Protein AF-A0A0D2LFA2-F1 (afdb_monomer_lite)

Sequence (447 aa):
MAARHLCSLDGLRGKLALLEAQAGLLSDEWEATTSDNGCSSPLIKAVHSAPPPPRPRSPSLAAAGVISDLKAHLEAVLDADRAGDDLISSITQQHCIACAVRVIQDAEDGSLEDCSAAAASALCLMAARDPVVQDSVRYLGGVDLLVELLTSPKSGVAEVARYCLASLKHNNPRNEADILQAVRMSPALSRDFGRLRDALELLQRGREPQGRGYFRAAVEAEERARLRRAAEAEEEEEASASAAAATAAAAVATAAAATAAEAACVIAAGDGGCHALGLPGRSAKSPLGKHLVQFTSDELCALLSELGWEPSDLRGLRRAGTTGGELLLRLAAAAASDPACSELAARLRVPPHKARRGLRRLRDAVALFDAAGTRAAQPRLSEIEVRLWLAGSGCSASEVERVVKLIWGLVVGNKDAAFITCWEWVVGWQWVTHALEVYGVDWRSAL

Foldseek 3Di:
DLVVLLVLLVVLLVVLVVVLVVLVVVVVVVVVVVVVVPPDPPDDDDDDDDPPDPDPDDVSVVLNVLSVLLSVLSVQLSVCSVVVPPVSNVVSLLVSLLSLLVLLVVCPVVPRLVSVLSSLLSLLSSLLPDLVSLVSCVVSVVLLSLLVQCLDPDPSSVVSSLSSLLSSVQVDVVSLVVNVVSLVPDPSVVVPVPSSVVSVVSSVVSVDPPPPPPVCVVVVVVVVVVVVVVVVVVVVVVVVVVVVVVVVVVVVVVVVVVVVVVVVVVVVPDDDDDDDDDDDDDDDDDPFDPLQQPAWLVLVLVLLVLLPDDNVLSVLSVVVRQGSVNVVVLLVVCVVDVVSLVVVCVSSVHDSVCSVVSSVLVRVLRVVVVVVLPDPDDWFDQLVNQLVVCVVVVHDPSSSVSSSVSVVSSVPPDPPDNTDTSCVVQVVDPVNVVVCVVVVNPVVVVD

Organism: NCBI:txid145388

InterPro domains:
  IPR011989 Armadillo-like helical [G3DSA:1.25.10.10] (5-187)
  IPR016024 Armadillo-type fold [SSF48371] (86-182)

Structure (mmCIF, N/CA/C/O backbone):
data_AF-A0A0D2LFA2-F1
#
_entry.id   AF-A0A0D2LFA2-F1
#
loop_
_atom_site.group_PDB
_atom_site.id
_atom_site.type_symbol
_atom_site.label_atom_id
_atom_site.label_alt_id
_atom_site.label_comp_id
_atom_site.label_asym_id
_atom_site.label_entity_id
_atom_site.label_seq_id
_atom_site.pdbx_PDB_ins_code
_atom_site.Cartn_x
_atom_site.Cartn_y
_atom_site.Cartn_z
_atom_site.occupancy
_atom_site.B_iso_or_equiv
_atom_site.auth_seq_id
_atom_site.auth_comp_id
_atom_site.auth_asym_id
_atom_site.auth_atom_id
_atom_site.pdbx_PDB_model_num
ATOM 1 N N . MET A 1 1 ? -2.281 -6.199 -10.817 1.00 63.34 1 MET A N 1
ATOM 2 C CA . MET A 1 1 ? -2.688 -6.099 -9.396 1.00 63.34 1 MET A CA 1
ATOM 3 C C . MET A 1 1 ? -1.466 -5.882 -8.504 1.00 63.34 1 MET A C 1
ATOM 5 O O . MET A 1 1 ? -1.463 -4.898 -7.782 1.00 63.34 1 MET A O 1
ATOM 9 N N . ALA A 1 2 ? -0.405 -6.689 -8.650 1.00 73.38 2 ALA A N 1
ATOM 10 C CA . ALA A 1 2 ? 0.858 -6.547 -7.910 1.00 73.38 2 ALA A CA 1
ATOM 11 C C . ALA A 1 2 ? 1.490 -5.137 -7.960 1.00 73.38 2 ALA A C 1
ATOM 13 O O . ALA A 1 2 ? 1.768 -4.570 -6.913 1.00 73.38 2 ALA A O 1
ATOM 14 N N . ALA A 1 3 ? 1.619 -4.513 -9.139 1.00 76.06 3 ALA A N 1
ATOM 15 C CA . ALA A 1 3 ? 2.215 -3.171 -9.253 1.00 76.06 3 ALA A CA 1
ATOM 16 C C . ALA A 1 3 ? 1.497 -2.098 -8.408 1.00 76.06 3 ALA A C 1
ATOM 18 O O . ALA A 1 3 ? 2.140 -1.286 -7.756 1.00 76.06 3 ALA A O 1
ATOM 19 N N . ARG A 1 4 ? 0.157 -2.132 -8.354 1.00 74.00 4 ARG A N 1
ATOM 20 C CA . ARG A 1 4 ? -0.631 -1.188 -7.540 1.00 74.00 4 ARG A CA 1
ATOM 21 C C . ARG A 1 4 ? -0.414 -1.403 -6.045 1.00 74.00 4 ARG A C 1
ATOM 23 O O . ARG A 1 4 ? -0.313 -0.435 -5.305 1.00 74.00 4 ARG A O 1
ATOM 30 N N . HIS A 1 5 ? -0.331 -2.664 -5.623 1.00 77.00 5 HIS A N 1
ATOM 31 C CA . HIS A 1 5 ? -0.041 -3.027 -4.239 1.00 77.00 5 HIS A CA 1
ATOM 32 C C . HIS A 1 5 ? 1.335 -2.508 -3.808 1.00 77.00 5 HIS A C 1
ATOM 34 O O . HIS A 1 5 ? 1.434 -1.849 -2.777 1.00 77.00 5 HIS A O 1
ATOM 40 N N . LEU A 1 6 ? 2.359 -2.708 -4.645 1.00 78.12 6 LEU A N 1
ATOM 41 C CA . LEU A 1 6 ? 3.700 -2.171 -4.406 1.00 78.12 6 LEU A CA 1
ATOM 42 C C . LEU A 1 6 ? 3.673 -0.642 -4.265 1.00 78.12 6 LEU A C 1
ATOM 44 O O . LEU A 1 6 ? 4.196 -0.118 -3.288 1.00 78.12 6 LEU A O 1
ATOM 48 N N . CYS A 1 7 ? 2.966 0.072 -5.150 1.00 79.69 7 CYS A N 1
ATOM 49 C CA . CYS A 1 7 ? 2.819 1.526 -5.032 1.00 79.69 7 CYS A CA 1
ATOM 50 C C . CYS A 1 7 ? 2.116 1.964 -3.734 1.00 79.69 7 CYS A C 1
ATOM 52 O O . CYS A 1 7 ? 2.493 2.978 -3.145 1.00 79.69 7 CYS A O 1
ATOM 54 N N . SER A 1 8 ? 1.092 1.235 -3.277 1.00 78.75 8 SER A N 1
ATOM 55 C CA . SER A 1 8 ? 0.410 1.537 -2.011 1.00 78.75 8 SER A CA 1
ATOM 56 C C . SER A 1 8 ? 1.307 1.290 -0.795 1.00 78.75 8 SER A C 1
ATOM 58 O O . SER A 1 8 ? 1.324 2.117 0.117 1.00 78.75 8 SER A O 1
ATOM 60 N N . LEU A 1 9 ? 2.079 0.200 -0.797 1.00 78.50 9 LEU A N 1
ATOM 61 C CA . LEU A 1 9 ? 3.050 -0.106 0.254 1.00 78.50 9 LEU A CA 1
ATOM 62 C C . LEU A 1 9 ? 4.192 0.922 0.296 1.00 78.50 9 LEU A C 1
ATOM 64 O O . LEU A 1 9 ? 4.518 1.417 1.374 1.00 78.50 9 LEU A O 1
ATOM 68 N N . ASP A 1 10 ? 4.724 1.333 -0.858 1.00 81.94 10 ASP A N 1
ATOM 69 C CA . ASP A 1 10 ? 5.711 2.419 -0.946 1.00 81.94 10 ASP A CA 1
ATOM 70 C C . ASP A 1 10 ? 5.128 3.750 -0.421 1.00 81.94 10 ASP A C 1
ATOM 72 O O . ASP A 1 10 ? 5.807 4.521 0.261 1.00 81.94 10 ASP A O 1
ATOM 76 N N . GLY A 1 11 ? 3.839 4.007 -0.671 1.00 81.12 11 GLY A N 1
ATOM 77 C CA . GLY A 1 11 ? 3.121 5.149 -0.104 1.00 81.12 11 GLY A CA 1
ATOM 78 C C . GLY A 1 11 ? 3.027 5.110 1.426 1.00 81.12 11 GLY A C 1
ATOM 79 O O . GLY A 1 11 ? 3.262 6.128 2.081 1.00 81.12 11 GLY A O 1
ATOM 80 N N . LEU A 1 12 ? 2.723 3.946 2.014 1.00 78.31 12 LEU A N 1
ATOM 81 C CA . LEU A 1 12 ? 2.711 3.775 3.474 1.00 78.31 12 LEU A CA 1
ATOM 82 C C . LEU A 1 12 ? 4.101 3.914 4.084 1.00 78.31 12 LEU A C 1
ATOM 84 O O . LEU A 1 12 ? 4.244 4.581 5.107 1.00 78.31 12 LEU A O 1
ATOM 88 N N . ARG A 1 13 ? 5.125 3.359 3.436 1.00 84.62 13 ARG A N 1
ATOM 89 C CA . ARG A 1 13 ? 6.523 3.540 3.835 1.00 84.62 13 ARG A CA 1
ATOM 90 C C . ARG A 1 13 ? 6.889 5.025 3.916 1.00 84.62 13 ARG A C 1
ATOM 92 O O . ARG A 1 13 ? 7.509 5.445 4.890 1.00 84.62 13 ARG A O 1
ATOM 99 N N . GLY A 1 14 ? 6.478 5.824 2.928 1.00 80.81 14 GLY A N 1
ATOM 100 C CA . GLY A 1 14 ? 6.680 7.275 2.943 1.00 80.81 14 GLY A CA 1
ATOM 101 C C . GLY A 1 14 ? 6.004 7.959 4.137 1.00 80.81 14 GLY A C 1
ATOM 102 O O . GLY A 1 14 ? 6.621 8.788 4.801 1.00 80.81 14 GLY A O 1
ATOM 103 N N . LYS A 1 15 ? 4.765 7.570 4.464 1.00 80.38 15 LYS A N 1
ATOM 104 C CA . LYS A 1 15 ? 4.044 8.095 5.638 1.00 80.38 15 LYS A CA 1
ATOM 105 C C . LYS A 1 15 ? 4.713 7.706 6.958 1.00 80.38 15 LYS A C 1
ATOM 107 O O . LYS A 1 15 ? 4.844 8.555 7.832 1.00 80.38 15 LYS A O 1
ATOM 112 N N . LEU A 1 16 ? 5.175 6.461 7.091 1.00 78.31 16 LEU A N 1
ATOM 113 C CA . LEU A 1 16 ? 5.896 6.001 8.283 1.00 78.31 16 LEU A CA 1
ATOM 114 C C . LEU A 1 16 ? 7.218 6.748 8.472 1.00 78.31 16 LEU A C 1
ATOM 116 O O . LEU A 1 16 ? 7.536 7.122 9.592 1.00 78.31 16 LEU A O 1
ATOM 120 N N . ALA A 1 17 ? 7.949 7.038 7.392 1.00 83.44 17 ALA A N 1
ATOM 121 C CA . ALA A 1 17 ? 9.165 7.847 7.469 1.00 83.44 17 ALA A CA 1
ATOM 122 C C . ALA A 1 17 ? 8.888 9.285 7.953 1.00 83.44 17 ALA A C 1
ATOM 124 O O . ALA A 1 17 ? 9.685 9.844 8.701 1.00 83.44 17 ALA A O 1
ATOM 125 N N . LEU A 1 18 ? 7.752 9.878 7.564 1.00 85.19 18 LEU A N 1
ATOM 126 C CA . LEU A 1 18 ? 7.336 11.190 8.072 1.00 85.19 18 LEU A CA 1
ATOM 127 C C . LEU A 1 18 ? 6.972 11.140 9.560 1.00 85.19 18 LEU A C 1
ATOM 129 O O . LEU A 1 18 ? 7.375 12.030 10.304 1.00 85.19 18 LEU A O 1
ATOM 133 N N . LEU A 1 19 ? 6.250 10.104 9.998 1.00 77.94 19 LEU A N 1
ATOM 134 C CA . LEU A 1 19 ? 5.911 9.912 11.413 1.00 77.94 19 LEU A CA 1
ATOM 135 C C . LEU A 1 19 ? 7.157 9.661 12.270 1.00 77.94 19 LEU A C 1
ATOM 137 O O . LEU A 1 19 ? 7.267 10.213 13.358 1.00 77.94 19 LEU A O 1
ATOM 141 N N . GLU A 1 20 ? 8.116 8.884 11.767 1.00 82.62 20 GLU A N 1
ATOM 142 C CA . GLU A 1 20 ? 9.413 8.651 12.414 1.00 82.62 20 GLU A CA 1
ATOM 143 C C . GLU A 1 20 ? 10.189 9.968 12.587 1.00 82.62 20 GLU A C 1
ATOM 145 O O . GLU A 1 20 ? 10.680 10.260 13.676 1.00 82.62 20 GLU A O 1
ATOM 150 N N . ALA A 1 21 ? 10.225 10.816 11.552 1.00 84.56 21 ALA A N 1
ATOM 151 C CA . ALA A 1 21 ? 10.850 12.136 11.634 1.00 84.56 21 ALA A CA 1
ATOM 152 C C . ALA A 1 21 ? 10.137 13.064 12.635 1.00 84.56 21 ALA A C 1
ATOM 154 O O . ALA A 1 21 ? 10.794 13.757 13.410 1.00 84.56 21 ALA A O 1
ATOM 155 N N . GLN A 1 22 ? 8.800 13.059 12.658 1.00 82.44 22 GLN A N 1
ATOM 156 C CA . GLN A 1 22 ? 8.014 13.828 13.630 1.00 82.44 22 GLN A CA 1
ATOM 157 C C . GLN A 1 22 ? 8.235 13.340 15.068 1.00 82.44 22 GLN A C 1
ATOM 159 O O . GLN A 1 22 ? 8.381 14.160 15.973 1.00 82.44 22 GLN A O 1
ATOM 164 N N . ALA A 1 23 ? 8.309 12.024 15.281 1.00 75.88 23 ALA A N 1
ATOM 165 C CA . ALA A 1 23 ? 8.602 11.438 16.585 1.00 75.88 23 ALA A CA 1
ATOM 166 C C . ALA A 1 23 ? 10.008 11.818 17.079 1.00 75.88 23 ALA A C 1
ATOM 168 O O . ALA A 1 23 ? 10.173 12.110 18.263 1.00 75.88 23 ALA A O 1
ATOM 169 N N . GLY A 1 24 ? 10.993 11.882 16.174 1.00 75.75 24 GLY A N 1
ATOM 170 C CA . GLY A 1 24 ? 12.337 12.383 16.473 1.00 75.75 24 GLY A CA 1
ATOM 171 C C . GLY A 1 24 ? 12.325 13.834 16.960 1.00 75.75 24 GLY A C 1
ATOM 172 O O . GLY A 1 24 ? 12.840 14.120 18.035 1.00 75.75 24 GLY A O 1
ATOM 173 N N . LEU A 1 25 ? 11.637 14.728 16.238 1.00 80.56 25 LEU A N 1
ATOM 174 C CA . LEU A 1 25 ? 11.526 16.145 16.618 1.00 80.56 25 LEU A CA 1
ATOM 175 C C . LEU A 1 25 ? 10.872 16.343 17.995 1.00 80.56 25 LEU A C 1
ATOM 177 O O . LEU A 1 25 ? 11.332 17.166 18.785 1.00 80.56 25 LEU A O 1
ATOM 181 N N . LEU A 1 26 ? 9.823 15.573 18.303 1.00 74.50 26 LEU A N 1
ATOM 182 C CA . LEU A 1 26 ? 9.161 15.621 19.613 1.00 74.50 26 LEU A CA 1
ATOM 183 C C . LEU A 1 26 ? 10.057 15.090 20.740 1.00 74.50 26 LEU A C 1
ATOM 185 O O . LEU A 1 26 ? 9.955 15.554 21.876 1.00 74.50 26 LEU A O 1
ATOM 189 N N . SER A 1 27 ? 10.923 14.116 20.443 1.00 76.88 27 SER A N 1
ATOM 190 C CA . SER A 1 27 ? 11.917 13.623 21.398 1.00 76.88 27 SER A CA 1
ATOM 191 C C . SER A 1 27 ? 12.946 14.704 21.728 1.00 76.88 27 SER A C 1
ATOM 193 O O . SER A 1 27 ? 13.193 14.959 22.905 1.00 76.88 27 SER A O 1
ATOM 195 N N . ASP A 1 28 ? 13.472 15.390 20.710 1.00 76.25 28 ASP A N 1
ATOM 196 C CA . ASP A 1 28 ? 14.471 16.451 20.877 1.00 76.25 28 ASP A CA 1
ATOM 197 C C . ASP A 1 28 ? 13.908 17.648 21.671 1.00 76.25 28 ASP A C 1
ATOM 199 O O . ASP A 1 28 ? 14.575 18.188 22.557 1.00 76.25 28 ASP A O 1
ATOM 203 N N . GLU A 1 29 ? 12.653 18.041 21.416 1.00 79.12 29 GLU A N 1
ATOM 204 C CA . GLU A 1 29 ? 11.974 19.116 22.158 1.00 79.12 29 GLU A CA 1
ATOM 205 C C . GLU A 1 29 ? 11.737 18.742 23.634 1.00 79.12 29 GLU A C 1
ATOM 207 O O . GLU A 1 29 ? 11.906 19.564 24.546 1.00 79.12 29 GLU A O 1
ATOM 212 N N . TRP A 1 30 ? 11.393 17.480 23.905 1.00 71.69 30 TRP A N 1
ATOM 213 C CA . TRP A 1 30 ? 11.222 16.994 25.272 1.00 71.69 30 TRP A CA 1
ATOM 214 C C . TRP A 1 30 ? 12.553 16.934 26.036 1.00 71.69 30 TRP A C 1
ATOM 216 O O . TRP A 1 30 ? 12.611 17.316 27.209 1.00 71.69 30 TRP A O 1
ATOM 226 N N . GLU A 1 31 ? 13.639 16.518 25.381 1.00 76.00 31 GLU A N 1
ATOM 227 C CA . GLU A 1 31 ? 14.987 16.536 25.964 1.00 76.00 31 GLU A CA 1
ATOM 228 C C . GLU A 1 31 ? 15.480 17.966 26.234 1.00 76.00 31 GLU A C 1
ATOM 230 O O . GLU A 1 31 ? 16.034 18.234 27.303 1.00 76.00 31 GLU A O 1
ATOM 235 N N . ALA A 1 32 ? 15.201 18.917 25.335 1.00 77.88 32 ALA A N 1
ATOM 236 C CA . ALA A 1 32 ? 15.529 20.328 25.540 1.00 77.88 32 ALA A CA 1
ATOM 237 C C . ALA A 1 32 ? 14.793 20.920 26.759 1.00 77.88 32 ALA A C 1
ATOM 239 O O . ALA A 1 32 ? 15.409 21.540 27.628 1.00 77.88 32 ALA A O 1
ATOM 240 N N . THR A 1 33 ? 13.488 20.660 26.886 1.00 71.19 33 THR A N 1
ATOM 241 C 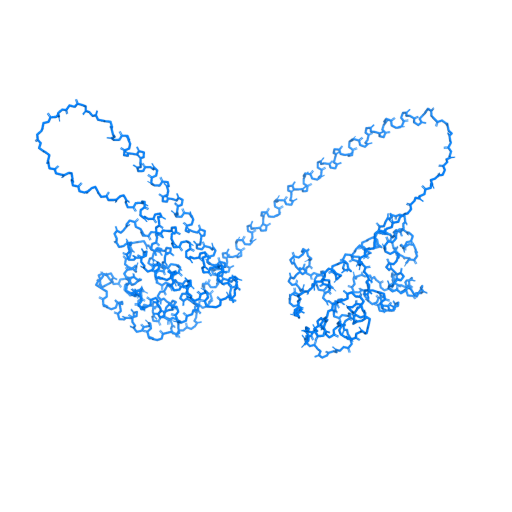CA . THR A 1 33 ? 12.681 21.159 28.017 1.00 71.19 33 THR A CA 1
ATOM 242 C C . THR A 1 33 ? 13.031 20.497 29.353 1.00 71.19 33 THR A C 1
ATOM 244 O O . THR A 1 33 ? 12.969 21.145 30.402 1.00 71.19 33 THR A O 1
ATOM 247 N N . THR A 1 34 ? 13.446 19.225 29.352 1.00 71.12 34 THR A N 1
ATOM 248 C CA . THR A 1 34 ? 13.952 18.570 30.571 1.00 71.12 34 THR A CA 1
ATOM 249 C C . THR A 1 34 ? 15.363 19.019 30.946 1.00 71.12 34 THR A C 1
ATOM 251 O O . THR A 1 34 ? 15.660 19.088 32.141 1.00 71.12 34 THR A O 1
ATOM 254 N N . SER A 1 35 ? 16.205 19.378 29.972 1.00 76.62 35 SER A N 1
ATOM 255 C CA . SER A 1 35 ? 17.528 19.961 30.218 1.00 76.62 35 SER A CA 1
ATOM 256 C C . SER A 1 35 ? 17.433 21.351 30.866 1.00 76.62 35 SER A C 1
ATOM 258 O O . SER A 1 35 ? 18.132 21.616 31.845 1.00 76.62 35 SER A O 1
ATOM 260 N N . ASP A 1 36 ? 16.516 22.210 30.408 1.00 69.31 36 ASP A N 1
ATOM 261 C CA . ASP A 1 36 ? 16.347 23.568 30.957 1.00 69.31 36 ASP A CA 1
ATOM 262 C C . ASP A 1 36 ? 15.739 23.582 32.371 1.00 69.31 36 ASP A C 1
ATOM 264 O O . ASP A 1 36 ? 16.118 24.396 33.220 1.00 69.31 36 ASP A O 1
ATOM 268 N N . ASN A 1 37 ? 14.880 22.611 32.693 1.00 63.22 37 ASN A N 1
ATOM 269 C CA . ASN A 1 37 ? 14.368 22.420 34.056 1.00 63.22 37 ASN A CA 1
ATOM 270 C C . ASN A 1 37 ? 15.404 21.824 35.032 1.00 63.22 37 ASN A C 1
ATOM 272 O O . ASN A 1 37 ? 15.131 21.700 36.228 1.00 63.22 37 ASN A O 1
ATOM 276 N N . GLY A 1 38 ? 16.610 21.497 34.554 1.00 55.41 38 GLY A N 1
ATOM 277 C CA . GLY A 1 38 ? 17.751 21.071 35.366 1.00 55.41 38 GLY A CA 1
ATOM 278 C C . GLY A 1 38 ? 18.454 22.201 36.129 1.00 55.41 38 GLY A C 1
ATOM 279 O O . GLY A 1 38 ? 19.410 21.926 36.867 1.00 55.41 38 GLY A O 1
ATOM 280 N N . CYS A 1 39 ? 17.999 23.458 36.003 1.00 51.03 39 CYS A N 1
ATOM 281 C CA . CYS A 1 39 ? 18.543 24.586 36.760 1.00 51.03 39 CYS A CA 1
ATOM 282 C C . CYS A 1 39 ? 18.137 24.497 38.240 1.00 51.03 39 CYS A C 1
ATOM 284 O O . CYS A 1 39 ? 17.160 25.056 38.738 1.00 51.03 39 CYS A O 1
ATOM 286 N N . SER A 1 40 ? 18.943 23.704 38.927 1.00 50.91 40 SER A N 1
ATOM 287 C CA . SER A 1 40 ? 18.961 23.438 40.349 1.00 50.91 40 SER A CA 1
ATOM 288 C C . SER A 1 40 ? 19.031 24.753 41.123 1.00 50.91 40 SER A C 1
ATOM 290 O O . SER A 1 40 ? 20.091 25.367 41.217 1.00 50.91 40 SER A O 1
ATOM 292 N N . SER A 1 41 ? 17.920 25.168 41.732 1.00 50.19 41 SER A N 1
ATOM 293 C CA . SER A 1 41 ? 17.982 26.096 42.863 1.00 50.19 41 SER A CA 1
ATOM 294 C C . SER A 1 41 ? 18.716 25.391 44.011 1.00 50.19 41 SER A C 1
ATOM 296 O O . SER A 1 41 ? 18.241 24.357 44.488 1.00 50.19 41 SER A O 1
ATOM 298 N N . PRO A 1 42 ? 19.879 25.885 44.467 1.00 55.59 42 PRO A N 1
ATOM 299 C CA . PRO A 1 42 ? 20.702 25.180 45.435 1.00 55.59 42 PRO A CA 1
ATOM 300 C C . PRO A 1 42 ? 20.263 25.536 46.855 1.00 55.59 42 PRO A C 1
ATOM 302 O O . PRO A 1 42 ? 21.059 26.068 47.613 1.00 55.59 42 PRO A O 1
ATOM 305 N N . LEU A 1 43 ? 19.012 25.298 47.248 1.00 53.09 43 LEU A N 1
ATOM 306 C CA . LEU A 1 43 ? 18.576 25.590 48.616 1.00 53.09 43 LEU A CA 1
ATOM 307 C C . LEU A 1 43 ? 17.550 24.559 49.090 1.00 53.09 43 LEU A C 1
ATOM 309 O O . LEU A 1 43 ? 16.508 24.376 48.478 1.00 53.09 43 LEU A O 1
ATOM 313 N N . ILE A 1 44 ? 17.862 23.959 50.244 1.00 50.09 44 ILE A N 1
ATOM 314 C CA . ILE A 1 44 ? 17.085 22.982 51.027 1.00 50.09 44 ILE A CA 1
ATOM 315 C C . ILE A 1 44 ? 17.440 21.509 50.729 1.00 50.09 44 ILE A C 1
ATOM 317 O O . ILE A 1 44 ? 16.685 20.723 50.167 1.00 50.09 44 ILE A O 1
ATOM 321 N N . LYS A 1 45 ? 18.619 21.110 51.226 1.00 57.16 45 LYS A N 1
ATOM 322 C CA . LYS A 1 45 ? 18.884 19.737 51.679 1.00 57.16 45 LYS A CA 1
ATOM 323 C C . LYS A 1 45 ? 18.240 19.556 53.052 1.00 57.16 45 LYS A C 1
ATOM 325 O O . LYS A 1 45 ? 18.765 20.110 54.012 1.00 57.16 45 LYS A O 1
ATOM 330 N N . ALA A 1 46 ? 17.190 18.745 53.164 1.00 53.97 46 ALA A N 1
ATOM 331 C CA . ALA A 1 46 ? 16.904 18.008 54.396 1.00 53.97 46 ALA A CA 1
ATOM 332 C C . ALA A 1 46 ? 15.806 16.947 54.205 1.00 53.97 46 ALA A C 1
ATOM 334 O O . ALA A 1 46 ? 14.649 17.272 53.989 1.00 53.97 46 ALA A O 1
ATOM 335 N N . VAL A 1 47 ? 16.210 15.691 54.430 1.00 58.97 47 VAL A N 1
ATOM 336 C CA . VAL A 1 47 ? 15.463 14.694 55.218 1.00 58.97 47 VAL A CA 1
ATOM 337 C C . VAL A 1 47 ? 14.187 14.115 54.579 1.00 58.97 47 VAL A C 1
ATOM 339 O O . VAL A 1 47 ? 13.075 14.494 54.909 1.00 58.97 47 VAL A O 1
ATOM 342 N N . HIS A 1 48 ? 14.380 13.123 53.700 1.00 50.25 48 HIS A N 1
ATOM 343 C CA . HIS A 1 48 ? 13.857 11.741 53.785 1.00 50.25 48 HIS A CA 1
ATOM 344 C C . HIS A 1 48 ? 13.897 11.088 52.395 1.00 50.25 48 HIS A C 1
ATOM 346 O O . HIS A 1 48 ? 13.103 11.397 51.512 1.00 50.25 48 HIS A O 1
ATOM 352 N N . SER A 1 49 ? 14.848 10.172 52.206 1.00 49.38 49 SER A N 1
ATOM 353 C CA . SER A 1 49 ? 15.028 9.409 50.970 1.00 49.38 49 SER A CA 1
ATOM 354 C C . SER A 1 49 ? 13.973 8.306 50.860 1.00 49.38 49 SER A C 1
ATOM 356 O O . SER A 1 49 ? 14.246 7.145 51.157 1.00 49.38 49 SER A O 1
ATOM 358 N N . ALA A 1 50 ? 12.762 8.663 50.436 1.00 65.56 50 ALA A N 1
ATOM 359 C CA . ALA A 1 50 ? 11.904 7.704 49.751 1.00 65.56 50 ALA A CA 1
ATOM 360 C C . ALA A 1 50 ? 12.551 7.384 48.386 1.00 65.56 50 ALA A C 1
ATOM 362 O O . ALA A 1 50 ? 13.071 8.307 47.748 1.00 65.56 50 ALA A O 1
ATOM 363 N N . PRO A 1 51 ? 12.582 6.115 47.932 1.00 71.94 51 PRO A N 1
ATOM 364 C CA . PRO A 1 51 ? 13.041 5.805 46.583 1.00 71.94 51 PRO A CA 1
ATOM 365 C C . PRO A 1 51 ? 12.224 6.650 45.595 1.00 71.94 51 PRO A C 1
ATOM 367 O O . PRO A 1 51 ? 11.002 6.736 45.754 1.00 71.94 51 PRO A O 1
ATOM 370 N N . PRO A 1 52 ? 12.871 7.327 44.628 1.00 70.94 52 PRO A N 1
ATOM 371 C CA . PRO A 1 52 ? 12.152 8.169 43.687 1.00 70.94 52 PRO A CA 1
ATOM 372 C C . PRO A 1 52 ? 11.078 7.317 42.997 1.00 70.94 52 PRO A C 1
ATOM 374 O O . PRO A 1 52 ? 11.382 6.183 42.607 1.00 70.94 52 PRO A O 1
ATOM 377 N N . PRO A 1 53 ? 9.834 7.816 42.863 1.00 75.38 53 PRO A N 1
ATOM 378 C CA . PRO A 1 53 ? 8.814 7.101 42.111 1.00 75.38 53 PRO A CA 1
ATOM 379 C C . PRO A 1 53 ? 9.376 6.776 40.719 1.00 75.38 53 PRO A C 1
ATOM 381 O O . PRO A 1 53 ? 10.113 7.603 40.163 1.00 75.38 53 PRO A O 1
ATOM 384 N N . PRO A 1 54 ? 9.101 5.576 40.172 1.00 72.19 54 PRO A N 1
ATOM 385 C CA . PRO A 1 54 ? 9.595 5.196 38.857 1.00 72.19 54 PRO A CA 1
ATOM 386 C C . PRO A 1 54 ? 9.208 6.296 37.872 1.00 72.19 54 PRO A C 1
ATOM 388 O O . PRO A 1 54 ? 8.029 6.627 37.737 1.00 72.19 54 PRO A O 1
ATOM 391 N N . ARG A 1 55 ? 10.212 6.918 37.243 1.00 66.00 55 ARG A N 1
ATOM 392 C CA . ARG A 1 55 ? 9.958 7.961 36.250 1.00 66.00 55 ARG A CA 1
ATOM 393 C C . ARG A 1 55 ? 9.097 7.340 35.147 1.00 66.00 55 ARG A C 1
ATOM 395 O O . ARG A 1 55 ? 9.458 6.255 34.680 1.00 66.00 55 ARG A O 1
ATOM 402 N N . PRO A 1 56 ? 7.988 7.978 34.737 1.00 63.09 56 PRO A N 1
ATOM 403 C CA . PRO A 1 56 ? 7.243 7.520 33.575 1.00 63.09 56 PRO A CA 1
ATOM 404 C C . PRO A 1 56 ? 8.221 7.449 32.399 1.00 63.09 56 PRO A C 1
ATOM 406 O O . PRO A 1 56 ? 8.930 8.420 32.125 1.00 63.09 56 PRO A O 1
ATOM 409 N N . ARG A 1 57 ? 8.337 6.272 31.768 1.00 58.59 57 ARG A N 1
ATOM 410 C CA . ARG A 1 57 ? 9.124 6.127 30.537 1.00 58.59 57 ARG A CA 1
ATOM 411 C C . ARG A 1 57 ? 8.561 7.124 29.530 1.00 58.59 57 ARG A C 1
ATOM 413 O O . ARG A 1 57 ? 7.344 7.198 29.384 1.00 58.59 57 ARG A O 1
ATOM 420 N N . SER A 1 58 ? 9.427 7.905 28.891 1.00 64.12 58 SER A N 1
ATOM 421 C CA . SER A 1 58 ? 9.021 8.887 27.890 1.00 64.12 58 SER A CA 1
ATOM 422 C C . SER A 1 58 ? 8.289 8.159 26.750 1.00 64.12 58 SER A C 1
ATOM 424 O O . SER A 1 58 ? 8.895 7.319 26.080 1.00 64.12 58 SER A O 1
ATOM 426 N N . PRO A 1 59 ? 6.989 8.428 26.532 1.00 67.00 59 PRO A N 1
ATOM 427 C CA . PRO A 1 59 ? 6.185 7.682 25.564 1.00 67.00 59 PRO A CA 1
ATOM 428 C C . PRO A 1 59 ? 6.662 7.869 24.111 1.00 67.00 59 PRO A C 1
ATOM 430 O O . PRO A 1 59 ? 6.443 6.987 23.284 1.00 67.00 59 PRO A O 1
ATOM 433 N N . SER A 1 60 ? 7.377 8.958 23.790 1.00 68.44 60 SER A N 1
ATOM 434 C CA . SER A 1 60 ? 7.822 9.236 22.413 1.00 68.44 60 SER A CA 1
ATOM 435 C C . SER A 1 60 ? 8.965 8.339 21.925 1.00 68.44 60 SER A C 1
ATOM 437 O O . SER A 1 60 ? 8.959 7.936 20.764 1.00 68.44 60 SER A O 1
ATOM 439 N N . LEU A 1 61 ? 9.923 7.962 22.782 1.00 72.69 61 LEU A N 1
ATOM 440 C CA . LEU A 1 61 ? 11.041 7.099 22.367 1.00 72.69 61 LEU A CA 1
ATOM 441 C C . LEU A 1 61 ? 10.569 5.672 22.054 1.00 72.69 61 LEU A C 1
ATOM 443 O O . LEU A 1 61 ? 11.078 5.032 21.135 1.00 72.69 61 LEU A O 1
ATOM 447 N N . ALA A 1 62 ? 9.559 5.190 22.784 1.00 80.38 62 ALA A N 1
ATOM 448 C CA . ALA A 1 62 ? 8.918 3.912 22.490 1.00 80.38 62 ALA A CA 1
ATOM 449 C C . ALA A 1 62 ? 8.164 3.958 21.147 1.00 80.38 62 ALA A C 1
ATOM 451 O O . ALA A 1 62 ? 8.272 3.018 20.361 1.00 80.38 62 ALA A O 1
ATOM 452 N N . ALA A 1 63 ? 7.483 5.074 20.851 1.00 82.12 63 ALA A N 1
ATOM 453 C CA . ALA A 1 63 ? 6.784 5.299 19.584 1.00 82.12 63 ALA A CA 1
ATOM 454 C C . ALA A 1 63 ? 7.702 5.136 18.368 1.00 82.12 63 ALA A C 1
ATOM 456 O O . ALA A 1 63 ? 7.388 4.399 17.433 1.00 82.12 63 ALA A O 1
ATOM 457 N N . ALA A 1 64 ? 8.851 5.817 18.402 1.00 85.75 64 ALA A N 1
ATOM 458 C CA . ALA A 1 64 ? 9.797 5.838 17.295 1.00 85.75 64 ALA A CA 1
ATOM 459 C C . ALA A 1 64 ? 10.346 4.436 16.992 1.00 85.75 64 ALA A C 1
ATOM 461 O O . ALA A 1 64 ? 10.376 4.030 15.832 1.00 85.75 64 ALA A O 1
ATOM 462 N N . GLY A 1 65 ? 10.702 3.668 18.030 1.00 89.62 65 GLY A N 1
ATOM 463 C CA . GLY A 1 65 ? 11.167 2.287 17.867 1.00 89.62 65 GLY A CA 1
ATOM 464 C C . GLY A 1 65 ? 10.108 1.386 17.230 1.00 89.62 65 GLY A C 1
ATOM 465 O O . GLY A 1 65 ? 10.390 0.683 16.265 1.00 89.62 65 GLY A O 1
ATOM 466 N N . VAL A 1 66 ? 8.862 1.474 17.704 1.00 90.19 66 VAL A N 1
ATOM 467 C CA . VAL A 1 66 ? 7.743 0.677 17.178 1.00 90.19 66 VAL A CA 1
ATOM 468 C C . VAL A 1 66 ? 7.419 1.033 15.719 1.00 90.19 66 VAL A C 1
ATOM 470 O O . VAL A 1 66 ? 7.166 0.140 14.907 1.00 90.19 66 VAL A O 1
ATOM 473 N N . ILE A 1 67 ? 7.465 2.320 15.353 1.00 89.69 67 ILE A N 1
ATOM 474 C CA . ILE A 1 67 ? 7.299 2.769 13.960 1.00 89.69 67 ILE A CA 1
ATOM 475 C C . ILE A 1 67 ? 8.431 2.233 13.075 1.00 89.69 67 ILE A C 1
ATOM 477 O O . ILE A 1 67 ? 8.162 1.750 11.971 1.00 89.69 67 ILE A O 1
ATOM 481 N N . SER A 1 68 ? 9.679 2.315 13.545 1.00 92.31 68 SER A N 1
ATOM 482 C CA . SER A 1 68 ? 10.851 1.850 12.797 1.00 92.31 68 SER A CA 1
ATOM 483 C C . SER A 1 68 ? 10.787 0.337 12.550 1.00 92.31 68 SER A C 1
ATOM 485 O O . SER A 1 68 ? 10.984 -0.112 11.420 1.00 92.31 68 SER A O 1
ATOM 487 N N . ASP A 1 69 ? 10.378 -0.440 13.558 1.00 94.06 69 ASP A N 1
ATOM 488 C CA . ASP A 1 69 ? 10.149 -1.884 13.438 1.00 94.06 69 ASP A CA 1
ATOM 489 C C . ASP A 1 69 ? 9.070 -2.204 12.390 1.00 94.06 69 ASP A C 1
ATOM 491 O O . ASP A 1 69 ? 9.271 -3.044 11.507 1.00 94.06 69 ASP A O 1
ATOM 495 N N . LEU A 1 70 ? 7.923 -1.516 12.445 1.00 93.94 70 LEU A N 1
ATOM 496 C CA . LEU A 1 70 ? 6.836 -1.714 11.482 1.00 93.94 70 LEU A CA 1
ATOM 497 C C . LEU A 1 70 ? 7.283 -1.376 10.052 1.00 93.94 70 LEU A C 1
ATOM 499 O O . LEU A 1 70 ? 6.966 -2.103 9.107 1.00 93.94 70 LEU A O 1
ATOM 503 N N . LYS A 1 71 ? 8.043 -0.290 9.890 1.00 93.19 71 LYS A N 1
ATOM 504 C CA . LYS A 1 71 ? 8.622 0.127 8.610 1.00 93.19 71 LYS A CA 1
ATOM 505 C C . LYS A 1 71 ? 9.587 -0.927 8.068 1.00 93.19 71 LYS A C 1
ATOM 507 O O . LYS A 1 71 ? 9.458 -1.288 6.901 1.00 93.19 71 LYS A O 1
ATOM 512 N N . ALA A 1 72 ? 10.483 -1.460 8.900 1.00 94.50 72 ALA A N 1
ATOM 513 C CA . ALA A 1 72 ? 11.417 -2.514 8.508 1.00 94.50 72 ALA A CA 1
ATOM 514 C C . ALA A 1 72 ? 10.684 -3.789 8.056 1.00 94.50 72 ALA A C 1
ATOM 516 O O . ALA A 1 72 ? 11.037 -4.386 7.039 1.00 94.50 72 ALA A O 1
ATOM 517 N N . HIS A 1 73 ? 9.612 -4.179 8.754 1.00 94.75 73 HIS A N 1
ATOM 518 C CA . HIS A 1 73 ? 8.789 -5.318 8.342 1.00 94.75 73 HIS A CA 1
ATOM 519 C C . HIS A 1 73 ? 8.048 -5.078 7.020 1.00 94.75 73 HIS A C 1
ATOM 521 O O . HIS A 1 73 ? 7.965 -5.993 6.203 1.00 94.75 73 HIS A O 1
ATOM 527 N N . LEU A 1 74 ? 7.540 -3.867 6.777 1.00 92.81 74 LEU A N 1
ATOM 528 C CA . LEU A 1 74 ? 6.926 -3.516 5.492 1.00 92.81 74 LEU A CA 1
ATOM 529 C C . LEU A 1 74 ? 7.941 -3.517 4.345 1.00 92.81 74 LEU A C 1
ATOM 531 O O . LEU A 1 74 ? 7.614 -3.952 3.242 1.00 92.81 74 LEU A O 1
ATOM 535 N N . GLU A 1 75 ? 9.168 -3.064 4.600 1.00 92.88 75 GLU A N 1
ATOM 536 C CA . GLU A 1 75 ? 10.264 -3.120 3.629 1.00 92.88 75 GLU A CA 1
ATOM 537 C C . GLU A 1 75 ? 10.619 -4.571 3.282 1.00 92.88 75 GLU A C 1
ATOM 539 O O . GLU A 1 75 ? 10.715 -4.914 2.107 1.00 92.88 75 GLU A O 1
ATOM 544 N N . ALA A 1 76 ? 10.675 -5.455 4.283 1.00 93.62 76 ALA A N 1
ATOM 545 C CA . ALA A 1 76 ? 10.896 -6.882 4.062 1.00 93.62 76 ALA A CA 1
ATOM 546 C C . ALA A 1 76 ? 9.784 -7.534 3.217 1.00 93.62 76 ALA A C 1
ATOM 548 O O . ALA A 1 76 ? 10.082 -8.348 2.345 1.00 93.62 76 ALA A O 1
ATOM 549 N N . VAL A 1 77 ? 8.513 -7.160 3.430 1.00 92.44 77 VAL A N 1
ATOM 550 C CA . VAL A 1 77 ? 7.386 -7.630 2.598 1.00 92.44 77 VAL A CA 1
ATOM 551 C C . VAL A 1 77 ? 7.524 -7.144 1.154 1.00 92.44 77 VAL A C 1
ATOM 553 O O . VAL A 1 77 ? 7.324 -7.917 0.218 1.00 92.44 77 VAL A O 1
ATOM 556 N N . LEU A 1 78 ? 7.891 -5.873 0.960 1.00 90.25 78 LEU A N 1
ATOM 557 C CA . LEU A 1 78 ? 8.117 -5.286 -0.363 1.00 90.25 78 LEU A CA 1
ATOM 558 C C . LEU A 1 78 ? 9.244 -5.989 -1.121 1.00 90.25 78 LEU A C 1
ATOM 560 O O . LEU A 1 78 ? 9.095 -6.289 -2.307 1.00 90.25 78 LEU A O 1
ATOM 564 N N . ASP A 1 79 ? 10.362 -6.251 -0.451 1.00 91.75 79 ASP A N 1
ATOM 565 C CA . ASP A 1 79 ? 11.515 -6.903 -1.063 1.00 91.75 79 ASP A CA 1
ATOM 566 C C . ASP A 1 79 ? 11.221 -8.370 -1.392 1.00 91.75 79 ASP A C 1
ATOM 568 O O . ASP A 1 79 ? 11.574 -8.833 -2.478 1.00 91.75 79 ASP A O 1
ATOM 572 N N . ALA A 1 80 ? 10.490 -9.076 -0.524 1.00 90.75 80 ALA A N 1
ATOM 573 C CA . ALA A 1 80 ? 10.021 -10.433 -0.791 1.00 90.75 80 ALA A CA 1
ATOM 574 C C . ALA A 1 80 ? 9.074 -10.493 -2.003 1.00 90.75 80 ALA A C 1
ATOM 576 O O . ALA A 1 80 ? 9.238 -11.339 -2.885 1.00 90.75 80 ALA A O 1
ATOM 577 N N . ASP A 1 81 ? 8.127 -9.553 -2.098 1.00 89.94 81 ASP A N 1
ATOM 578 C CA . ASP A 1 81 ? 7.226 -9.440 -3.249 1.00 89.94 81 ASP A CA 1
ATOM 579 C C . ASP A 1 81 ? 7.978 -9.116 -4.550 1.00 89.94 81 ASP A C 1
ATOM 581 O O . ASP A 1 81 ? 7.628 -9.637 -5.610 1.00 89.94 81 ASP A O 1
ATOM 585 N N . ARG A 1 82 ? 9.015 -8.268 -4.495 1.00 89.50 82 ARG A N 1
ATOM 586 C CA . ARG A 1 82 ? 9.869 -7.949 -5.655 1.00 89.50 82 ARG A CA 1
ATOM 587 C C . ARG A 1 82 ? 10.718 -9.139 -6.092 1.00 89.50 82 ARG A C 1
ATOM 589 O O . ARG A 1 82 ? 10.942 -9.303 -7.289 1.00 89.50 82 ARG A O 1
ATOM 596 N N . ALA A 1 83 ? 11.176 -9.953 -5.144 1.00 93.06 83 ALA A N 1
ATOM 597 C CA . ALA A 1 83 ? 11.921 -11.174 -5.427 1.00 93.06 83 ALA A CA 1
ATOM 598 C C . ALA A 1 83 ? 11.045 -12.269 -6.062 1.00 93.06 83 ALA A C 1
ATOM 600 O O . ALA A 1 83 ? 11.576 -13.156 -6.728 1.00 93.06 83 ALA A O 1
ATOM 601 N N . GLY A 1 84 ? 9.719 -12.199 -5.888 1.00 91.44 84 GLY A N 1
ATOM 602 C CA . GLY A 1 84 ? 8.782 -13.205 -6.392 1.00 91.44 84 GLY A CA 1
ATOM 603 C C . GLY A 1 84 ? 8.857 -14.539 -5.642 1.00 91.44 84 GLY A C 1
ATOM 604 O O . GLY A 1 84 ? 8.465 -15.563 -6.195 1.00 91.44 84 GLY A O 1
ATOM 605 N N . ASP A 1 85 ? 9.383 -14.540 -4.413 1.00 92.56 85 ASP A N 1
ATOM 606 C CA . ASP A 1 85 ? 9.435 -15.722 -3.550 1.00 92.56 85 ASP A CA 1
ATOM 607 C C . ASP A 1 85 ? 8.189 -15.764 -2.652 1.00 92.56 85 ASP A C 1
ATOM 609 O O . ASP A 1 85 ? 8.075 -15.021 -1.671 1.00 92.56 85 ASP A O 1
ATOM 613 N N . ASP A 1 86 ? 7.244 -16.640 -2.996 1.00 91.44 86 ASP A N 1
ATOM 614 C CA . ASP A 1 86 ? 5.963 -16.773 -2.294 1.00 91.44 86 ASP A CA 1
ATOM 615 C C . ASP A 1 86 ? 6.129 -17.203 -0.825 1.00 91.44 86 ASP A C 1
ATOM 617 O O . ASP A 1 86 ? 5.355 -16.775 0.037 1.00 91.44 86 ASP A O 1
ATOM 621 N N . LEU A 1 87 ? 7.145 -18.018 -0.509 1.00 91.69 87 LEU A N 1
ATOM 622 C CA . LEU A 1 87 ? 7.385 -18.491 0.857 1.00 91.69 87 LEU A CA 1
ATOM 623 C C . LEU A 1 87 ? 7.923 -17.356 1.729 1.00 91.69 87 LEU A C 1
ATOM 625 O O . LEU A 1 87 ? 7.421 -17.132 2.833 1.00 91.69 87 LEU A O 1
ATOM 629 N N . ILE A 1 88 ? 8.919 -16.619 1.230 1.00 91.06 88 ILE A N 1
ATOM 630 C CA . ILE A 1 88 ? 9.465 -15.458 1.944 1.00 91.06 88 ILE A CA 1
ATOM 631 C C . ILE A 1 88 ? 8.387 -14.373 2.076 1.00 91.06 88 ILE A C 1
ATOM 633 O O . ILE A 1 88 ? 8.252 -13.776 3.147 1.00 91.06 88 ILE A O 1
ATOM 637 N N . SER A 1 89 ? 7.570 -14.154 1.039 1.00 91.06 89 SER A N 1
ATOM 638 C CA . SER A 1 89 ? 6.453 -13.201 1.093 1.00 91.06 89 SER A CA 1
ATOM 639 C C . SER A 1 89 ? 5.438 -13.595 2.172 1.00 91.06 89 SER A C 1
ATOM 641 O O . SER A 1 89 ? 5.069 -12.766 3.000 1.00 91.06 89 SER A O 1
ATOM 643 N N . SER A 1 90 ? 5.067 -14.875 2.270 1.00 92.88 90 SER A N 1
ATOM 644 C CA . SER A 1 90 ? 4.152 -15.359 3.314 1.00 92.88 90 SER A CA 1
ATOM 645 C C . SER A 1 90 ? 4.703 -15.155 4.734 1.00 92.88 90 SER A C 1
ATOM 647 O O . SER A 1 90 ? 4.010 -14.615 5.601 1.00 92.88 90 SER A O 1
ATOM 649 N N . ILE A 1 91 ? 5.970 -15.514 4.972 1.00 92.44 91 ILE A N 1
ATOM 650 C CA . ILE A 1 91 ? 6.617 -15.371 6.288 1.00 92.44 91 ILE A CA 1
ATOM 651 C C . ILE A 1 91 ? 6.719 -13.894 6.690 1.00 92.44 91 ILE A C 1
ATOM 653 O O . ILE A 1 91 ? 6.358 -13.517 7.808 1.00 92.44 91 ILE A O 1
ATOM 657 N N . THR A 1 92 ? 7.187 -13.038 5.779 1.00 92.75 92 THR A N 1
ATOM 658 C CA . THR A 1 92 ? 7.346 -11.600 6.045 1.00 92.75 92 THR A CA 1
ATOM 659 C C . THR A 1 92 ? 6.003 -10.915 6.282 1.00 92.75 92 THR A C 1
ATOM 661 O O . THR A 1 92 ? 5.896 -10.107 7.207 1.00 92.75 92 THR A O 1
ATOM 664 N N . GLN A 1 93 ? 4.955 -11.287 5.538 1.00 93.75 93 GLN A N 1
ATOM 665 C CA . GLN A 1 93 ? 3.597 -10.791 5.771 1.00 93.75 93 GLN A CA 1
ATOM 666 C C . GLN A 1 93 ? 3.101 -11.173 7.165 1.00 93.75 93 GLN A C 1
ATOM 668 O O . GLN A 1 93 ? 2.593 -10.314 7.883 1.00 93.75 93 GLN A O 1
ATOM 673 N N . GLN A 1 94 ? 3.298 -12.420 7.599 1.00 94.56 94 GLN A N 1
ATOM 674 C CA . GLN A 1 94 ? 2.856 -12.858 8.923 1.00 94.56 94 GLN A CA 1
ATOM 675 C C . GLN A 1 94 ? 3.555 -12.095 10.059 1.00 94.56 94 GLN A C 1
ATOM 677 O O . GLN A 1 94 ? 2.900 -11.685 11.021 1.00 94.56 94 GLN A O 1
ATOM 682 N N . HIS A 1 95 ? 4.857 -11.827 9.926 1.00 95.19 95 HIS A N 1
ATOM 683 C CA . HIS A 1 95 ? 5.586 -10.981 10.874 1.00 95.19 95 HIS A CA 1
ATOM 684 C C . HIS A 1 95 ? 5.115 -9.523 10.848 1.00 95.19 95 HIS A C 1
ATOM 686 O O . HIS A 1 95 ? 4.944 -8.921 11.908 1.00 95.19 95 HIS A O 1
ATOM 692 N N . CYS A 1 96 ? 4.854 -8.967 9.663 1.00 96.06 96 CYS A N 1
ATOM 693 C CA . CYS A 1 96 ? 4.340 -7.608 9.522 1.00 96.06 96 CYS A CA 1
ATOM 694 C C . CYS A 1 96 ? 2.952 -7.457 10.165 1.00 96.06 96 CYS A C 1
ATOM 696 O O . CYS A 1 96 ? 2.718 -6.497 10.895 1.00 96.06 96 CYS A O 1
ATOM 698 N N . ILE A 1 97 ? 2.058 -8.435 9.979 1.00 96.69 97 ILE A N 1
ATOM 699 C CA . ILE A 1 97 ? 0.735 -8.459 10.617 1.00 96.69 97 ILE A CA 1
ATOM 700 C C . ILE A 1 97 ? 0.872 -8.504 12.139 1.00 96.69 97 ILE A C 1
ATOM 702 O O . ILE A 1 97 ? 0.243 -7.704 12.827 1.00 96.69 97 ILE A O 1
ATOM 706 N N . ALA A 1 98 ? 1.704 -9.406 12.669 1.00 96.75 98 ALA A N 1
ATOM 707 C CA . ALA A 1 98 ? 1.927 -9.512 14.109 1.00 96.75 98 ALA A CA 1
ATOM 708 C C . ALA A 1 98 ? 2.493 -8.210 14.698 1.00 96.75 98 ALA A C 1
ATOM 710 O O . ALA A 1 98 ? 2.037 -7.761 15.749 1.00 96.75 98 ALA A O 1
ATOM 711 N N . CYS A 1 99 ? 3.435 -7.574 13.995 1.00 96.56 99 CYS A N 1
ATOM 712 C CA . CYS A 1 99 ? 3.970 -6.274 14.380 1.00 96.56 99 CYS A CA 1
ATOM 713 C C . CYS A 1 99 ? 2.873 -5.199 14.387 1.00 96.56 99 CYS A C 1
ATOM 715 O O . CYS A 1 99 ? 2.699 -4.521 15.394 1.00 96.56 99 CYS A O 1
ATOM 717 N N . ALA A 1 100 ? 2.087 -5.083 13.312 1.00 96.38 100 ALA A N 1
ATOM 718 C CA . ALA A 1 100 ? 1.028 -4.083 13.191 1.00 96.38 100 ALA A CA 1
ATOM 719 C C . ALA A 1 100 ? -0.082 -4.254 14.243 1.00 96.38 100 ALA A C 1
ATOM 721 O O . ALA A 1 100 ? -0.532 -3.267 14.818 1.00 96.38 100 ALA A O 1
ATOM 722 N N . VAL A 1 101 ? -0.496 -5.490 14.540 1.00 96.75 101 VAL A N 1
ATOM 723 C CA . VAL A 1 101 ? -1.461 -5.781 15.616 1.00 96.75 101 VAL A CA 1
ATOM 724 C C . VAL A 1 101 ? -0.911 -5.335 16.971 1.00 96.75 101 VAL A C 1
ATOM 726 O O . VAL A 1 101 ? -1.609 -4.646 17.710 1.00 96.75 101 VAL A O 1
ATOM 729 N N . ARG A 1 102 ? 0.359 -5.646 17.261 1.00 95.44 102 ARG A N 1
ATOM 730 C CA . ARG A 1 102 ? 1.029 -5.200 18.489 1.00 95.44 102 ARG A CA 1
ATOM 731 C C . ARG A 1 102 ? 1.098 -3.673 18.581 1.00 95.44 102 ARG A C 1
ATOM 733 O O . ARG A 1 102 ? 0.788 -3.130 19.628 1.00 95.44 102 ARG A O 1
ATOM 740 N N . VAL A 1 103 ? 1.417 -2.978 17.482 1.00 94.25 103 VAL A N 1
ATOM 741 C CA . VAL A 1 103 ? 1.430 -1.501 17.439 1.00 94.25 103 VAL A CA 1
ATOM 742 C C . VAL A 1 103 ? 0.063 -0.918 17.804 1.00 94.25 103 VAL A C 1
ATOM 744 O O . VAL A 1 103 ? -0.001 0.085 18.506 1.00 94.25 103 VAL A O 1
ATOM 747 N N . ILE A 1 104 ? -1.031 -1.520 17.324 1.00 95.50 104 ILE A N 1
ATOM 748 C CA . ILE A 1 104 ? -2.386 -1.056 17.650 1.00 95.50 104 ILE A CA 1
ATOM 749 C C . ILE A 1 104 ? -2.701 -1.302 19.128 1.00 95.50 104 ILE A C 1
ATOM 751 O O . ILE A 1 104 ? -3.249 -0.416 19.774 1.00 95.50 104 ILE A O 1
ATOM 755 N N . GLN A 1 105 ? -2.331 -2.469 19.655 1.00 93.94 105 GLN A N 1
ATOM 756 C CA . GLN A 1 105 ? -2.542 -2.820 21.059 1.00 93.94 105 GLN A CA 1
ATOM 757 C C . GLN A 1 105 ? -1.768 -1.889 22.005 1.00 93.94 105 GLN A C 1
ATOM 759 O O . GLN A 1 105 ? -2.322 -1.382 22.974 1.00 93.94 105 GLN A O 1
ATOM 764 N N . ASP A 1 106 ? -0.508 -1.594 21.684 1.00 90.75 106 ASP A N 1
ATOM 765 C CA . ASP A 1 106 ? 0.330 -0.684 22.473 1.00 90.75 106 ASP A CA 1
ATOM 766 C C . ASP A 1 106 ? -0.157 0.780 22.391 1.00 90.75 106 ASP A C 1
ATOM 768 O O . ASP A 1 106 ? 0.245 1.623 23.193 1.00 90.75 106 ASP A O 1
ATOM 772 N N . ALA A 1 107 ? -1.028 1.106 21.428 1.00 89.50 107 ALA A N 1
ATOM 773 C CA . ALA A 1 107 ? -1.552 2.452 21.221 1.00 89.50 107 ALA A CA 1
ATOM 774 C C . ALA A 1 107 ? -2.800 2.801 22.050 1.00 89.50 107 ALA A C 1
ATOM 776 O O . ALA A 1 107 ? -3.255 3.948 21.974 1.00 89.50 107 ALA A O 1
ATOM 777 N N . GLU A 1 108 ? -3.331 1.874 22.857 1.00 77.25 108 GLU A N 1
ATOM 778 C CA . GLU A 1 108 ? -4.503 2.099 23.725 1.00 77.25 108 GLU A CA 1
ATOM 779 C C . GLU A 1 108 ? -4.309 3.267 24.717 1.00 77.25 108 GLU A C 1
ATOM 781 O O . GLU A 1 108 ? -5.272 3.946 25.074 1.00 77.25 108 GLU A O 1
ATOM 786 N N . ASP A 1 109 ? -3.063 3.600 25.072 1.00 74.81 109 ASP A N 1
ATOM 787 C CA . ASP A 1 109 ? -2.727 4.711 25.978 1.00 74.81 109 ASP A CA 1
ATOM 788 C C . ASP A 1 109 ? -2.855 6.114 25.336 1.00 74.81 109 ASP A C 1
ATOM 790 O O . ASP A 1 109 ? -2.496 7.127 25.943 1.00 74.81 109 ASP A O 1
ATOM 794 N N . GLY A 1 110 ? -3.322 6.209 24.085 1.00 74.00 110 GLY A N 1
ATOM 795 C CA . GLY A 1 110 ? -3.590 7.470 23.379 1.00 74.00 110 GLY A CA 1
ATOM 796 C C . GLY A 1 110 ? -2.347 8.238 22.907 1.00 74.00 110 GLY A C 1
ATOM 797 O O . GLY A 1 110 ? -2.463 9.163 22.104 1.00 74.00 110 GLY A O 1
ATOM 798 N N . SER A 1 111 ? -1.143 7.848 23.335 1.00 78.06 111 SER A N 1
ATOM 799 C CA . SER A 1 111 ? 0.114 8.490 22.916 1.00 78.06 111 SER A CA 1
ATOM 800 C C . SER A 1 111 ? 0.560 8.117 21.493 1.00 78.06 111 SER A C 1
ATOM 802 O O . SER A 1 111 ? 1.389 8.811 20.909 1.00 78.06 111 SER A O 1
ATOM 804 N N . LEU A 1 112 ? -0.020 7.059 20.910 1.00 84.44 112 LEU A N 1
ATOM 805 C CA . LEU A 1 112 ? 0.394 6.464 19.632 1.00 84.44 112 LEU A CA 1
ATOM 806 C C . LEU A 1 112 ? -0.732 6.405 18.587 1.00 84.44 112 LEU A C 1
ATOM 808 O O . LEU A 1 112 ? -0.681 5.588 17.670 1.00 84.44 112 LEU A O 1
ATOM 812 N N . GLU A 1 113 ? -1.754 7.257 18.683 1.00 86.88 113 GLU A N 1
ATOM 813 C CA . GLU A 1 113 ? -2.904 7.208 17.761 1.00 86.88 113 GLU A CA 1
ATOM 814 C C . GLU A 1 113 ? -2.516 7.321 16.272 1.00 86.88 113 GLU A C 1
ATOM 816 O O . GLU A 1 113 ? -3.146 6.714 15.407 1.00 86.88 113 GLU A O 1
ATOM 821 N N . ASP A 1 114 ? -1.464 8.072 15.941 1.00 87.19 114 ASP A N 1
ATOM 822 C CA . ASP A 1 114 ? -1.019 8.192 14.547 1.00 87.19 114 ASP A CA 1
ATOM 823 C C . ASP A 1 114 ? -0.291 6.913 14.082 1.00 87.19 114 ASP A C 1
ATOM 825 O O . ASP A 1 114 ? -0.387 6.516 12.916 1.00 87.19 114 ASP A O 1
ATOM 829 N N . CYS A 1 115 ? 0.356 6.204 15.015 1.00 91.50 115 CYS A N 1
ATOM 830 C CA . CYS A 1 115 ? 0.958 4.894 14.768 1.00 91.50 115 CYS A CA 1
ATOM 831 C C . CYS A 1 115 ? -0.121 3.835 14.535 1.00 91.50 115 CYS A C 1
ATOM 833 O O . CYS A 1 115 ? 0.017 3.015 13.626 1.00 91.50 115 CYS A O 1
ATOM 835 N N . SER A 1 116 ? -1.217 3.870 15.303 1.00 93.88 116 SER A N 1
ATOM 836 C CA . SER A 1 116 ? -2.319 2.919 15.136 1.00 93.88 116 SER A CA 1
ATOM 837 C C . SER A 1 116 ? -3.034 3.105 13.796 1.00 93.88 116 SER A C 1
ATOM 839 O O . SER A 1 116 ? -3.354 2.112 13.143 1.00 93.88 116 SER A O 1
ATOM 841 N N . ALA A 1 117 ? -3.184 4.341 13.301 1.00 92.31 117 ALA A N 1
ATOM 842 C CA . ALA A 1 117 ? -3.660 4.588 11.936 1.00 92.31 117 ALA A CA 1
ATOM 843 C C . ALA A 1 117 ? -2.726 4.002 10.864 1.00 92.31 117 ALA A C 1
ATOM 845 O O . ALA A 1 117 ? -3.198 3.402 9.891 1.00 92.31 117 ALA A O 1
ATOM 846 N N . ALA A 1 118 ? -1.410 4.162 11.014 1.00 92.50 118 ALA A N 1
ATOM 847 C CA . ALA A 1 118 ? -0.449 3.618 10.058 1.00 92.50 118 ALA A CA 1
ATOM 848 C C . ALA A 1 118 ? -0.432 2.078 10.078 1.00 92.50 118 ALA A C 1
ATOM 850 O O . ALA A 1 118 ? -0.472 1.448 9.018 1.00 92.50 118 ALA A O 1
ATOM 851 N N . ALA A 1 119 ? -0.478 1.475 11.267 1.00 95.69 119 ALA A N 1
ATOM 852 C CA . ALA A 1 119 ? -0.578 0.032 11.455 1.00 95.69 119 ALA A CA 1
ATOM 853 C C . ALA A 1 119 ? -1.891 -0.536 10.890 1.00 95.69 119 ALA A C 1
ATOM 855 O O . ALA A 1 119 ? -1.865 -1.494 10.118 1.00 95.69 119 ALA A O 1
ATOM 856 N N . ALA A 1 120 ? -3.035 0.095 11.169 1.00 96.00 120 ALA A N 1
ATOM 857 C CA . ALA A 1 120 ? -4.323 -0.304 10.603 1.00 96.00 120 ALA A CA 1
ATOM 858 C C . ALA A 1 120 ? -4.351 -0.159 9.070 1.00 96.00 120 ALA A C 1
ATOM 860 O O . ALA A 1 120 ? -4.946 -0.984 8.375 1.00 96.00 120 ALA A O 1
ATOM 861 N N . SER A 1 121 ? -3.660 0.844 8.518 1.00 93.38 121 SER A N 1
ATOM 862 C CA . SER A 1 121 ? -3.515 0.999 7.065 1.00 93.38 121 SER A CA 1
ATOM 863 C C . SER A 1 121 ? -2.683 -0.131 6.455 1.00 93.38 121 SER A C 1
ATOM 865 O O . SER A 1 121 ? -3.056 -0.667 5.411 1.00 93.38 121 SER A O 1
ATOM 867 N N . ALA A 1 122 ? -1.586 -0.522 7.111 1.00 94.44 122 ALA A N 1
ATOM 868 C CA . ALA A 1 122 ? -0.766 -1.656 6.697 1.00 94.44 122 ALA A CA 1
ATOM 869 C C . ALA A 1 122 ? -1.578 -2.961 6.708 1.00 94.44 122 ALA A C 1
ATOM 871 O O . ALA A 1 122 ? -1.596 -3.680 5.707 1.00 94.44 122 ALA A O 1
ATOM 872 N N . LEU A 1 123 ? -2.327 -3.220 7.787 1.00 96.44 123 LEU A N 1
ATOM 873 C CA . LEU A 1 123 ? -3.236 -4.366 7.879 1.00 96.44 123 LEU A CA 1
ATOM 874 C C . LEU A 1 123 ? -4.283 -4.356 6.762 1.00 96.44 123 LEU A C 1
ATOM 876 O O . LEU A 1 123 ? -4.523 -5.392 6.147 1.00 96.44 123 LEU A O 1
ATOM 880 N N . CYS A 1 124 ? -4.868 -3.195 6.455 1.00 95.06 124 CYS A N 1
ATOM 881 C CA . CYS A 1 124 ? -5.869 -3.057 5.401 1.00 95.06 124 CYS A CA 1
ATOM 882 C C . CYS A 1 124 ? -5.317 -3.448 4.022 1.00 95.06 124 CYS A C 1
ATOM 884 O O . CYS A 1 124 ? -5.972 -4.193 3.289 1.00 95.06 124 CYS A O 1
ATOM 886 N N . LEU A 1 125 ? -4.106 -2.988 3.679 1.00 93.06 125 LEU A N 1
ATOM 887 C CA . LEU A 1 125 ? -3.468 -3.325 2.403 1.00 93.06 125 LEU A CA 1
ATOM 888 C C . LEU A 1 125 ? -3.154 -4.818 2.292 1.00 93.06 125 LEU A C 1
ATOM 890 O O . LEU A 1 125 ? -3.431 -5.417 1.253 1.00 93.06 125 LEU A O 1
ATOM 894 N N . MET A 1 126 ? -2.627 -5.422 3.360 1.00 93.62 126 MET A N 1
ATOM 895 C CA . MET A 1 126 ? -2.302 -6.849 3.370 1.00 93.62 126 MET A CA 1
ATOM 896 C C . MET A 1 126 ? -3.580 -7.711 3.317 1.00 93.62 126 MET A C 1
ATOM 898 O O . MET A 1 126 ? -3.679 -8.632 2.506 1.00 93.62 126 MET A O 1
ATOM 902 N N . ALA A 1 127 ? -4.604 -7.370 4.108 1.00 94.44 127 ALA A N 1
ATOM 903 C CA . ALA A 1 127 ? -5.888 -8.079 4.155 1.00 94.44 127 ALA A CA 1
ATOM 904 C C . ALA A 1 127 ? -6.672 -8.030 2.835 1.00 94.44 127 ALA A C 1
ATOM 906 O O . ALA A 1 127 ? -7.473 -8.923 2.553 1.00 94.44 127 ALA A O 1
ATOM 907 N N . ALA A 1 128 ? -6.455 -7.008 2.007 1.00 91.81 128 ALA A N 1
ATOM 908 C CA . ALA A 1 128 ? -7.110 -6.897 0.708 1.00 91.81 128 ALA A CA 1
ATOM 909 C C . ALA A 1 128 ? -6.597 -7.917 -0.329 1.00 91.81 128 ALA A C 1
ATOM 911 O O . ALA A 1 128 ? -7.249 -8.104 -1.360 1.00 91.81 128 ALA A O 1
ATOM 912 N N . ARG A 1 129 ? -5.439 -8.551 -0.096 1.00 86.25 129 ARG A N 1
ATOM 913 C CA . ARG A 1 129 ? -4.766 -9.405 -1.086 1.00 86.25 129 ARG A CA 1
ATOM 914 C C . ARG A 1 129 ? -5.100 -10.885 -0.941 1.00 86.25 129 ARG A C 1
ATOM 916 O O . ARG A 1 129 ? -5.346 -11.534 -1.955 1.00 86.25 129 ARG A O 1
ATOM 923 N N . ASP A 1 130 ? -5.079 -11.405 0.284 1.00 88.88 130 ASP A N 1
ATOM 924 C CA . ASP A 1 130 ? -5.104 -12.847 0.538 1.00 88.88 130 ASP A CA 1
ATOM 925 C C . ASP A 1 130 ? -6.050 -13.206 1.703 1.00 88.88 130 ASP A C 1
ATOM 927 O O . ASP A 1 130 ? -5.898 -12.658 2.799 1.00 88.88 130 ASP A O 1
ATOM 931 N N . PRO A 1 131 ? -7.013 -14.133 1.523 1.00 92.69 131 PRO A N 1
ATOM 932 C CA . PRO A 1 131 ? -7.834 -14.638 2.624 1.00 92.69 131 PRO A CA 1
ATOM 933 C C . PRO A 1 131 ? -7.025 -15.253 3.783 1.00 92.69 131 PRO A C 1
ATOM 935 O O . PRO A 1 131 ? -7.464 -15.166 4.928 1.00 92.69 131 PRO A O 1
ATOM 938 N N . VAL A 1 132 ? -5.839 -15.822 3.538 1.00 93.06 132 VAL A N 1
ATOM 939 C CA . VAL A 1 132 ? -4.956 -16.359 4.594 1.00 93.06 132 VAL A CA 1
ATOM 940 C C . VAL A 1 132 ? -4.443 -15.240 5.500 1.00 93.06 132 VAL A C 1
ATOM 942 O O . VAL A 1 132 ? -4.398 -15.380 6.726 1.00 93.06 132 VAL A O 1
ATOM 945 N N . VAL A 1 133 ? -4.111 -14.093 4.909 1.00 94.12 133 VAL A N 1
ATOM 946 C CA . VAL A 1 133 ? -3.745 -12.889 5.657 1.00 94.12 133 VAL A CA 1
ATOM 947 C C . VAL A 1 133 ? -4.931 -12.403 6.484 1.00 94.12 133 VAL A C 1
ATOM 949 O O . VAL A 1 133 ? -4.766 -12.096 7.663 1.00 94.12 133 VAL A O 1
ATOM 952 N N . GLN A 1 134 ? -6.136 -12.386 5.912 1.00 96.25 134 GLN A N 1
ATOM 953 C CA . GLN A 1 134 ? -7.339 -11.992 6.648 1.00 96.25 134 GLN A CA 1
ATOM 954 C C . GLN A 1 134 ? -7.589 -12.885 7.873 1.00 96.25 134 GLN A C 1
ATOM 956 O O . GLN A 1 134 ? -7.918 -12.382 8.949 1.00 96.25 134 GLN A O 1
ATOM 961 N N . ASP A 1 135 ? -7.412 -14.199 7.727 1.00 95.94 135 ASP A N 1
ATOM 962 C CA . ASP A 1 135 ? -7.541 -15.157 8.828 1.00 95.94 135 ASP A CA 1
ATOM 963 C C . ASP A 1 135 ? -6.434 -14.971 9.877 1.00 95.94 135 ASP A C 1
ATOM 965 O O . ASP A 1 135 ? -6.691 -15.135 11.070 1.00 95.94 135 ASP A O 1
ATOM 969 N N . SER A 1 136 ? -5.230 -14.571 9.459 1.00 96.56 136 SER A N 1
ATOM 970 C CA . SER A 1 136 ? -4.110 -14.269 10.361 1.00 96.56 136 SER A CA 1
ATOM 971 C C . SER A 1 136 ? -4.381 -13.028 11.213 1.00 96.56 136 SER A C 1
ATOM 973 O O . SER A 1 136 ? -4.173 -13.064 12.425 1.00 96.56 136 SER A O 1
ATOM 975 N N . VAL A 1 137 ? -4.910 -11.953 10.612 1.00 97.19 137 VAL A N 1
ATOM 976 C CA . VAL A 1 137 ? -5.332 -10.748 11.352 1.00 97.19 137 VAL A CA 1
ATOM 977 C C . VAL A 1 137 ? -6.401 -11.102 12.381 1.00 97.19 137 VAL A C 1
ATOM 979 O O . VAL A 1 137 ? -6.321 -10.666 13.528 1.00 97.19 137 VAL A O 1
ATOM 982 N N . ARG A 1 138 ? -7.378 -11.932 11.994 1.00 96.81 138 ARG A N 1
ATOM 983 C CA . ARG A 1 138 ? -8.400 -12.429 12.915 1.00 96.81 138 ARG A CA 1
ATOM 984 C C . ARG A 1 138 ? -7.788 -13.238 14.062 1.00 96.81 138 ARG A C 1
ATOM 986 O O . ARG A 1 138 ? -8.106 -12.973 15.215 1.00 96.81 138 ARG A O 1
ATOM 993 N N . TYR A 1 139 ? -6.932 -14.214 13.757 1.00 97.12 139 TYR A N 1
ATOM 994 C CA . TYR A 1 139 ? -6.343 -15.113 14.755 1.00 97.12 139 TYR A CA 1
ATOM 995 C C . TYR A 1 139 ? -5.505 -14.366 15.799 1.00 97.12 139 TYR A C 1
ATOM 997 O O . TYR A 1 139 ? -5.506 -14.728 16.971 1.00 97.12 139 TYR A O 1
ATOM 1005 N N . LEU A 1 140 ? -4.829 -13.296 15.382 1.00 96.88 140 LEU A N 1
ATOM 1006 C CA . LEU A 1 140 ? -4.030 -12.447 16.262 1.00 96.88 140 LEU A CA 1
ATOM 1007 C C . LEU A 1 140 ? -4.870 -11.455 17.089 1.00 96.88 140 LEU A C 1
ATOM 1009 O O . LEU A 1 140 ? -4.297 -10.635 17.795 1.00 96.88 140 LEU A O 1
ATOM 1013 N N . GLY A 1 141 ? -6.205 -11.503 17.012 1.00 96.56 141 GLY A N 1
ATOM 1014 C CA . GLY A 1 141 ? -7.088 -10.587 17.744 1.00 96.56 141 GLY A CA 1
ATOM 1015 C C . GLY A 1 141 ? -7.195 -9.192 17.122 1.00 96.56 141 GLY A C 1
ATOM 1016 O O . GLY A 1 141 ? -7.739 -8.277 17.732 1.00 96.56 141 GLY A O 1
ATOM 1017 N N . GLY A 1 142 ? -6.724 -9.007 15.884 1.00 96.94 142 GLY A N 1
ATOM 1018 C CA . GLY A 1 142 ? -6.757 -7.710 15.209 1.00 96.94 142 GLY A CA 1
ATOM 1019 C C . GLY A 1 142 ? -8.173 -7.186 14.950 1.00 96.94 142 GLY A C 1
ATOM 1020 O O . GLY A 1 142 ? -8.359 -5.981 14.826 1.00 96.94 142 GLY A O 1
ATOM 1021 N N . VAL A 1 143 ? -9.185 -8.060 14.891 1.00 97.69 143 VAL A N 1
ATOM 1022 C CA . VAL A 1 143 ? -10.587 -7.654 14.682 1.00 97.69 143 VAL A CA 1
ATOM 1023 C C . VAL A 1 143 ? -11.111 -6.824 15.853 1.00 97.69 143 VAL A C 1
ATOM 1025 O O . VAL A 1 143 ? -11.679 -5.761 15.614 1.00 97.69 143 VAL A O 1
ATOM 1028 N N . ASP A 1 144 ? -10.899 -7.267 17.093 1.00 97.12 144 ASP A N 1
ATOM 1029 C CA . ASP A 1 144 ? -11.396 -6.563 18.281 1.00 97.12 144 ASP A CA 1
ATOM 1030 C C . ASP A 1 144 ? -10.727 -5.190 18.424 1.00 97.12 144 ASP A C 1
ATOM 1032 O O . ASP A 1 144 ? -11.412 -4.183 18.601 1.00 97.12 144 ASP A O 1
ATOM 1036 N N . LEU A 1 145 ? -9.410 -5.134 18.200 1.00 96.94 145 LEU A N 1
ATOM 1037 C CA . LEU A 1 145 ? -8.635 -3.892 18.195 1.00 96.94 145 LEU A CA 1
ATOM 1038 C C . LEU A 1 145 ? -9.111 -2.912 17.112 1.00 96.94 145 LEU A C 1
ATOM 1040 O O . LEU A 1 145 ? -9.291 -1.723 17.364 1.00 96.94 145 LEU A O 1
ATOM 1044 N N . LEU A 1 146 ? -9.369 -3.393 15.892 1.00 96.94 146 LEU A N 1
ATOM 1045 C CA . LEU A 1 146 ? -9.905 -2.551 14.818 1.00 96.94 146 LEU A CA 1
ATOM 1046 C C . LEU A 1 146 ? -11.315 -2.039 15.144 1.00 96.94 146 LEU A C 1
ATOM 1048 O O . LEU A 1 146 ? -11.647 -0.910 14.785 1.00 96.94 146 LEU A O 1
ATOM 1052 N N . VAL A 1 147 ? -12.144 -2.840 15.819 1.00 96.81 147 VAL A N 1
ATOM 1053 C CA . VAL A 1 147 ? -13.474 -2.421 16.290 1.00 96.81 147 VAL A CA 1
ATOM 1054 C C . VAL A 1 147 ? -13.361 -1.363 17.387 1.00 96.81 147 VAL A C 1
ATOM 1056 O O . VAL A 1 147 ? -14.150 -0.419 17.400 1.00 96.81 147 VAL A O 1
ATOM 1059 N N . GLU A 1 148 ? -12.371 -1.462 18.267 1.00 95.94 148 GLU A N 1
ATOM 1060 C CA . GLU A 1 148 ? -12.082 -0.434 19.265 1.00 95.94 148 GLU A CA 1
ATOM 1061 C C . GLU A 1 148 ? -11.611 0.877 18.623 1.00 95.94 148 GLU A C 1
ATOM 1063 O O . GLU A 1 148 ? -12.132 1.946 18.958 1.00 95.94 148 GLU A O 1
ATOM 1068 N N . LEU A 1 149 ? -10.749 0.808 17.601 1.00 95.75 149 LEU A N 1
ATOM 1069 C CA . LEU A 1 149 ? -10.302 1.982 16.840 1.00 95.75 149 LEU A CA 1
ATOM 1070 C C . LEU A 1 149 ? -11.451 2.752 16.163 1.00 95.75 149 LEU A C 1
ATOM 1072 O O . LEU A 1 149 ? -11.320 3.954 15.921 1.00 95.75 149 LEU A O 1
ATOM 1076 N N . LEU A 1 150 ? -12.609 2.125 15.911 1.00 95.81 150 LEU A N 1
ATOM 1077 C CA . LEU A 1 150 ? -13.810 2.829 15.431 1.00 95.81 150 LEU A CA 1
ATOM 1078 C C . LEU A 1 150 ? -14.312 3.893 16.418 1.00 95.81 150 LEU A C 1
ATOM 1080 O O . LEU A 1 150 ? -15.012 4.831 16.024 1.00 95.81 150 LEU A O 1
ATOM 1084 N N . THR A 1 151 ? -13.968 3.760 17.698 1.00 95.12 151 THR A N 1
ATOM 1085 C CA . THR A 1 151 ? -14.348 4.696 18.763 1.00 95.12 151 THR A CA 1
ATOM 1086 C C . THR A 1 151 ? -13.341 5.826 18.963 1.00 95.12 151 THR A C 1
ATOM 1088 O O . THR A 1 151 ? -13.643 6.779 19.680 1.00 95.12 151 THR A O 1
ATOM 1091 N N . SER A 1 152 ? -12.201 5.799 18.258 1.00 94.06 152 SER A N 1
ATOM 1092 C CA . SER A 1 152 ? -11.178 6.847 18.349 1.00 94.06 152 SER A CA 1
ATOM 1093 C C . SER A 1 152 ? -11.752 8.232 18.006 1.00 94.06 152 SER A C 1
ATOM 1095 O O . SER A 1 152 ? -12.469 8.379 17.010 1.00 94.06 152 SER A O 1
ATOM 1097 N N . PRO A 1 153 ? -11.456 9.289 18.783 1.00 92.31 153 PRO A N 1
ATOM 1098 C CA . PRO A 1 153 ? -11.939 10.640 18.495 1.00 92.31 153 PRO A CA 1
ATOM 1099 C C . PRO A 1 153 ? -11.431 11.174 17.146 1.00 92.31 153 PRO A C 1
ATOM 1101 O O . PRO A 1 153 ? -12.099 12.007 16.530 1.00 92.31 153 PRO A O 1
ATOM 1104 N N . LYS A 1 154 ? -10.293 10.671 16.651 1.00 92.12 154 LYS A N 1
ATOM 1105 C CA . LYS A 1 154 ? -9.733 11.041 15.351 1.00 92.12 154 LYS A CA 1
ATOM 1106 C C . LYS A 1 154 ? -10.491 10.350 14.218 1.00 92.12 154 LYS A C 1
ATOM 1108 O O . LYS A 1 154 ? -10.409 9.136 14.029 1.00 92.12 154 LYS A O 1
ATOM 1113 N N . SER A 1 155 ? -11.173 11.152 13.400 1.00 89.88 155 SER A N 1
ATOM 1114 C CA . SER A 1 155 ? -11.946 10.670 12.247 1.00 89.88 155 SER A CA 1
ATOM 1115 C C . SER A 1 155 ? -11.116 9.821 11.278 1.00 89.88 155 SER A C 1
ATOM 1117 O O . SER A 1 155 ? -11.622 8.816 10.784 1.00 89.88 155 SER A O 1
ATOM 1119 N N . GLY A 1 156 ? -9.846 10.180 11.056 1.00 89.25 156 GLY A N 1
ATOM 1120 C CA . GLY A 1 156 ? -8.938 9.446 10.171 1.00 89.25 156 GLY A CA 1
ATOM 1121 C C . GLY A 1 156 ? -8.629 8.025 10.653 1.00 89.25 156 GLY A C 1
ATOM 1122 O O . GLY A 1 156 ? -8.695 7.090 9.860 1.00 89.25 156 GLY A O 1
ATOM 1123 N N . VAL A 1 157 ? -8.366 7.835 11.951 1.00 93.62 157 VAL A N 1
ATOM 1124 C CA . VAL A 1 157 ? -8.095 6.508 12.541 1.00 93.62 157 VAL A CA 1
ATOM 1125 C C . VAL A 1 157 ? -9.332 5.617 12.409 1.00 93.62 157 VAL A C 1
ATOM 1127 O O . VAL A 1 157 ? -9.254 4.500 11.894 1.00 93.62 157 VAL A O 1
ATOM 1130 N N . ALA A 1 158 ? -10.499 6.148 12.787 1.00 93.56 158 ALA A N 1
ATOM 1131 C CA . ALA A 1 158 ? -11.769 5.437 12.681 1.00 93.56 158 ALA A CA 1
ATOM 1132 C C . ALA A 1 158 ? -12.143 5.121 11.220 1.00 93.56 158 ALA A C 1
ATOM 1134 O O . ALA A 1 158 ? -12.749 4.093 10.932 1.00 93.56 158 ALA A O 1
ATOM 1135 N N . GLU A 1 159 ? -11.811 5.992 10.266 1.00 91.06 159 GLU A N 1
ATOM 1136 C CA . GLU A 1 159 ? -11.999 5.733 8.836 1.00 91.06 159 GLU A CA 1
ATOM 1137 C C . GLU A 1 159 ? -11.094 4.607 8.318 1.00 91.06 159 GLU A C 1
ATOM 1139 O O . GLU A 1 159 ? -11.583 3.687 7.661 1.00 91.06 159 GLU A O 1
ATOM 1144 N N . VAL A 1 160 ? -9.805 4.613 8.660 1.00 93.25 160 VAL A N 1
ATOM 1145 C CA . VAL A 1 160 ? -8.881 3.535 8.277 1.00 93.25 160 VAL A CA 1
ATOM 1146 C C . VAL A 1 160 ? -9.326 2.194 8.864 1.00 93.25 160 VAL A C 1
ATOM 1148 O O . VAL A 1 160 ? -9.366 1.194 8.145 1.00 93.25 160 VAL A O 1
ATOM 1151 N N . ALA A 1 161 ? -9.725 2.172 10.138 1.00 95.56 161 ALA A N 1
ATOM 1152 C CA . ALA A 1 161 ? -10.244 0.972 10.788 1.00 95.56 161 ALA A CA 1
ATOM 1153 C C . ALA A 1 161 ? -11.492 0.427 10.071 1.00 95.56 161 ALA A C 1
ATOM 1155 O O . ALA A 1 161 ? -11.587 -0.775 9.813 1.00 95.56 161 ALA A O 1
ATOM 1156 N N . ARG A 1 162 ? -12.407 1.313 9.646 1.00 93.81 162 ARG A N 1
ATOM 1157 C CA . ARG A 1 162 ? -13.578 0.947 8.831 1.00 93.81 162 ARG A CA 1
ATOM 1158 C C . ARG A 1 162 ? -13.184 0.270 7.522 1.00 93.81 162 ARG A C 1
ATOM 1160 O O . ARG A 1 162 ? -13.737 -0.782 7.198 1.00 93.81 162 ARG A O 1
ATOM 1167 N N . TYR A 1 163 ? -12.230 0.835 6.784 1.00 92.00 163 TYR A N 1
ATOM 1168 C CA . TYR A 1 163 ? -11.754 0.218 5.544 1.00 92.00 163 TYR A CA 1
ATOM 1169 C C . TYR A 1 163 ? -11.074 -1.127 5.794 1.00 92.00 163 TYR A C 1
ATOM 1171 O O . TYR A 1 163 ? -11.324 -2.074 5.054 1.00 92.00 163 TYR A O 1
ATOM 1179 N N . CYS A 1 164 ? -10.277 -1.242 6.857 1.00 95.31 164 CYS A N 1
ATOM 1180 C CA . CYS A 1 164 ? -9.621 -2.496 7.210 1.00 95.31 164 CYS A CA 1
ATOM 1181 C C . CYS A 1 164 ? -10.643 -3.602 7.514 1.00 95.31 164 CYS A C 1
ATOM 1183 O O . CYS A 1 164 ? -10.537 -4.703 6.976 1.00 95.31 164 CYS A O 1
ATOM 1185 N N . LEU A 1 165 ? -11.681 -3.304 8.303 1.00 96.31 165 LEU A N 1
ATOM 1186 C CA . LEU A 1 165 ? -12.769 -4.247 8.592 1.00 96.31 165 LEU A CA 1
ATOM 1187 C C . LEU A 1 165 ? -13.553 -4.629 7.328 1.00 96.31 165 LEU A C 1
ATOM 1189 O O . LEU A 1 165 ? -13.913 -5.793 7.150 1.00 96.31 165 LEU A O 1
ATOM 1193 N N . ALA A 1 166 ? -13.780 -3.681 6.414 1.00 93.69 166 ALA A N 1
ATOM 1194 C CA . ALA A 1 166 ? -14.407 -3.971 5.127 1.00 93.69 166 ALA A CA 1
ATOM 1195 C C . ALA A 1 166 ? -13.543 -4.909 4.260 1.00 93.69 166 ALA A C 1
ATOM 1197 O O . ALA A 1 166 ? -14.079 -5.837 3.651 1.00 93.69 166 ALA A O 1
ATOM 1198 N N . SER A 1 167 ? -12.220 -4.713 4.247 1.00 94.25 167 SER A N 1
ATOM 1199 C CA . SER A 1 167 ? -11.269 -5.598 3.562 1.00 94.25 167 SER A CA 1
ATOM 1200 C C . SER A 1 167 ? -11.242 -6.997 4.180 1.00 94.25 167 SER A C 1
ATOM 1202 O O . SER A 1 167 ? -11.317 -7.976 3.446 1.00 94.25 167 SER A O 1
ATOM 1204 N N . LEU A 1 168 ? -11.225 -7.107 5.514 1.00 95.69 168 LEU A N 1
ATOM 1205 C CA . LEU A 1 168 ? -11.260 -8.392 6.232 1.00 95.69 168 LEU A CA 1
ATOM 1206 C C . LEU A 1 168 ? -12.554 -9.173 6.005 1.00 95.69 168 LEU A C 1
ATOM 1208 O O . LEU A 1 168 ? -12.543 -10.401 6.024 1.00 95.69 168 LEU A O 1
ATOM 1212 N N . LYS A 1 169 ? -13.666 -8.464 5.800 1.00 94.81 169 LYS A N 1
ATOM 1213 C CA . LYS A 1 169 ? -14.962 -9.047 5.455 1.00 94.81 169 LYS A CA 1
ATOM 1214 C C . LYS A 1 169 ? -15.013 -9.545 4.003 1.00 94.81 169 LYS A C 1
ATOM 1216 O O . LYS A 1 169 ? -15.796 -10.443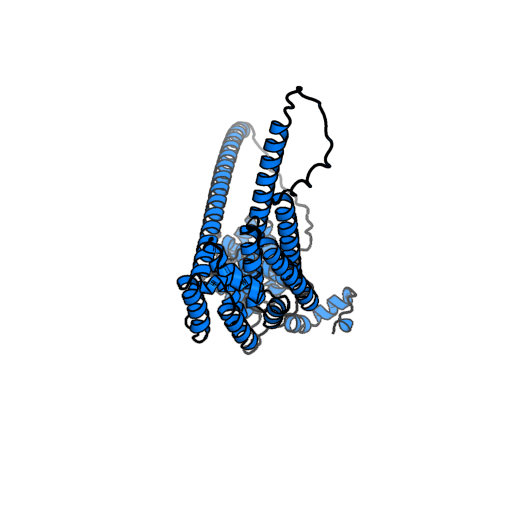 3.685 1.00 94.81 169 LYS A O 1
ATOM 1221 N N . HIS A 1 170 ? -14.248 -8.941 3.095 1.00 91.44 170 HIS A N 1
ATOM 1222 C CA . HIS A 1 170 ? -14.398 -9.172 1.661 1.00 91.44 170 HIS A CA 1
ATOM 1223 C C . HIS A 1 170 ? -14.126 -10.638 1.285 1.00 91.44 170 HIS A C 1
ATOM 1225 O O . HIS A 1 170 ? -13.003 -11.118 1.391 1.00 91.44 170 HIS A O 1
ATOM 1231 N N . ASN A 1 171 ? -15.168 -11.329 0.804 1.00 91.06 171 ASN A N 1
ATOM 1232 C CA . ASN A 1 171 ? -15.168 -12.755 0.444 1.00 91.06 171 ASN A CA 1
ATOM 1233 C C . ASN A 1 171 ? -14.791 -13.723 1.586 1.00 91.06 171 ASN A C 1
ATOM 1235 O O . ASN A 1 171 ? -14.442 -14.869 1.307 1.00 91.06 171 ASN A O 1
ATOM 1239 N N . ASN A 1 172 ? -14.910 -13.309 2.854 1.00 94.62 172 ASN A N 1
ATOM 1240 C CA . ASN A 1 172 ? -14.624 -14.164 4.008 1.00 94.62 172 ASN A CA 1
ATOM 1241 C C . ASN A 1 172 ? -15.798 -14.161 5.010 1.00 94.62 172 ASN A C 1
ATOM 1243 O O . ASN A 1 172 ? -15.883 -13.291 5.882 1.00 94.62 172 ASN A O 1
ATOM 1247 N N . PRO A 1 173 ? -16.725 -15.139 4.914 1.00 94.31 173 PRO A N 1
ATOM 1248 C CA . PRO A 1 173 ? -17.918 -15.177 5.761 1.00 94.31 173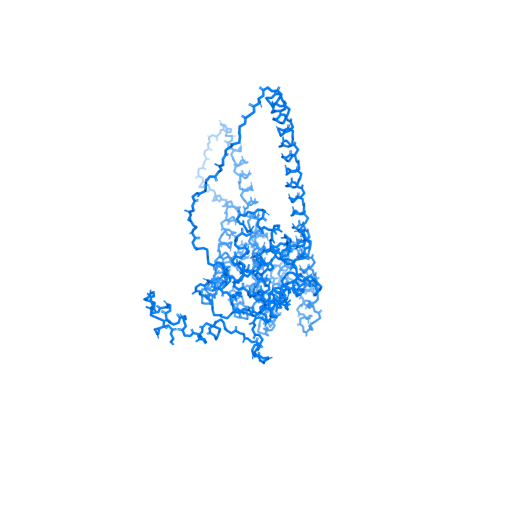 PRO A CA 1
ATOM 1249 C C . PRO A 1 173 ? -17.607 -15.475 7.235 1.00 94.31 173 PRO A C 1
ATOM 1251 O O . PRO A 1 173 ? -18.418 -15.150 8.100 1.00 94.31 173 PRO A O 1
ATOM 1254 N N . ARG A 1 174 ? -16.450 -16.085 7.540 1.00 95.62 174 ARG A N 1
ATOM 1255 C CA . ARG A 1 174 ? -16.018 -16.324 8.927 1.00 95.62 174 ARG A CA 1
ATOM 1256 C C . ARG A 1 174 ? -15.648 -15.003 9.587 1.00 95.62 174 ARG A C 1
ATOM 1258 O O . ARG A 1 174 ? -16.213 -14.663 10.620 1.00 95.62 174 ARG A O 1
ATOM 1265 N N . ASN A 1 175 ? -14.803 -14.222 8.919 1.00 95.69 175 ASN A N 1
ATOM 1266 C CA . ASN A 1 175 ? -14.456 -12.884 9.379 1.00 95.69 175 ASN A CA 1
ATOM 1267 C C . ASN A 1 175 ? -15.680 -11.972 9.459 1.00 95.69 175 ASN A C 1
ATOM 1269 O O . ASN A 1 175 ? -15.797 -11.205 10.404 1.00 95.69 175 ASN A O 1
ATOM 1273 N N . GLU A 1 176 ? -16.625 -12.067 8.519 1.00 95.19 176 GLU A N 1
ATOM 1274 C CA . GLU A 1 176 ? -17.877 -11.309 8.604 1.00 95.19 176 GLU A CA 1
ATOM 1275 C C . GLU A 1 176 ? -18.639 -11.586 9.909 1.00 95.19 176 GLU A C 1
ATOM 1277 O O . GLU A 1 176 ? -19.094 -10.644 10.563 1.00 95.19 176 GLU A O 1
ATOM 1282 N N . ALA A 1 177 ? -18.782 -12.859 10.287 1.00 95.12 177 ALA A N 1
ATOM 1283 C CA . ALA A 1 177 ? -19.473 -13.245 11.512 1.00 95.12 177 ALA A CA 1
ATOM 1284 C C . ALA A 1 177 ? -18.743 -12.723 12.758 1.00 95.12 177 ALA A C 1
ATOM 1286 O O . ALA A 1 177 ? -19.382 -12.119 13.622 1.00 95.12 177 ALA A O 1
ATOM 1287 N N . ASP A 1 178 ? -17.420 -12.886 12.804 1.00 96.81 178 ASP A N 1
ATOM 1288 C CA . ASP A 1 178 ? -16.597 -12.470 13.942 1.00 96.81 178 ASP A CA 1
ATOM 1289 C C . ASP A 1 178 ? -16.563 -10.941 14.085 1.00 96.81 178 ASP A C 1
ATOM 1291 O O . ASP A 1 178 ? -16.734 -10.422 15.185 1.00 96.81 178 ASP A O 1
ATOM 1295 N N . ILE A 1 179 ? -16.476 -10.195 12.977 1.00 96.62 179 ILE A N 1
ATOM 1296 C CA . ILE A 1 179 ? -16.561 -8.726 12.984 1.00 96.62 179 ILE A CA 1
ATOM 1297 C C . ILE A 1 179 ? -17.937 -8.265 13.484 1.00 96.62 179 ILE A C 1
ATOM 1299 O O . ILE A 1 179 ? -18.026 -7.365 14.318 1.00 96.62 179 ILE A O 1
ATOM 1303 N N . LEU A 1 180 ? -19.030 -8.870 13.004 1.00 95.75 180 LEU A N 1
ATOM 1304 C CA . LEU A 1 180 ? -20.378 -8.528 13.474 1.00 95.75 180 LEU A CA 1
ATOM 1305 C C . LEU A 1 180 ? -20.562 -8.846 14.961 1.00 95.75 180 LEU A C 1
ATOM 1307 O O . LEU A 1 180 ? -21.258 -8.107 15.660 1.00 95.75 180 LEU A O 1
ATOM 1311 N N . GLN A 1 181 ? -19.962 -9.932 15.443 1.00 96.44 181 GLN A N 1
ATOM 1312 C CA . GLN A 1 181 ? -19.963 -10.282 16.855 1.00 96.44 181 GLN A CA 1
ATOM 1313 C C . GLN A 1 181 ? -19.161 -9.264 17.673 1.00 96.44 181 GLN A C 1
ATOM 1315 O O . GLN A 1 181 ? -19.709 -8.719 18.628 1.00 96.44 181 GLN A O 1
ATOM 1320 N N . ALA A 1 182 ? -17.936 -8.932 17.267 1.00 97.25 182 ALA A N 1
ATOM 1321 C CA . ALA A 1 182 ? -17.090 -7.945 17.939 1.00 97.25 182 ALA A CA 1
ATOM 1322 C C . ALA A 1 182 ? -17.771 -6.567 18.031 1.00 97.25 182 ALA A C 1
ATOM 1324 O O . ALA A 1 182 ? -17.853 -5.977 19.108 1.00 97.25 182 ALA A O 1
ATOM 1325 N N . VAL A 1 183 ? -18.382 -6.090 16.937 1.00 96.50 183 VAL A N 1
ATOM 1326 C CA . VAL A 1 183 ? -19.135 -4.821 16.921 1.00 96.50 183 VAL A CA 1
ATOM 1327 C C . VAL A 1 183 ? -20.310 -4.837 17.902 1.00 96.50 183 VAL A C 1
ATOM 1329 O O . VAL A 1 183 ? -20.557 -3.841 18.578 1.00 96.50 183 VAL A O 1
ATOM 1332 N N . ARG A 1 184 ? -21.035 -5.958 18.012 1.00 94.69 184 ARG A N 1
ATOM 1333 C CA . ARG A 1 184 ? -22.159 -6.100 18.957 1.00 94.69 184 ARG A CA 1
ATOM 1334 C C . ARG A 1 184 ? -21.703 -6.177 20.411 1.00 94.69 184 ARG A C 1
ATOM 1336 O O . ARG A 1 184 ? -22.432 -5.725 21.288 1.00 94.69 184 ARG A O 1
ATOM 1343 N N . MET A 1 185 ? -20.539 -6.773 20.654 1.00 96.62 185 MET A N 1
ATOM 1344 C CA . MET A 1 185 ? -19.986 -6.957 21.994 1.00 96.62 185 MET A CA 1
ATOM 1345 C C . MET A 1 185 ? -19.221 -5.728 22.496 1.00 96.62 185 MET A C 1
ATOM 1347 O O . MET A 1 185 ? -18.980 -5.632 23.695 1.00 96.62 185 MET A O 1
ATOM 1351 N N . SER A 1 186 ? -18.869 -4.781 21.618 1.00 96.94 186 SER A N 1
ATOM 1352 C CA . SER A 1 186 ? -18.108 -3.585 21.986 1.00 96.94 186 SER A CA 1
ATOM 1353 C C . SER A 1 186 ? -18.927 -2.622 22.863 1.00 96.94 186 SER A C 1
ATOM 1355 O O . SER A 1 186 ? -19.864 -1.970 22.378 1.00 96.94 186 SER A O 1
ATOM 1357 N N . PRO A 1 187 ? -18.565 -2.446 24.151 1.00 96.00 187 PRO A N 1
ATOM 1358 C CA . PRO A 1 187 ? -19.256 -1.503 25.021 1.00 96.00 187 PRO A CA 1
ATOM 1359 C C . PRO A 1 187 ? -18.984 -0.055 24.603 1.00 96.00 187 PRO A C 1
ATOM 1361 O O . PRO A 1 187 ? -19.853 0.802 24.765 1.00 96.00 187 PRO A O 1
ATOM 1364 N N . ALA A 1 188 ? -17.810 0.228 24.034 1.00 94.12 188 ALA A N 1
ATOM 1365 C CA . ALA A 1 188 ? -17.430 1.565 23.603 1.00 94.12 188 ALA A CA 1
ATOM 1366 C C . ALA A 1 188 ? -18.306 2.047 22.431 1.00 94.12 188 ALA A C 1
ATOM 1368 O O . ALA A 1 188 ? -18.837 3.155 22.483 1.00 94.12 188 ALA A O 1
ATOM 1369 N N . LEU A 1 189 ? -18.572 1.185 21.440 1.00 95.19 189 LEU A N 1
ATOM 1370 C CA . LEU A 1 189 ? -19.492 1.505 20.341 1.00 95.19 189 LEU A CA 1
ATOM 1371 C C . LEU A 1 189 ? -20.946 1.620 20.800 1.00 95.19 189 LEU A C 1
ATOM 1373 O O . LEU A 1 189 ? -21.677 2.463 20.290 1.00 95.19 189 LEU A O 1
ATOM 1377 N N . SER A 1 190 ? -21.371 0.827 21.788 1.00 94.50 190 SER A N 1
ATOM 1378 C CA . SER A 1 190 ? -22.745 0.899 22.309 1.00 94.50 190 SER A CA 1
ATOM 1379 C C . SER A 1 190 ? -23.099 2.262 22.923 1.00 94.50 190 SER A C 1
ATOM 1381 O O . SER A 1 190 ? -24.269 2.638 22.955 1.00 94.50 190 SER A O 1
ATOM 1383 N N . ARG A 1 191 ? -22.092 3.021 23.382 1.00 95.94 191 ARG A N 1
ATOM 1384 C CA . ARG A 1 191 ? -22.268 4.374 23.931 1.00 95.94 191 ARG A CA 1
ATOM 1385 C C . ARG A 1 191 ? -22.416 5.439 22.842 1.00 95.94 191 ARG A C 1
ATOM 1387 O O . ARG A 1 191 ? -23.028 6.471 23.102 1.00 95.94 191 ARG A O 1
ATOM 1394 N N . ASP A 1 192 ? -21.898 5.188 21.641 1.00 94.62 192 ASP A N 1
ATOM 1395 C CA . ASP A 1 192 ? -21.985 6.086 20.486 1.00 94.62 192 ASP A CA 1
ATOM 1396 C C . ASP A 1 192 ? -22.810 5.434 19.365 1.00 94.62 192 ASP A C 1
ATOM 1398 O O . ASP A 1 192 ? -22.294 4.835 18.417 1.00 94.62 192 ASP A O 1
ATOM 1402 N N . PHE A 1 193 ? -24.136 5.569 19.476 1.00 91.06 193 PHE A N 1
ATOM 1403 C CA . PHE A 1 193 ? -25.090 5.019 18.508 1.00 91.06 193 PHE A CA 1
ATOM 1404 C C . PHE A 1 193 ? -24.837 5.484 17.067 1.00 91.06 193 PHE A C 1
ATOM 1406 O O . PHE A 1 193 ? -25.161 4.746 16.134 1.00 91.06 193 PHE A O 1
ATOM 1413 N N . GLY A 1 194 ? -24.271 6.681 16.870 1.00 92.19 194 GLY A N 1
ATOM 1414 C CA . GLY A 1 194 ? -23.933 7.192 15.544 1.00 92.19 194 GLY A CA 1
ATOM 1415 C C . GLY A 1 194 ? -22.838 6.349 14.901 1.00 92.19 194 GLY A C 1
ATOM 1416 O O . GLY A 1 194 ? -23.040 5.788 13.825 1.00 92.19 194 GLY A O 1
ATOM 1417 N N . ARG A 1 195 ? -21.721 6.164 15.612 1.00 90.56 195 ARG A N 1
ATOM 1418 C CA . ARG A 1 195 ? -20.603 5.332 15.142 1.00 90.56 195 ARG A CA 1
ATOM 1419 C C . ARG A 1 195 ? -20.980 3.867 14.988 1.00 90.56 195 ARG A C 1
ATOM 1421 O O . ARG A 1 195 ? -20.569 3.239 14.016 1.00 90.56 195 ARG A O 1
ATOM 1428 N N . LEU A 1 196 ? -21.781 3.327 15.909 1.00 91.88 196 LEU A N 1
ATOM 1429 C CA . LEU A 1 196 ? -22.282 1.957 15.808 1.00 91.88 196 LEU A CA 1
ATOM 1430 C C . LEU A 1 196 ? -23.122 1.770 14.541 1.00 91.88 196 LEU A C 1
ATOM 1432 O O . LEU A 1 196 ? -22.932 0.797 13.811 1.00 91.88 196 LEU A O 1
ATOM 1436 N N . ARG A 1 197 ? -24.035 2.706 14.257 1.00 92.69 197 ARG A N 1
ATOM 1437 C CA . ARG A 1 197 ? -24.849 2.671 13.039 1.00 92.69 197 ARG A CA 1
ATOM 1438 C C . ARG A 1 197 ? -23.972 2.751 11.794 1.00 92.69 197 ARG A C 1
ATOM 1440 O O . ARG A 1 197 ? -24.161 1.945 10.891 1.00 92.69 197 ARG A O 1
ATOM 1447 N N . ASP A 1 198 ? -23.013 3.669 11.761 1.00 88.88 198 ASP A N 1
ATOM 1448 C CA . ASP A 1 198 ? -22.130 3.856 10.608 1.00 88.88 198 ASP A CA 1
ATOM 1449 C C . ASP A 1 198 ? -21.246 2.616 10.366 1.00 88.88 198 ASP A C 1
ATOM 1451 O O . ASP A 1 198 ? -21.055 2.195 9.222 1.00 88.88 198 ASP A O 1
ATOM 1455 N N . ALA A 1 199 ? -20.760 1.975 11.435 1.00 88.62 199 ALA A N 1
ATOM 1456 C CA . ALA A 1 199 ? -20.023 0.715 11.363 1.00 88.62 199 ALA A CA 1
ATOM 1457 C C . ALA A 1 199 ? -20.899 -0.434 10.835 1.00 88.62 199 ALA A C 1
ATOM 1459 O O . ALA A 1 199 ? -20.495 -1.162 9.926 1.00 88.62 199 ALA A O 1
ATOM 1460 N N . LEU A 1 200 ? -22.123 -0.582 11.356 1.00 89.62 200 LEU A N 1
ATOM 1461 C CA . LEU A 1 200 ? -23.068 -1.605 10.901 1.00 89.62 200 LEU A CA 1
ATOM 1462 C C . LEU A 1 200 ? -23.506 -1.385 9.452 1.00 89.62 200 LEU A C 1
ATOM 1464 O O . LEU A 1 200 ? -23.629 -2.353 8.704 1.00 89.62 200 LEU A O 1
ATOM 1468 N N . GLU A 1 201 ? -23.722 -0.139 9.038 1.00 89.44 201 GLU A N 1
ATOM 1469 C CA . GLU A 1 201 ? -24.134 0.190 7.676 1.00 89.44 201 GLU A CA 1
ATOM 1470 C C . GLU A 1 201 ? -23.038 -0.163 6.661 1.00 89.44 201 GLU A C 1
ATOM 1472 O O . GLU A 1 201 ? -23.321 -0.753 5.615 1.00 89.44 201 GLU A O 1
ATOM 1477 N N . LEU A 1 202 ? -21.776 0.119 6.991 1.00 79.00 202 LEU A N 1
ATOM 1478 C CA . LEU A 1 202 ? -20.629 -0.293 6.181 1.00 79.00 202 LEU A CA 1
ATOM 1479 C C . LEU A 1 202 ? -20.523 -1.808 6.053 1.00 79.00 202 LEU A C 1
ATOM 1481 O O . LEU A 1 202 ? -20.316 -2.321 4.951 1.00 79.00 202 LEU A O 1
ATOM 1485 N N . LEU A 1 203 ? -20.722 -2.530 7.156 1.00 80.12 203 LEU A N 1
ATOM 1486 C CA . LEU A 1 203 ? -20.730 -3.984 7.121 1.00 80.12 203 LEU A CA 1
ATOM 1487 C C . LEU A 1 203 ? -21.896 -4.488 6.265 1.00 80.12 203 LEU A C 1
ATOM 1489 O O . LEU A 1 203 ? -21.699 -5.360 5.428 1.00 80.12 203 LEU A O 1
ATOM 1493 N N . GLN A 1 204 ? -23.097 -3.929 6.376 1.00 83.69 204 GLN A N 1
ATOM 1494 C CA . GLN A 1 204 ? -24.260 -4.398 5.614 1.00 83.69 204 GLN A CA 1
ATOM 1495 C C . GLN A 1 204 ? -24.173 -4.096 4.109 1.00 83.69 204 GLN A C 1
ATOM 1497 O O . GLN A 1 204 ? -24.594 -4.924 3.299 1.00 83.69 204 GLN A O 1
ATOM 1502 N N . ARG A 1 205 ? -23.567 -2.969 3.713 1.00 73.19 205 ARG A N 1
ATOM 1503 C CA . ARG A 1 205 ? -23.401 -2.592 2.295 1.00 73.19 205 ARG A CA 1
ATOM 1504 C C . ARG A 1 205 ? -22.456 -3.513 1.510 1.00 73.19 205 ARG A C 1
ATOM 1506 O O . ARG A 1 205 ? -22.524 -3.539 0.285 1.00 73.19 205 ARG A O 1
ATOM 1513 N N . GLY A 1 206 ? -21.642 -4.330 2.182 1.00 58.47 206 GLY A N 1
ATOM 1514 C CA . GLY A 1 206 ? -20.681 -5.246 1.552 1.00 58.47 206 GLY A CA 1
ATOM 1515 C C . GLY A 1 206 ? -21.265 -6.391 0.704 1.00 58.47 206 GLY A C 1
ATOM 1516 O O . GLY A 1 206 ? -20.488 -7.157 0.141 1.00 58.47 206 GLY A O 1
ATOM 1517 N N . ARG A 1 207 ? -22.595 -6.538 0.596 1.00 53.81 207 ARG A N 1
ATOM 1518 C CA . ARG A 1 207 ? -23.233 -7.557 -0.266 1.00 53.81 207 ARG A CA 1
ATOM 1519 C C . ARG A 1 207 ? -23.446 -7.123 -1.719 1.00 53.81 207 ARG A C 1
ATOM 1521 O O . ARG A 1 207 ? -23.682 -7.985 -2.559 1.00 53.81 207 ARG A O 1
ATOM 1528 N N . GLU A 1 208 ? -23.335 -5.833 -2.032 1.00 48.78 208 GLU A N 1
ATOM 1529 C CA . GLU A 1 208 ? -23.552 -5.317 -3.388 1.00 48.78 208 GLU A CA 1
ATOM 1530 C C . GLU A 1 208 ? -22.238 -4.809 -4.013 1.00 48.78 208 GLU A C 1
ATOM 1532 O O . GLU A 1 208 ? -21.565 -3.955 -3.430 1.00 48.78 208 GLU A O 1
ATOM 1537 N N . PRO A 1 209 ? -21.855 -5.258 -5.226 1.00 45.62 209 PRO A N 1
ATOM 1538 C CA . PRO A 1 209 ? -20.635 -4.822 -5.908 1.00 45.62 209 PRO A CA 1
ATOM 1539 C C . PRO A 1 209 ? -20.732 -3.394 -6.492 1.00 45.62 209 PRO A C 1
ATOM 1541 O O . PRO A 1 209 ? -20.149 -3.113 -7.537 1.00 45.62 209 PRO A O 1
ATOM 1544 N N . GLN A 1 210 ? -21.430 -2.461 -5.837 1.00 46.28 210 GLN A N 1
ATOM 1545 C CA . GLN A 1 210 ? -21.609 -1.086 -6.330 1.00 46.28 210 GLN A CA 1
ATOM 1546 C C . GLN A 1 210 ? -20.427 -0.146 -6.000 1.00 46.28 210 GLN A C 1
ATOM 1548 O O . GLN A 1 210 ? -20.310 0.937 -6.567 1.00 46.28 210 GLN A O 1
ATOM 1553 N N . GLY A 1 211 ? -19.488 -0.561 -5.142 1.00 47.28 211 GLY A N 1
ATOM 1554 C CA . GLY A 1 211 ? -18.406 0.301 -4.640 1.00 47.28 211 GLY A CA 1
ATOM 1555 C C . GLY A 1 211 ? -17.084 0.303 -5.419 1.00 47.28 211 GLY A C 1
ATOM 1556 O O . GLY A 1 211 ? -16.204 1.102 -5.101 1.00 47.28 211 GLY A O 1
ATOM 1557 N N . ARG A 1 212 ? -16.901 -0.536 -6.453 1.00 49.69 212 ARG A N 1
ATOM 1558 C CA . ARG A 1 212 ? -15.630 -0.573 -7.220 1.00 49.69 212 ARG A CA 1
ATOM 1559 C C . ARG A 1 212 ? -15.307 0.740 -7.946 1.00 49.69 212 ARG A C 1
ATOM 1561 O O . ARG A 1 212 ? -14.178 0.896 -8.397 1.00 49.69 212 ARG A O 1
ATOM 1568 N N . GLY A 1 213 ? -16.266 1.659 -8.072 1.00 49.91 213 GLY A N 1
ATOM 1569 C CA . GLY A 1 213 ? -16.084 2.942 -8.747 1.00 49.91 213 GLY A CA 1
ATOM 1570 C C . GLY A 1 213 ? -15.414 4.013 -7.889 1.00 49.91 213 GLY A C 1
ATOM 1571 O O . GLY A 1 213 ? -14.501 4.663 -8.371 1.00 49.91 213 GLY A O 1
ATOM 1572 N N . TYR A 1 214 ? -15.816 4.191 -6.627 1.00 50.12 214 TYR A N 1
ATOM 1573 C CA . TYR A 1 214 ? -15.437 5.391 -5.864 1.00 50.12 214 TYR A CA 1
ATOM 1574 C C . TYR A 1 214 ? -13.994 5.374 -5.363 1.00 50.12 214 TYR A C 1
ATOM 1576 O O . TYR A 1 214 ? -13.263 6.331 -5.595 1.00 50.12 214 TYR A O 1
ATOM 1584 N N . PHE A 1 215 ? -13.547 4.277 -4.749 1.00 53.38 215 PHE A N 1
ATOM 1585 C CA . PHE A 1 215 ? -12.155 4.172 -4.302 1.00 53.38 215 PHE A CA 1
ATOM 1586 C C . PHE A 1 215 ? -11.199 4.090 -5.494 1.00 53.38 215 PHE A C 1
ATOM 1588 O O . PHE A 1 215 ? -10.161 4.741 -5.516 1.00 53.38 215 PHE A O 1
ATOM 1595 N N . ARG A 1 216 ? -11.595 3.363 -6.547 1.00 58.19 216 ARG A N 1
ATOM 1596 C CA . ARG A 1 216 ? -10.848 3.326 -7.804 1.00 58.19 216 ARG A CA 1
ATOM 1597 C C . ARG A 1 216 ? -10.761 4.711 -8.438 1.00 58.19 216 ARG A C 1
ATOM 1599 O O . ARG A 1 216 ? -9.683 5.080 -8.862 1.00 58.19 216 ARG A O 1
ATOM 1606 N N . ALA A 1 217 ? -11.844 5.482 -8.470 1.00 59.72 217 ALA A N 1
ATOM 1607 C CA . ALA A 1 217 ? -11.841 6.827 -9.033 1.00 59.72 217 ALA A CA 1
ATOM 1608 C C . ALA A 1 217 ? -11.038 7.814 -8.180 1.00 59.72 217 ALA A C 1
ATOM 1610 O O . ALA A 1 217 ? -10.335 8.634 -8.755 1.00 59.72 217 ALA A O 1
ATOM 1611 N N . ALA A 1 218 ? -11.103 7.730 -6.848 1.00 64.31 218 ALA A N 1
ATOM 1612 C CA . ALA A 1 218 ? -10.329 8.587 -5.951 1.00 64.31 218 ALA A CA 1
ATOM 1613 C C . ALA A 1 218 ? -8.826 8.283 -6.038 1.00 64.31 218 ALA A C 1
ATOM 1615 O O . ALA A 1 218 ? -8.033 9.194 -6.259 1.00 64.31 218 ALA A O 1
ATOM 1616 N N . VAL A 1 219 ? -8.443 7.004 -5.977 1.00 65.50 219 VAL A N 1
ATOM 1617 C CA . VAL A 1 219 ? -7.045 6.574 -6.131 1.00 65.50 219 VAL A CA 1
ATOM 1618 C C . VAL A 1 219 ? -6.538 6.856 -7.545 1.00 65.50 219 VAL A C 1
ATOM 1620 O O . VAL A 1 219 ? -5.451 7.397 -7.694 1.00 65.50 219 VAL A O 1
ATOM 1623 N N . GLU A 1 220 ? -7.324 6.587 -8.594 1.00 71.06 220 GLU A N 1
ATOM 1624 C CA . GLU A 1 220 ? -6.941 6.937 -9.969 1.00 71.06 220 GLU A CA 1
ATOM 1625 C C . GLU A 1 220 ? -6.890 8.457 -10.189 1.00 71.06 220 GLU A C 1
ATOM 1627 O O . GLU A 1 220 ? -6.122 8.915 -11.031 1.00 71.06 220 GLU A O 1
ATOM 1632 N N . ALA A 1 221 ? -7.685 9.258 -9.473 1.00 71.69 221 ALA A N 1
ATOM 1633 C CA . ALA A 1 221 ? -7.621 10.717 -9.540 1.00 71.69 221 ALA A CA 1
ATOM 1634 C C . ALA A 1 221 ? -6.371 11.259 -8.838 1.00 71.69 221 ALA A C 1
ATOM 1636 O O . ALA A 1 221 ? -5.715 12.146 -9.381 1.00 71.69 221 ALA A O 1
ATOM 1637 N N . GLU A 1 222 ? -6.012 10.710 -7.678 1.00 75.00 222 GLU A N 1
ATOM 1638 C CA . GLU A 1 222 ? -4.790 11.073 -6.959 1.00 75.00 222 GLU A CA 1
ATOM 1639 C C . GLU A 1 222 ? -3.533 10.616 -7.714 1.00 75.00 222 GLU A C 1
ATOM 1641 O O . GLU A 1 222 ? -2.588 11.387 -7.867 1.00 75.00 222 GLU A O 1
ATOM 1646 N N . GLU A 1 223 ? -3.553 9.412 -8.292 1.00 77.94 223 GLU A N 1
ATOM 1647 C CA . GLU A 1 223 ? -2.494 8.896 -9.163 1.00 77.94 223 GLU A CA 1
ATOM 1648 C C . GLU A 1 223 ? -2.354 9.756 -10.430 1.00 77.94 223 GLU A C 1
ATOM 1650 O O . GLU A 1 223 ? -1.247 10.157 -10.784 1.00 77.94 223 GLU A O 1
ATOM 1655 N N . ARG A 1 224 ? -3.467 10.163 -11.062 1.00 83.94 224 ARG A N 1
ATOM 1656 C CA . ARG A 1 224 ? -3.445 11.130 -12.177 1.00 83.94 224 ARG A CA 1
ATOM 1657 C C . ARG A 1 224 ? -2.908 12.496 -11.759 1.00 83.94 224 ARG A C 1
ATOM 1659 O O . ARG A 1 224 ? -2.182 13.108 -12.535 1.00 83.94 224 ARG A O 1
ATOM 1666 N N . ALA A 1 225 ? -3.252 12.991 -10.572 1.00 83.31 225 ALA A N 1
ATOM 1667 C CA . ALA A 1 225 ? -2.729 14.259 -10.068 1.00 83.31 225 ALA A CA 1
ATOM 1668 C C . ALA A 1 225 ? -1.219 14.174 -9.809 1.00 83.31 225 ALA A C 1
ATOM 1670 O O . ALA A 1 225 ? -0.486 15.100 -10.144 1.00 83.31 225 ALA A O 1
ATOM 1671 N N . ARG A 1 226 ? -0.738 13.047 -9.275 1.00 85.00 226 ARG A N 1
ATOM 1672 C CA . ARG A 1 226 ? 0.690 12.796 -9.068 1.00 85.00 226 ARG A CA 1
ATOM 1673 C C . ARG A 1 226 ? 1.449 12.703 -10.391 1.00 85.00 226 ARG A C 1
ATOM 1675 O O . ARG A 1 226 ? 2.499 13.320 -10.511 1.00 85.00 226 ARG A O 1
ATOM 1682 N N . LEU A 1 227 ? 0.902 11.994 -11.379 1.00 86.69 227 LEU A N 1
ATOM 1683 C CA . LEU A 1 227 ? 1.485 11.912 -12.722 1.00 86.69 227 LEU A CA 1
ATOM 1684 C C . LEU A 1 227 ? 1.525 13.280 -13.414 1.00 86.69 227 LEU A C 1
ATOM 1686 O O . LEU A 1 227 ? 2.509 13.584 -14.073 1.00 86.69 227 LEU A O 1
ATOM 1690 N N . ARG A 1 228 ? 0.504 14.129 -13.225 1.00 89.31 228 ARG A N 1
ATOM 1691 C CA . ARG A 1 228 ? 0.520 15.512 -13.733 1.00 89.31 228 ARG A CA 1
ATOM 1692 C C . ARG A 1 228 ? 1.627 16.348 -13.101 1.00 89.31 228 ARG A C 1
ATOM 1694 O O . ARG A 1 228 ? 2.376 16.966 -13.836 1.00 89.31 228 ARG A O 1
ATOM 1701 N N . ARG A 1 229 ? 1.785 16.299 -11.774 1.00 88.81 229 ARG A N 1
ATOM 1702 C CA . ARG A 1 229 ? 2.875 17.019 -11.090 1.00 88.81 229 ARG A CA 1
ATOM 1703 C C . ARG A 1 229 ? 4.260 16.526 -11.512 1.00 88.81 229 ARG A C 1
ATOM 1705 O O . ARG A 1 229 ? 5.181 17.323 -11.596 1.00 88.81 229 ARG A O 1
ATOM 1712 N N . ALA A 1 230 ? 4.412 15.223 -11.755 1.00 84.25 230 ALA A N 1
ATOM 1713 C CA . ALA A 1 230 ? 5.667 14.661 -12.252 1.00 84.25 230 ALA A CA 1
ATOM 1714 C C . ALA A 1 230 ? 5.969 15.134 -13.683 1.00 84.25 230 ALA A C 1
ATOM 1716 O O . ALA A 1 230 ? 7.087 15.549 -13.952 1.00 84.25 230 ALA A O 1
ATOM 1717 N N . ALA A 1 231 ? 4.963 15.143 -14.563 1.00 88.06 231 ALA A N 1
ATOM 1718 C CA . ALA A 1 231 ? 5.108 15.658 -15.922 1.00 88.06 231 ALA A CA 1
ATOM 1719 C C . ALA A 1 231 ? 5.405 17.169 -15.949 1.00 88.06 231 ALA A C 1
ATOM 1721 O O . ALA A 1 231 ? 6.252 17.604 -16.717 1.00 88.06 231 ALA A O 1
ATOM 1722 N N . GLU A 1 232 ? 4.755 17.960 -15.087 1.00 92.88 232 GLU A N 1
ATOM 1723 C CA . GLU A 1 232 ? 5.036 19.396 -14.933 1.00 92.88 232 GLU A CA 1
ATOM 1724 C C . GLU A 1 232 ? 6.481 19.638 -14.458 1.00 92.88 232 GLU A C 1
ATOM 1726 O O . GLU A 1 232 ? 7.151 20.530 -14.969 1.00 92.88 232 GLU A O 1
ATOM 1731 N N . ALA A 1 233 ? 6.994 18.811 -13.539 1.00 90.31 233 ALA A N 1
ATOM 1732 C CA . ALA A 1 233 ? 8.381 18.901 -13.082 1.00 90.31 233 ALA A CA 1
ATOM 1733 C C . ALA A 1 233 ? 9.399 18.519 -14.175 1.00 90.31 233 ALA A C 1
ATOM 1735 O O . ALA A 1 233 ? 10.424 19.184 -14.304 1.00 90.31 233 ALA A O 1
ATOM 1736 N N . GLU A 1 234 ? 9.116 17.487 -14.980 1.00 89.94 234 GLU A N 1
ATOM 1737 C CA . GLU A 1 234 ? 9.955 17.127 -16.134 1.00 89.94 234 GLU A CA 1
ATOM 1738 C C . GLU A 1 234 ? 9.952 18.235 -17.201 1.00 89.94 234 GLU A C 1
ATOM 1740 O O . GLU A 1 234 ? 11.005 18.563 -17.747 1.00 89.94 234 GLU A O 1
ATOM 1745 N N . GLU A 1 235 ? 8.803 18.869 -17.463 1.00 91.50 235 GLU A N 1
ATOM 1746 C CA . GLU A 1 235 ? 8.697 19.986 -18.412 1.00 91.50 235 GLU A CA 1
ATOM 1747 C C . GLU A 1 235 ? 9.469 21.228 -17.922 1.00 91.50 235 GLU A C 1
ATOM 1749 O O . GLU A 1 235 ? 10.144 21.893 -18.714 1.00 91.50 235 GLU A O 1
ATOM 1754 N N . GLU A 1 236 ? 9.450 21.515 -16.614 1.00 92.50 236 GLU A N 1
ATOM 1755 C CA . GLU A 1 236 ? 10.282 22.565 -16.008 1.00 92.50 236 GLU A CA 1
ATOM 1756 C C . GLU A 1 236 ? 11.787 22.247 -16.102 1.00 92.50 236 GLU A C 1
ATOM 1758 O O . GLU A 1 236 ? 12.591 23.137 -16.410 1.00 92.50 236 GLU A O 1
ATOM 1763 N N . GLU A 1 237 ? 12.185 20.989 -15.894 1.00 90.88 237 GLU A N 1
ATOM 1764 C CA . GLU A 1 237 ? 13.582 20.561 -16.008 1.00 90.88 237 GLU A CA 1
ATOM 1765 C C . GLU A 1 237 ? 14.078 20.646 -17.462 1.00 90.88 237 GLU A C 1
ATOM 1767 O O . GLU A 1 237 ? 15.135 21.237 -17.715 1.00 90.88 237 GLU A O 1
ATOM 1772 N N . GLU A 1 238 ? 13.295 20.174 -18.438 1.00 88.44 238 GLU A N 1
ATOM 1773 C CA . GLU A 1 238 ? 13.607 20.305 -19.867 1.00 88.44 238 GLU A CA 1
ATOM 1774 C C . GLU A 1 238 ? 13.675 21.772 -20.315 1.00 88.44 238 GLU A C 1
ATOM 1776 O O . GLU A 1 238 ? 14.584 22.154 -21.065 1.00 88.44 238 GLU A O 1
ATOM 1781 N N . ALA A 1 239 ? 12.767 22.626 -19.829 1.00 90.19 239 ALA A N 1
ATOM 1782 C CA . ALA A 1 239 ? 12.803 24.060 -20.100 1.00 90.19 239 ALA A CA 1
ATOM 1783 C C . ALA A 1 239 ? 14.088 24.704 -19.550 1.00 90.19 239 ALA A C 1
ATOM 1785 O O . ALA A 1 239 ? 14.721 25.515 -20.238 1.00 90.19 239 ALA A O 1
ATOM 1786 N N . SER A 1 240 ? 14.523 24.302 -18.351 1.00 90.12 240 SER A N 1
ATOM 1787 C CA . SER A 1 240 ? 15.771 24.779 -17.747 1.00 90.12 240 SER A CA 1
ATOM 1788 C C . SER A 1 240 ? 17.014 24.312 -18.523 1.00 90.12 240 SER A C 1
ATOM 1790 O O . SER A 1 240 ? 17.913 25.113 -18.802 1.00 90.12 240 SER A O 1
ATOM 1792 N N . ALA A 1 241 ? 17.036 23.052 -18.971 1.00 87.62 241 ALA A N 1
ATOM 1793 C CA . ALA A 1 241 ? 18.125 22.480 -19.757 1.00 87.62 241 ALA A CA 1
ATOM 1794 C C . ALA A 1 241 ? 18.219 23.115 -21.155 1.00 87.62 241 ALA A C 1
ATOM 1796 O O . ALA A 1 241 ? 19.315 23.415 -21.636 1.00 87.62 241 ALA A O 1
ATOM 1797 N N . SER A 1 242 ? 17.077 23.388 -21.791 1.00 87.81 242 SER A N 1
ATOM 1798 C CA . SER A 1 242 ? 16.996 24.089 -23.077 1.00 87.81 242 SER A CA 1
ATOM 1799 C C . SER A 1 242 ? 17.516 25.528 -22.975 1.00 87.81 242 SER A C 1
ATOM 1801 O O . SER A 1 242 ? 18.305 25.969 -23.816 1.00 87.81 242 SER A O 1
ATOM 1803 N N . ALA A 1 243 ? 17.166 26.246 -21.901 1.00 89.12 243 ALA A N 1
ATOM 1804 C CA . ALA A 1 243 ? 17.688 27.588 -21.637 1.00 89.12 243 ALA A CA 1
ATOM 1805 C C . ALA A 1 243 ? 19.213 27.590 -21.406 1.00 89.12 243 ALA A C 1
ATOM 1807 O O . ALA A 1 243 ? 19.923 28.458 -21.930 1.00 89.12 243 ALA A O 1
ATOM 1808 N N . ALA A 1 244 ? 19.737 26.595 -20.680 1.00 89.94 244 ALA A N 1
ATOM 1809 C CA . ALA A 1 244 ? 21.175 26.400 -20.485 1.00 89.94 244 ALA A CA 1
ATOM 1810 C C . ALA A 1 244 ? 21.908 26.060 -21.801 1.00 89.94 244 ALA A C 1
ATOM 1812 O O . ALA A 1 244 ? 22.990 26.581 -22.082 1.00 89.94 244 ALA A O 1
ATOM 1813 N N . ALA A 1 245 ? 21.306 25.236 -22.663 1.00 85.69 245 ALA A N 1
ATOM 1814 C CA . ALA A 1 245 ? 21.866 24.906 -23.972 1.00 85.69 245 ALA A CA 1
ATOM 1815 C C . ALA A 1 245 ? 21.875 26.117 -24.923 1.00 85.69 245 ALA A C 1
ATOM 1817 O O . ALA A 1 245 ? 22.859 26.340 -25.631 1.00 85.69 245 ALA A O 1
ATOM 1818 N N . ALA A 1 246 ? 20.817 26.935 -24.914 1.00 88.00 246 ALA A N 1
ATOM 1819 C CA . ALA A 1 246 ? 20.737 28.157 -25.713 1.00 88.00 246 ALA A CA 1
ATOM 1820 C C . ALA A 1 246 ? 21.796 29.191 -25.296 1.00 88.00 246 ALA A C 1
ATOM 1822 O O . ALA A 1 246 ? 22.439 29.804 -26.152 1.00 88.00 246 ALA A O 1
ATOM 1823 N N . THR A 1 247 ? 22.031 29.350 -23.991 1.00 90.50 247 THR A N 1
ATOM 1824 C CA . THR A 1 247 ? 23.085 30.236 -23.472 1.00 90.50 247 THR A CA 1
ATOM 1825 C C . THR A 1 247 ? 24.487 29.722 -23.807 1.00 90.50 247 THR A C 1
ATOM 1827 O O . THR A 1 247 ? 25.330 30.507 -24.246 1.00 90.50 247 THR A O 1
ATOM 1830 N N . ALA A 1 248 ? 24.731 28.411 -23.712 1.00 87.81 248 ALA A N 1
ATOM 1831 C CA . ALA A 1 248 ? 25.997 27.811 -24.136 1.00 87.81 248 ALA A CA 1
ATOM 1832 C C . ALA A 1 248 ? 26.248 27.978 -25.648 1.00 87.81 248 ALA A C 1
ATOM 1834 O O . ALA A 1 248 ? 27.349 28.346 -26.062 1.00 87.81 248 ALA A O 1
ATOM 1835 N N . ALA A 1 249 ? 25.224 27.776 -26.484 1.00 84.06 249 ALA A N 1
ATOM 1836 C CA . ALA A 1 249 ? 25.323 27.965 -27.931 1.00 84.06 249 ALA A CA 1
ATOM 1837 C C . ALA A 1 249 ? 25.613 29.428 -28.308 1.00 84.06 249 ALA A C 1
ATOM 1839 O O . ALA A 1 249 ? 26.439 29.684 -29.188 1.00 84.06 249 ALA A O 1
ATOM 1840 N N . ALA A 1 250 ? 24.992 30.389 -27.613 1.00 86.81 250 ALA A N 1
ATOM 1841 C CA . ALA A 1 250 ? 25.273 31.809 -27.799 1.00 86.81 250 ALA A CA 1
ATOM 1842 C C . ALA A 1 250 ? 26.739 32.146 -27.478 1.00 86.81 250 ALA A C 1
ATOM 1844 O O . ALA A 1 250 ? 27.380 32.846 -28.265 1.00 86.81 250 ALA A O 1
ATOM 1845 N N . ALA A 1 251 ? 27.292 31.591 -26.392 1.00 88.00 251 ALA A N 1
ATOM 1846 C CA . ALA A 1 251 ? 28.693 31.777 -26.005 1.00 88.00 251 ALA A CA 1
ATOM 1847 C C . ALA A 1 251 ? 29.676 31.188 -27.036 1.00 88.00 251 ALA A C 1
ATOM 1849 O O . ALA A 1 251 ? 30.654 31.838 -27.413 1.00 88.00 251 ALA A O 1
ATOM 1850 N N . VAL A 1 252 ? 29.393 29.989 -27.560 1.00 88.62 252 VAL A N 1
ATOM 1851 C CA . VAL A 1 252 ? 30.205 29.368 -28.624 1.00 88.62 252 VAL A CA 1
ATOM 1852 C C . VAL A 1 252 ? 30.154 30.196 -29.910 1.00 88.62 252 VAL A C 1
ATOM 1854 O O . VAL A 1 252 ? 31.188 30.407 -30.540 1.00 88.62 252 VAL A O 1
ATOM 1857 N N . ALA A 1 253 ? 28.983 30.722 -30.283 1.00 84.06 253 ALA A N 1
ATOM 1858 C CA . ALA A 1 253 ? 28.849 31.594 -31.449 1.00 84.06 253 ALA A CA 1
ATOM 1859 C C . ALA A 1 253 ? 29.639 32.905 -31.288 1.00 84.06 253 ALA A C 1
ATOM 1861 O O . ALA A 1 253 ? 30.244 33.376 -32.252 1.00 84.06 253 ALA A O 1
ATOM 1862 N N . THR A 1 254 ? 29.700 33.466 -30.073 1.00 86.12 254 THR A N 1
ATOM 1863 C CA . THR A 1 254 ? 30.512 34.667 -29.805 1.00 86.12 254 THR A CA 1
ATOM 1864 C C . THR A 1 254 ? 32.010 34.368 -29.904 1.00 86.12 254 THR A C 1
ATOM 1866 O O . THR A 1 254 ? 32.749 35.139 -30.514 1.00 86.12 254 THR A O 1
ATOM 1869 N N . ALA A 1 255 ? 32.462 33.223 -29.381 1.00 83.00 255 ALA A N 1
ATOM 1870 C CA . ALA A 1 255 ? 33.856 32.786 -29.489 1.00 83.00 255 ALA A CA 1
ATOM 1871 C C . ALA A 1 255 ? 34.265 32.457 -30.942 1.00 83.00 255 ALA A C 1
ATOM 1873 O O . ALA A 1 255 ? 35.367 32.795 -31.382 1.00 83.00 255 ALA A O 1
ATOM 1874 N N . ALA A 1 256 ? 33.365 31.850 -31.719 1.00 77.38 256 ALA A N 1
ATOM 1875 C CA . ALA A 1 256 ? 33.572 31.584 -33.142 1.00 77.38 256 ALA A CA 1
ATOM 1876 C C . ALA A 1 256 ? 33.656 32.883 -33.965 1.00 77.38 256 ALA A C 1
ATOM 1878 O O . ALA A 1 256 ? 34.487 32.992 -34.863 1.00 77.38 256 ALA A O 1
ATOM 1879 N N . ALA A 1 257 ? 32.847 33.897 -33.641 1.00 79.81 257 ALA A N 1
ATOM 1880 C CA . ALA A 1 257 ? 32.928 35.205 -34.291 1.00 79.81 257 ALA A CA 1
ATOM 1881 C C . ALA A 1 257 ? 34.252 35.929 -33.979 1.00 79.81 257 ALA A C 1
ATOM 1883 O O . ALA A 1 257 ? 34.844 36.531 -34.874 1.00 79.81 257 ALA A O 1
ATOM 1884 N N . ALA A 1 258 ? 34.750 35.825 -32.741 1.00 78.38 258 ALA A N 1
ATOM 1885 C CA . ALA A 1 258 ? 36.041 36.392 -32.349 1.00 78.38 258 ALA A CA 1
ATOM 1886 C C . ALA A 1 258 ? 37.218 35.721 -33.084 1.00 78.38 258 ALA A C 1
ATOM 1888 O O . ALA A 1 258 ? 38.072 36.405 -33.643 1.00 78.38 258 ALA A O 1
ATOM 1889 N N . THR A 1 259 ? 37.220 34.388 -33.166 1.00 76.56 259 THR A N 1
ATOM 1890 C CA . THR A 1 259 ? 38.261 33.626 -33.884 1.00 76.56 259 THR A CA 1
ATOM 1891 C C . THR A 1 259 ? 38.186 33.804 -35.401 1.00 76.56 259 THR A C 1
ATOM 1893 O O . THR A 1 259 ? 39.221 33.855 -36.061 1.00 76.56 259 THR A O 1
ATOM 1896 N N . ALA A 1 260 ? 36.991 33.971 -35.976 1.00 70.62 260 ALA A N 1
ATOM 1897 C CA . ALA A 1 260 ? 36.828 34.304 -37.391 1.00 70.62 260 ALA A CA 1
ATOM 1898 C C . ALA A 1 260 ? 37.341 35.716 -37.722 1.00 70.62 260 ALA A C 1
ATOM 1900 O O . ALA A 1 260 ? 37.945 35.909 -38.777 1.00 70.62 260 ALA A O 1
ATOM 1901 N N . ALA A 1 261 ? 37.151 36.689 -36.823 1.00 71.75 261 ALA A N 1
ATOM 1902 C CA . ALA A 1 261 ? 37.724 38.027 -36.970 1.00 71.75 261 ALA A CA 1
ATOM 1903 C C . ALA A 1 261 ? 39.263 37.995 -36.914 1.00 71.75 261 ALA A C 1
ATOM 1905 O O . ALA A 1 261 ? 39.925 38.655 -37.712 1.00 71.75 261 ALA A O 1
ATOM 1906 N N . GLU A 1 262 ? 39.834 37.169 -36.036 1.00 71.31 262 GLU A N 1
ATOM 1907 C CA . GLU A 1 262 ? 41.283 36.979 -35.921 1.00 71.31 262 GLU A CA 1
ATOM 1908 C C . GLU A 1 262 ? 41.871 36.241 -37.141 1.00 71.31 262 GLU A C 1
ATOM 1910 O O . GLU A 1 262 ? 42.876 36.668 -37.710 1.00 71.31 262 GLU A O 1
ATOM 1915 N N . ALA A 1 263 ? 41.197 35.198 -37.637 1.00 64.38 263 ALA A N 1
ATOM 1916 C CA . ALA A 1 263 ? 41.601 34.468 -38.841 1.00 64.38 263 ALA A CA 1
ATOM 1917 C C . ALA A 1 263 ? 41.490 35.316 -40.123 1.00 64.38 263 ALA A C 1
ATOM 1919 O O . ALA A 1 263 ? 42.339 35.205 -41.011 1.00 64.38 263 ALA A O 1
ATOM 1920 N N . ALA A 1 264 ? 40.495 36.206 -40.219 1.00 62.81 264 ALA A N 1
ATOM 1921 C CA . ALA A 1 264 ? 40.374 37.151 -41.329 1.00 62.81 264 ALA A CA 1
ATOM 1922 C C . ALA A 1 264 ? 41.540 38.159 -41.370 1.00 62.81 264 ALA A C 1
ATOM 1924 O O . ALA A 1 264 ? 41.973 38.545 -42.457 1.00 62.81 264 ALA A O 1
ATOM 1925 N N . CYS A 1 265 ? 42.110 38.522 -40.214 1.00 59.28 265 CYS A N 1
ATOM 1926 C CA . CYS A 1 265 ? 43.337 39.321 -40.150 1.00 59.28 265 CYS A CA 1
ATOM 1927 C C . CYS A 1 265 ? 44.585 38.553 -40.621 1.00 59.28 265 CYS A C 1
ATOM 1929 O O . CYS A 1 265 ? 45.494 39.169 -41.173 1.00 59.28 265 CYS A O 1
ATOM 1931 N N . VAL A 1 266 ? 44.633 37.227 -40.455 1.00 53.53 266 VAL A N 1
ATOM 1932 C CA . VAL A 1 266 ? 45.790 36.400 -40.852 1.00 53.53 266 VAL A CA 1
ATOM 1933 C C . VAL A 1 266 ? 45.754 36.027 -42.341 1.00 53.53 266 VAL A C 1
ATOM 1935 O O . VAL A 1 266 ? 46.793 36.012 -42.999 1.00 53.53 266 VAL A O 1
ATOM 1938 N N . ILE A 1 267 ? 44.570 35.798 -42.918 1.00 53.53 267 ILE A N 1
ATOM 1939 C CA . ILE A 1 267 ? 44.422 35.456 -44.347 1.00 53.53 267 ILE A CA 1
ATOM 1940 C C . ILE A 1 267 ? 44.700 36.665 -45.261 1.00 53.53 267 ILE A C 1
ATOM 1942 O O . ILE A 1 267 ? 45.127 36.487 -46.398 1.00 53.53 267 ILE A O 1
ATOM 1946 N N . ALA A 1 268 ? 44.586 37.898 -44.756 1.00 53.72 268 ALA A N 1
ATOM 1947 C CA . ALA A 1 268 ? 45.030 39.093 -45.478 1.00 53.72 268 ALA A CA 1
ATOM 1948 C C . ALA A 1 268 ? 46.565 39.178 -45.673 1.00 53.72 268 ALA A C 1
ATOM 1950 O O . ALA A 1 268 ? 47.030 40.077 -46.372 1.00 53.72 268 ALA A O 1
ATOM 1951 N N . ALA A 1 269 ? 47.351 38.263 -45.087 1.00 47.81 269 ALA A N 1
ATOM 1952 C CA . ALA A 1 269 ? 48.815 38.302 -45.105 1.00 47.81 269 ALA A CA 1
ATOM 1953 C C . ALA A 1 269 ? 49.509 37.053 -45.695 1.00 47.81 269 ALA A C 1
ATOM 1955 O O . ALA A 1 269 ? 50.736 37.037 -45.765 1.00 47.81 269 ALA A O 1
ATOM 1956 N N . GLY A 1 270 ? 48.782 36.012 -46.115 1.00 40.81 270 GLY A N 1
ATOM 1957 C CA . GLY A 1 270 ? 49.386 34.710 -46.434 1.00 40.81 270 GLY A CA 1
ATOM 1958 C C . GLY A 1 270 ? 49.021 34.167 -47.810 1.00 40.81 270 GLY A C 1
ATOM 1959 O O . GLY A 1 270 ? 47.974 33.548 -47.972 1.00 40.81 270 GLY A O 1
ATOM 1960 N N . ASP A 1 271 ? 49.915 34.367 -48.775 1.00 42.66 271 ASP A N 1
ATOM 1961 C CA . ASP A 1 271 ? 49.868 33.798 -50.123 1.00 42.66 271 ASP A CA 1
ATOM 1962 C C . ASP A 1 271 ? 50.460 32.369 -50.150 1.00 42.66 271 ASP A C 1
ATOM 1964 O O . ASP A 1 271 ? 51.539 32.128 -49.608 1.00 42.66 271 ASP A O 1
ATOM 1968 N N . GLY A 1 272 ? 49.763 31.447 -50.826 1.00 41.94 272 GLY A N 1
ATOM 1969 C CA . GLY A 1 272 ? 50.329 30.231 -51.427 1.00 41.94 272 GLY A CA 1
ATOM 1970 C C . GLY A 1 272 ? 50.443 28.938 -50.594 1.00 41.94 272 GLY A C 1
ATOM 1971 O O . GLY A 1 272 ? 51.195 28.855 -49.629 1.00 41.94 272 GLY A O 1
ATOM 1972 N N . GLY A 1 273 ? 49.836 27.850 -51.102 1.00 35.62 273 GLY A N 1
ATOM 1973 C CA . GLY A 1 273 ? 50.403 26.497 -50.952 1.00 35.62 273 GLY A CA 1
ATOM 1974 C C . GLY A 1 273 ? 49.425 25.354 -50.659 1.00 35.62 273 GLY A C 1
ATOM 1975 O O . GLY A 1 273 ? 49.106 25.072 -49.510 1.00 35.62 273 GLY A O 1
ATOM 1976 N N . CYS A 1 274 ? 49.018 24.627 -51.701 1.00 39.69 274 CYS A N 1
ATOM 1977 C CA . CYS A 1 274 ? 48.204 23.412 -51.632 1.00 39.69 274 CYS A CA 1
ATOM 1978 C C . CYS A 1 274 ? 49.067 22.173 -51.328 1.00 39.69 274 CYS A C 1
ATOM 1980 O O . CYS A 1 274 ? 49.952 21.882 -52.124 1.00 39.69 274 CYS A O 1
ATOM 1982 N N . HIS A 1 275 ? 48.757 21.374 -50.296 1.00 32.47 275 HIS A N 1
ATOM 1983 C CA . HIS A 1 275 ? 49.192 19.968 -50.229 1.00 32.47 275 HIS A CA 1
ATOM 1984 C C . HIS A 1 275 ? 48.208 19.050 -49.485 1.00 32.47 275 HIS A C 1
ATOM 1986 O O . HIS A 1 275 ? 47.450 19.461 -48.612 1.00 32.47 275 HIS A O 1
ATOM 1992 N N . ALA A 1 276 ? 48.210 17.795 -49.937 1.00 32.06 276 ALA A N 1
ATOM 1993 C CA . ALA A 1 276 ? 47.188 16.769 -49.794 1.00 32.06 276 ALA A CA 1
ATOM 1994 C C . ALA A 1 276 ? 47.256 15.972 -48.477 1.00 32.06 276 ALA A C 1
ATOM 1996 O O . ALA A 1 276 ? 48.332 15.696 -47.951 1.00 32.06 276 ALA A O 1
ATOM 1997 N N . LEU A 1 277 ? 46.084 15.547 -47.995 1.00 32.34 277 LEU A N 1
ATOM 1998 C CA . LEU A 1 277 ? 45.889 14.731 -46.793 1.00 32.34 277 LEU A CA 1
ATOM 1999 C C . LEU A 1 277 ? 45.969 13.227 -47.104 1.00 32.34 277 LEU A C 1
ATOM 2001 O O . LEU A 1 277 ? 45.277 12.733 -47.994 1.00 32.34 277 LEU A O 1
ATOM 2005 N N . GLY A 1 278 ? 46.762 12.498 -46.314 1.00 30.83 278 GLY A N 1
ATOM 2006 C CA . GLY A 1 278 ? 46.736 11.037 -46.203 1.00 30.83 278 GLY A CA 1
ATOM 2007 C C . GLY A 1 278 ? 46.003 10.591 -44.932 1.00 30.83 278 GLY A C 1
ATOM 2008 O O . GLY A 1 278 ? 46.171 11.194 -43.875 1.00 30.83 278 GLY A O 1
ATOM 2009 N N . LEU A 1 279 ? 45.197 9.531 -45.031 1.00 33.97 279 LEU A N 1
ATOM 2010 C CA . LEU A 1 279 ? 44.448 8.919 -43.923 1.00 33.97 279 LEU A CA 1
ATOM 2011 C C . LEU A 1 279 ? 45.035 7.541 -43.562 1.00 33.97 279 LEU A C 1
ATOM 2013 O O . LEU A 1 279 ? 45.259 6.744 -44.476 1.00 33.97 279 LEU A O 1
ATOM 2017 N N . PRO A 1 280 ? 45.191 7.190 -42.268 1.00 36.69 280 PRO A N 1
ATOM 2018 C CA . PRO A 1 280 ? 45.359 5.809 -41.834 1.00 36.69 280 PRO A CA 1
ATOM 2019 C C . PRO A 1 280 ? 44.040 5.224 -41.299 1.00 36.69 280 PRO A C 1
ATOM 2021 O O . PRO A 1 280 ? 43.245 5.900 -40.647 1.00 36.69 280 PRO A O 1
ATOM 2024 N N . GLY A 1 281 ? 43.812 3.939 -41.580 1.00 35.72 281 GLY A N 1
ATOM 2025 C CA . GLY A 1 281 ? 42.640 3.185 -41.138 1.00 35.72 281 GLY A CA 1
ATOM 2026 C C . GLY A 1 281 ? 42.904 2.231 -39.972 1.00 35.72 281 GLY A C 1
ATOM 2027 O O . GLY A 1 281 ? 44.036 1.816 -39.745 1.00 35.72 281 GLY A O 1
ATOM 2028 N N . ARG A 1 282 ? 41.818 1.838 -39.290 1.00 32.09 282 ARG A N 1
ATOM 2029 C CA . ARG A 1 282 ? 41.373 0.455 -38.981 1.00 32.09 282 ARG A CA 1
ATOM 2030 C C . ARG A 1 282 ? 40.280 0.516 -37.905 1.00 32.09 282 ARG A C 1
ATOM 2032 O O . ARG A 1 282 ? 40.509 1.015 -36.812 1.00 32.09 282 ARG A O 1
ATOM 2039 N N . SER A 1 283 ? 39.084 0.028 -38.246 1.00 34.44 283 SER A N 1
ATOM 2040 C CA . SER A 1 283 ? 37.878 0.094 -37.412 1.00 34.44 283 SER A CA 1
ATOM 2041 C C . SER A 1 283 ? 37.737 -1.138 -36.513 1.00 34.44 283 SER A C 1
ATOM 2043 O O . SER A 1 283 ? 37.996 -2.271 -36.927 1.00 34.44 283 SER A O 1
ATOM 2045 N N . ALA A 1 284 ? 37.266 -0.907 -35.288 1.00 35.03 284 ALA A N 1
ATOM 2046 C CA . ALA A 1 284 ? 36.671 -1.931 -34.442 1.00 35.03 284 ALA A CA 1
ATOM 2047 C C . ALA A 1 284 ? 35.379 -2.455 -35.102 1.00 35.03 284 ALA A C 1
ATOM 2049 O O . ALA A 1 284 ? 34.617 -1.688 -35.699 1.00 35.03 284 ALA A O 1
ATOM 2050 N N . LYS A 1 285 ? 35.157 -3.773 -35.039 1.00 42.72 285 LYS A N 1
ATOM 2051 C CA . LYS A 1 285 ? 34.001 -4.460 -35.633 1.00 42.72 285 LYS A CA 1
ATOM 2052 C C . LYS A 1 285 ? 32.758 -4.199 -34.778 1.00 42.72 285 LYS A C 1
ATOM 2054 O O . LYS A 1 285 ? 32.565 -4.848 -33.757 1.00 42.72 285 LYS A O 1
ATOM 2059 N N . SER A 1 286 ? 31.939 -3.235 -35.189 1.00 41.62 286 SER A N 1
ATOM 2060 C CA . SER A 1 286 ? 30.622 -2.999 -34.595 1.00 41.62 286 SER A CA 1
ATOM 2061 C C . SER A 1 286 ? 29.652 -4.135 -34.977 1.00 41.62 286 SER A C 1
ATOM 2063 O O . SER A 1 286 ? 29.653 -4.541 -36.140 1.00 41.62 286 SER A O 1
ATOM 2065 N N . PRO A 1 287 ? 28.831 -4.656 -34.045 1.00 49.69 287 PRO A N 1
ATOM 2066 C CA . PRO A 1 287 ? 27.843 -5.708 -34.313 1.00 49.69 287 PRO A CA 1
ATOM 2067 C C . PRO A 1 287 ? 26.609 -5.243 -35.114 1.00 49.69 287 PRO A C 1
ATOM 2069 O O . PRO A 1 287 ? 25.722 -6.057 -35.351 1.00 49.69 287 PRO A O 1
ATOM 2072 N N . LEU A 1 288 ? 26.563 -3.980 -35.550 1.00 52.88 288 LEU A N 1
ATOM 2073 C CA . LEU A 1 288 ? 25.423 -3.378 -36.241 1.00 52.88 288 LEU A CA 1
ATOM 2074 C C . LEU A 1 288 ? 25.080 -4.075 -37.573 1.00 52.88 288 LEU A C 1
ATOM 2076 O O . LEU A 1 288 ? 25.882 -4.066 -38.510 1.00 52.88 288 LEU A O 1
ATOM 2080 N N . GLY A 1 289 ? 23.853 -4.592 -37.692 1.00 56.44 289 GLY A N 1
ATOM 2081 C CA . GLY A 1 289 ? 23.191 -4.799 -38.982 1.00 56.44 289 GLY A CA 1
ATOM 2082 C C . GLY A 1 289 ? 23.163 -6.217 -39.562 1.00 56.44 289 GLY A C 1
ATOM 2083 O O . GLY A 1 289 ? 22.826 -6.389 -40.730 1.00 56.44 289 GLY A O 1
ATOM 2084 N N . LYS A 1 290 ? 23.442 -7.283 -38.811 1.00 64.62 290 LYS A N 1
ATOM 2085 C CA . LYS A 1 290 ? 23.394 -8.642 -39.405 1.00 64.62 290 LYS A CA 1
ATOM 2086 C C . LYS A 1 290 ? 22.022 -9.010 -40.000 1.00 64.62 290 LYS A C 1
ATOM 2088 O O . LYS A 1 290 ? 21.959 -9.792 -40.944 1.00 64.62 290 LYS A O 1
ATOM 2093 N N . HIS A 1 291 ? 20.944 -8.399 -39.510 1.00 63.00 291 HIS A N 1
ATOM 2094 C CA . HIS A 1 291 ? 19.567 -8.709 -39.904 1.00 63.00 291 HIS A CA 1
ATOM 2095 C C . HIS A 1 291 ? 19.103 -8.024 -41.192 1.00 63.00 291 HIS A C 1
ATOM 2097 O O . HIS A 1 291 ? 18.332 -8.612 -41.944 1.00 63.00 291 HIS A O 1
ATOM 2103 N N . LEU A 1 292 ? 19.611 -6.829 -41.518 1.00 68.06 292 LEU A N 1
ATOM 2104 C CA . LEU A 1 292 ? 19.260 -6.188 -42.793 1.00 68.06 292 LEU A CA 1
ATOM 2105 C C . LEU A 1 292 ? 19.949 -6.857 -43.989 1.00 68.06 292 LEU A C 1
ATOM 2107 O O . LEU A 1 292 ? 19.490 -6.697 -45.113 1.00 68.06 292 LEU A O 1
ATOM 2111 N N . VAL A 1 293 ? 21.017 -7.636 -43.781 1.00 78.06 293 VAL A N 1
ATOM 2112 C CA . VAL A 1 293 ? 21.739 -8.325 -44.869 1.00 78.06 293 VAL A CA 1
ATOM 2113 C C . VAL A 1 293 ? 20.827 -9.267 -45.665 1.00 78.06 293 VAL A C 1
ATOM 2115 O O . VAL A 1 293 ? 21.057 -9.469 -46.854 1.00 78.06 293 VAL A O 1
ATOM 2118 N N . GLN A 1 294 ? 19.779 -9.799 -45.034 1.00 77.12 294 GLN A N 1
ATOM 2119 C CA . GLN A 1 294 ? 18.861 -10.765 -45.640 1.00 77.12 294 GLN A CA 1
ATOM 2120 C C . GLN A 1 294 ? 17.789 -10.124 -46.532 1.00 77.12 294 GLN A C 1
ATOM 2122 O O . GLN A 1 294 ? 17.144 -10.831 -47.298 1.00 77.12 294 GLN A O 1
ATOM 2127 N N . PHE A 1 295 ? 17.615 -8.801 -46.471 1.00 74.50 295 PHE A N 1
ATOM 2128 C CA . PHE A 1 295 ? 16.560 -8.119 -47.211 1.00 74.50 295 PHE A CA 1
ATOM 2129 C C . PHE A 1 295 ? 16.908 -7.964 -48.686 1.00 74.50 295 PHE A C 1
ATOM 2131 O O . PHE A 1 295 ? 17.914 -7.338 -49.059 1.00 74.50 295 PHE A O 1
ATOM 2138 N N . THR A 1 296 ? 16.000 -8.450 -49.526 1.00 85.88 296 THR A N 1
ATOM 2139 C CA . THR A 1 296 ? 15.948 -8.094 -50.940 1.00 85.88 296 THR A CA 1
ATOM 2140 C C . THR A 1 296 ? 15.637 -6.603 -51.108 1.00 85.88 296 THR A C 1
ATOM 2142 O O . THR A 1 296 ? 15.154 -5.925 -50.197 1.00 85.88 296 THR A O 1
ATOM 2145 N N . SER A 1 297 ? 15.912 -6.062 -52.297 1.00 87.38 297 SER A N 1
ATOM 2146 C CA . SER A 1 297 ? 15.656 -4.644 -52.584 1.00 87.38 297 SER A CA 1
ATOM 2147 C C . SER A 1 297 ? 14.176 -4.265 -52.411 1.00 87.38 297 SER A C 1
ATOM 2149 O O . SER A 1 297 ? 13.871 -3.161 -51.956 1.00 87.38 297 SER A O 1
ATOM 2151 N N . ASP A 1 298 ? 13.254 -5.183 -52.714 1.00 85.31 298 ASP A N 1
ATOM 2152 C CA . ASP A 1 298 ? 11.815 -4.944 -52.591 1.00 85.31 298 ASP A CA 1
ATOM 2153 C C . ASP A 1 298 ? 11.331 -4.972 -51.138 1.00 85.31 298 ASP A C 1
ATOM 2155 O O . ASP A 1 298 ? 10.581 -4.077 -50.740 1.00 85.31 298 ASP A O 1
ATOM 2159 N N . GLU A 1 299 ? 11.813 -5.916 -50.326 1.00 82.19 299 GLU A N 1
ATOM 2160 C CA . GLU A 1 299 ? 11.511 -5.972 -48.887 1.00 82.19 299 GLU A CA 1
ATOM 2161 C C . GLU A 1 299 ? 12.082 -4.750 -48.159 1.00 82.19 299 GLU A C 1
ATOM 2163 O O . GLU A 1 299 ? 11.418 -4.147 -47.318 1.00 82.19 299 GLU A O 1
ATOM 2168 N N . LEU A 1 300 ? 13.287 -4.317 -48.540 1.00 81.69 300 LEU A N 1
ATOM 2169 C CA . LEU A 1 300 ? 13.903 -3.105 -48.009 1.00 81.69 300 LEU A CA 1
ATOM 2170 C C . LEU A 1 300 ? 13.100 -1.845 -48.370 1.00 81.69 300 LEU A C 1
ATOM 2172 O O . LEU A 1 300 ? 12.959 -0.938 -47.550 1.00 81.69 300 LEU A O 1
ATOM 2176 N N . CYS A 1 301 ? 12.549 -1.775 -49.584 1.00 83.88 301 CYS A N 1
ATOM 2177 C CA . CYS A 1 301 ? 11.665 -0.678 -49.974 1.00 83.88 301 CYS A CA 1
ATOM 2178 C C . CYS A 1 301 ? 10.349 -0.699 -49.182 1.00 83.88 301 CYS A C 1
ATOM 2180 O O . CYS A 1 301 ? 9.893 0.358 -48.755 1.00 83.88 301 CYS A O 1
ATOM 2182 N N . ALA A 1 302 ? 9.749 -1.872 -48.959 1.00 80.38 302 ALA A N 1
ATOM 2183 C CA . ALA A 1 302 ? 8.545 -1.992 -48.135 1.00 80.38 302 ALA A CA 1
ATOM 2184 C C . ALA A 1 302 ? 8.801 -1.490 -46.702 1.00 80.38 302 ALA A C 1
ATOM 2186 O O . ALA A 1 302 ? 8.068 -0.641 -46.196 1.00 80.38 302 ALA A O 1
ATOM 2187 N N . LEU A 1 303 ? 9.923 -1.912 -46.117 1.00 75.19 303 LEU A N 1
ATOM 2188 C CA . LEU A 1 303 ? 10.389 -1.502 -44.796 1.00 75.19 303 LEU A CA 1
ATOM 2189 C C . LEU A 1 303 ? 10.595 0.016 -44.680 1.00 75.19 303 LEU A C 1
ATOM 2191 O O . LEU A 1 303 ? 10.139 0.658 -43.734 1.00 75.19 303 LEU A O 1
ATOM 2195 N N . LEU A 1 304 ? 11.257 0.626 -45.664 1.00 79.75 304 LEU A N 1
ATOM 2196 C CA . LEU A 1 304 ? 11.467 2.074 -45.682 1.00 79.75 304 LEU A CA 1
ATOM 2197 C C . LEU A 1 304 ? 10.154 2.849 -45.862 1.00 79.75 304 LEU A C 1
ATOM 2199 O O . LEU A 1 304 ? 9.992 3.915 -45.263 1.00 79.75 304 LEU A O 1
ATOM 2203 N N . SER A 1 305 ? 9.202 2.319 -46.636 1.00 83.44 305 SER A N 1
ATOM 2204 C CA . SER A 1 305 ? 7.866 2.910 -46.756 1.00 83.44 305 SER A CA 1
ATOM 2205 C C . SER A 1 305 ? 7.124 2.943 -45.420 1.00 83.44 305 SER A C 1
ATOM 2207 O O . SER A 1 305 ? 6.544 3.975 -45.084 1.00 83.44 305 SER A O 1
ATOM 2209 N N . GLU A 1 306 ? 7.211 1.887 -44.609 1.00 77.50 306 GLU A N 1
ATOM 2210 C CA . GLU A 1 306 ? 6.626 1.863 -43.258 1.00 77.50 306 GLU A CA 1
ATOM 2211 C C . GLU A 1 306 ? 7.287 2.866 -42.298 1.00 77.50 306 GLU A C 1
ATOM 2213 O O . GLU A 1 306 ? 6.635 3.434 -41.418 1.00 77.50 306 GLU A O 1
ATOM 2218 N N . LEU A 1 307 ? 8.571 3.173 -42.510 1.00 67.88 307 LEU A N 1
ATOM 2219 C CA . LEU A 1 307 ? 9.291 4.219 -41.776 1.00 67.88 307 LEU A CA 1
ATOM 2220 C C . LEU A 1 307 ? 8.935 5.648 -42.231 1.00 67.88 307 LEU A C 1
ATOM 2222 O O . LEU A 1 307 ? 9.449 6.621 -41.662 1.00 67.88 307 LEU A O 1
ATOM 2226 N N . GLY A 1 308 ? 8.030 5.783 -43.205 1.00 77.38 308 GLY A N 1
ATOM 2227 C CA . GLY A 1 308 ? 7.496 7.050 -43.701 1.00 77.38 308 GLY A CA 1
ATOM 2228 C C . GLY A 1 308 ? 8.213 7.599 -44.934 1.00 77.38 308 GLY A C 1
ATOM 2229 O O . GLY A 1 308 ? 8.106 8.795 -45.205 1.00 77.38 308 GLY A O 1
ATOM 2230 N N . TRP A 1 309 ? 8.967 6.770 -45.663 1.00 80.19 309 TRP A N 1
ATOM 2231 C CA . TRP A 1 309 ? 9.533 7.168 -46.952 1.00 80.19 309 TRP A CA 1
ATOM 2232 C C . TRP A 1 309 ? 8.476 7.066 -48.049 1.00 80.19 309 TRP A C 1
ATOM 2234 O O . TRP A 1 309 ? 7.782 6.055 -48.178 1.00 80.19 309 TRP A O 1
ATOM 2244 N N . GLU A 1 310 ? 8.367 8.101 -48.879 1.00 86.56 310 GLU A N 1
ATOM 2245 C CA . GLU A 1 310 ? 7.425 8.074 -49.992 1.00 86.56 310 GLU A CA 1
ATOM 2246 C C . GLU A 1 310 ? 7.865 7.040 -51.048 1.00 86.56 310 GLU A C 1
ATOM 2248 O O . GLU A 1 310 ? 9.054 6.934 -51.359 1.00 86.56 310 GLU A O 1
ATOM 2253 N N . PRO A 1 311 ? 6.935 6.304 -51.684 1.00 86.62 311 PRO A N 1
ATOM 2254 C CA . PRO A 1 311 ? 7.280 5.344 -52.737 1.00 86.62 311 PRO A CA 1
ATOM 2255 C C . PRO A 1 311 ? 8.040 5.960 -53.925 1.00 86.62 311 PRO A C 1
ATOM 2257 O O . PRO A 1 311 ? 8.754 5.262 -54.644 1.00 86.62 311 PRO A O 1
ATOM 2260 N N . SER A 1 312 ? 7.879 7.267 -54.158 1.00 85.12 312 SER A N 1
ATOM 2261 C CA . SER A 1 312 ? 8.638 8.074 -55.124 1.00 85.12 312 SER A CA 1
ATOM 2262 C C . SER A 1 312 ? 10.125 8.158 -54.766 1.00 85.12 312 SER A C 1
ATOM 2264 O O . SER A 1 312 ? 10.965 7.936 -55.642 1.00 85.12 312 SER A O 1
ATOM 2266 N N . ASP A 1 313 ? 10.430 8.399 -53.490 1.00 82.00 313 ASP A N 1
ATOM 2267 C CA . ASP A 1 313 ? 11.780 8.520 -52.929 1.00 82.00 313 ASP A CA 1
ATOM 2268 C C . ASP A 1 313 ? 12.536 7.173 -52.982 1.00 82.00 313 ASP A C 1
ATOM 2270 O O . ASP A 1 313 ? 13.758 7.131 -53.107 1.00 82.00 313 ASP A O 1
ATOM 2274 N N . LEU A 1 314 ? 11.813 6.047 -52.976 1.00 85.06 314 LEU A N 1
ATOM 2275 C CA . LEU A 1 314 ? 12.389 4.695 -53.007 1.00 85.06 314 LEU A CA 1
ATOM 2276 C C . LEU A 1 314 ? 12.655 4.148 -54.416 1.00 85.06 314 LEU A C 1
ATOM 2278 O O . LEU A 1 314 ? 13.317 3.119 -54.569 1.00 85.06 314 LEU A O 1
ATOM 2282 N N . ARG A 1 315 ? 12.204 4.834 -55.476 1.00 86.44 315 ARG A N 1
ATOM 2283 C CA . ARG A 1 315 ? 12.428 4.383 -56.866 1.00 86.44 315 ARG A CA 1
ATOM 2284 C C . ARG A 1 315 ? 13.910 4.293 -57.214 1.00 86.44 315 ARG A C 1
ATOM 2286 O O . ARG A 1 315 ? 14.285 3.440 -58.014 1.00 86.44 315 ARG A O 1
ATOM 2293 N N . GLY A 1 316 ? 14.738 5.175 -56.649 1.00 82.44 316 GLY A N 1
ATOM 2294 C CA . GLY A 1 316 ? 16.190 5.140 -56.833 1.00 82.44 316 GLY A CA 1
ATOM 2295 C C . GLY A 1 316 ? 16.799 3.864 -56.259 1.00 82.44 316 GLY A C 1
ATOM 2296 O O . GLY A 1 316 ? 17.566 3.192 -56.942 1.00 82.44 316 GLY A O 1
ATOM 2297 N N . LEU A 1 317 ? 16.373 3.494 -55.050 1.00 81.19 317 LEU A N 1
ATOM 2298 C CA . LEU A 1 317 ? 16.832 2.306 -54.334 1.00 81.19 317 LEU A CA 1
ATOM 2299 C C . LEU A 1 317 ? 16.400 1.017 -55.051 1.00 81.19 317 LEU A C 1
ATOM 2301 O O . LEU A 1 317 ? 17.239 0.154 -55.306 1.00 81.19 317 LEU A O 1
ATOM 2305 N N . ARG A 1 318 ? 15.132 0.953 -55.488 1.00 89.31 318 ARG A N 1
ATOM 2306 C CA . ARG A 1 318 ? 14.588 -0.175 -56.261 1.00 89.31 318 ARG A CA 1
ATOM 2307 C C . ARG A 1 318 ? 15.272 -0.344 -57.620 1.00 89.31 318 ARG A C 1
ATOM 2309 O O . ARG A 1 318 ? 15.622 -1.452 -58.000 1.00 89.31 318 ARG A O 1
ATOM 2316 N N . ARG A 1 319 ? 15.509 0.750 -58.358 1.00 88.38 319 ARG A N 1
ATOM 2317 C CA . ARG A 1 319 ? 16.230 0.701 -59.650 1.00 88.38 319 ARG A CA 1
ATOM 2318 C C . ARG A 1 319 ? 17.689 0.295 -59.492 1.00 88.38 319 ARG A C 1
ATOM 2320 O O . ARG A 1 319 ? 18.233 -0.341 -60.384 1.00 88.38 319 ARG A O 1
ATOM 2327 N N . ALA A 1 320 ? 18.316 0.698 -58.389 1.00 84.31 320 ALA A N 1
ATOM 2328 C CA . ALA A 1 320 ? 19.693 0.346 -58.084 1.00 84.31 320 ALA A CA 1
ATOM 2329 C C . ALA A 1 320 ? 19.844 -1.096 -57.576 1.00 84.31 320 ALA A C 1
ATOM 2331 O O . ALA A 1 320 ? 20.976 -1.523 -57.373 1.00 84.31 320 ALA A O 1
ATOM 2332 N N . GLY A 1 321 ? 18.744 -1.821 -57.325 1.00 89.44 321 GLY A N 1
ATOM 2333 C CA . GLY A 1 321 ? 18.779 -3.178 -56.778 1.00 89.44 321 GLY A CA 1
ATOM 2334 C C . GLY A 1 321 ? 19.520 -3.266 -55.442 1.00 89.44 321 GLY A C 1
ATOM 2335 O O . GLY A 1 321 ? 20.090 -4.305 -55.130 1.00 89.44 321 GLY A O 1
ATOM 2336 N N . THR A 1 322 ? 19.568 -2.168 -54.674 1.00 87.12 322 THR A N 1
ATOM 2337 C CA . THR A 1 322 ? 20.380 -2.103 -53.453 1.00 87.12 322 THR A CA 1
ATOM 2338 C C . THR A 1 322 ? 19.802 -3.066 -52.421 1.00 87.12 322 THR A C 1
ATOM 2340 O O . THR A 1 322 ? 18.650 -2.915 -52.010 1.00 87.12 322 THR A O 1
ATOM 2343 N N . THR A 1 323 ? 20.599 -4.058 -52.031 1.00 88.38 323 THR A N 1
ATOM 2344 C CA . THR A 1 323 ? 20.265 -5.019 -50.972 1.00 88.38 323 THR A CA 1
ATOM 2345 C C . THR A 1 323 ? 20.460 -4.382 -49.597 1.00 88.38 323 THR A C 1
ATOM 2347 O O . THR A 1 323 ? 21.170 -3.378 -49.456 1.00 88.38 323 THR A O 1
ATOM 2350 N N . GLY A 1 324 ? 19.863 -4.956 -48.551 1.00 79.75 324 GLY A N 1
ATOM 2351 C CA . GLY A 1 324 ? 20.044 -4.414 -47.201 1.00 79.75 324 GLY A CA 1
ATOM 2352 C C . GLY A 1 324 ? 21.493 -4.491 -46.697 1.00 79.75 324 GLY A C 1
ATOM 2353 O O . GLY A 1 324 ? 21.935 -3.591 -45.981 1.00 79.75 324 GLY A O 1
ATOM 2354 N N . GLY A 1 325 ? 22.285 -5.465 -47.164 1.00 80.38 325 GLY A N 1
ATOM 2355 C CA . GLY A 1 325 ? 23.727 -5.531 -46.892 1.00 80.38 325 GLY A CA 1
ATOM 2356 C C . GLY A 1 325 ? 24.515 -4.372 -47.516 1.00 80.38 325 GLY A C 1
ATOM 2357 O O . GLY A 1 325 ? 25.347 -3.751 -46.850 1.00 80.38 325 GLY A O 1
ATOM 2358 N N . GLU A 1 326 ? 24.218 -4.011 -48.768 1.00 85.50 326 GLU A N 1
ATOM 2359 C CA . GLU A 1 326 ? 24.825 -2.839 -49.410 1.00 85.50 326 GLU A CA 1
ATOM 2360 C C . GLU A 1 326 ? 24.407 -1.529 -48.739 1.00 85.50 326 GLU A C 1
ATOM 2362 O O . GLU A 1 326 ? 25.230 -0.620 -48.585 1.00 85.50 326 GLU A O 1
ATOM 2367 N N . LEU A 1 327 ? 23.138 -1.422 -48.329 1.00 83.69 327 LEU A N 1
ATOM 2368 C CA . LEU A 1 327 ? 22.648 -0.250 -47.614 1.00 83.69 327 LEU A CA 1
ATOM 2369 C C . LEU A 1 327 ? 23.380 -0.079 -46.278 1.00 83.69 327 LEU A C 1
ATOM 2371 O O . LEU A 1 327 ? 23.769 1.037 -45.949 1.00 83.69 327 LEU A O 1
ATOM 2375 N N . LEU A 1 328 ? 23.627 -1.162 -45.541 1.00 78.56 328 LEU A N 1
ATOM 2376 C CA . LEU A 1 328 ? 24.356 -1.124 -44.275 1.00 78.56 328 LEU A CA 1
ATOM 2377 C C . LEU A 1 328 ? 25.810 -0.697 -44.410 1.00 78.56 328 LEU A C 1
ATOM 2379 O O . LEU A 1 328 ? 26.270 0.138 -43.634 1.00 78.56 328 LEU A O 1
ATOM 2383 N N . LEU A 1 329 ? 26.525 -1.220 -45.407 1.00 81.81 329 LEU A N 1
ATOM 2384 C CA . LEU A 1 329 ? 27.898 -0.792 -45.684 1.00 81.81 329 LEU A CA 1
ATOM 2385 C C . LEU A 1 329 ? 27.953 0.711 -45.976 1.00 81.81 329 LEU A C 1
ATOM 2387 O O . LEU A 1 329 ? 28.838 1.420 -45.495 1.00 81.81 329 LEU A O 1
ATOM 2391 N N . ARG A 1 330 ? 26.962 1.219 -46.717 1.00 82.31 330 ARG A N 1
ATOM 2392 C CA . ARG A 1 330 ? 26.846 2.646 -47.030 1.00 82.31 330 ARG A CA 1
ATOM 2393 C C . ARG A 1 330 ? 26.404 3.479 -45.830 1.00 82.31 330 ARG A C 1
ATOM 2395 O O . ARG A 1 330 ? 26.894 4.588 -45.674 1.00 82.31 330 ARG A O 1
ATOM 2402 N N . LEU A 1 331 ? 25.530 2.959 -44.972 1.00 78.50 331 LEU A N 1
ATOM 2403 C CA . LEU A 1 331 ? 25.127 3.596 -43.716 1.00 78.50 331 LEU A CA 1
ATOM 2404 C C . LEU A 1 331 ? 26.295 3.701 -42.736 1.00 78.50 331 LEU A C 1
ATOM 2406 O O . LEU A 1 331 ? 26.468 4.744 -42.112 1.00 78.50 331 LEU A O 1
ATOM 2410 N N . ALA A 1 332 ? 27.119 2.659 -42.632 1.00 78.19 332 ALA A N 1
ATOM 2411 C CA . ALA A 1 332 ? 28.328 2.673 -41.819 1.00 78.19 332 ALA A CA 1
ATOM 2412 C C . ALA A 1 332 ? 29.335 3.713 -42.339 1.00 78.19 332 ALA A C 1
ATOM 2414 O O . ALA A 1 332 ? 29.870 4.498 -41.557 1.00 78.19 332 ALA A O 1
ATOM 2415 N N . ALA A 1 333 ? 29.527 3.792 -43.662 1.00 79.88 333 ALA A N 1
ATOM 2416 C CA . ALA A 1 333 ? 30.357 4.825 -44.286 1.00 79.88 333 ALA A CA 1
ATOM 2417 C C . ALA A 1 333 ? 29.784 6.245 -44.085 1.00 79.88 333 ALA A C 1
ATOM 2419 O O . ALA A 1 333 ? 30.523 7.183 -43.787 1.00 79.88 333 ALA A O 1
ATOM 2420 N N . ALA A 1 334 ? 28.460 6.394 -44.188 1.00 77.44 334 ALA A N 1
ATOM 2421 C CA . ALA A 1 334 ? 27.736 7.646 -43.975 1.00 77.44 334 ALA A CA 1
ATOM 2422 C C . ALA A 1 334 ? 27.746 8.108 -42.509 1.00 77.44 334 ALA A C 1
ATOM 2424 O O . ALA A 1 334 ? 27.735 9.308 -42.250 1.00 77.44 334 ALA A O 1
ATOM 2425 N N . ALA A 1 335 ? 27.802 7.180 -41.551 1.00 74.44 335 ALA A N 1
ATOM 2426 C CA . ALA A 1 335 ? 27.926 7.493 -40.130 1.00 74.44 335 ALA A CA 1
ATOM 2427 C C . ALA A 1 335 ? 29.326 8.009 -39.759 1.00 74.44 335 ALA A C 1
ATOM 2429 O O . ALA A 1 335 ? 29.458 8.744 -38.785 1.00 74.44 335 ALA A O 1
ATOM 2430 N N . ALA A 1 336 ? 30.352 7.647 -40.534 1.00 78.75 336 ALA A N 1
ATOM 2431 C CA . ALA A 1 336 ? 31.724 8.090 -40.312 1.00 78.75 336 ALA A CA 1
ATOM 2432 C C . ALA A 1 336 ? 32.013 9.494 -40.877 1.00 78.75 336 ALA A C 1
ATOM 2434 O O . ALA A 1 336 ? 32.981 10.122 -40.456 1.00 78.75 336 ALA A O 1
ATOM 2435 N N . SER A 1 337 ? 31.214 9.993 -41.835 1.00 81.75 337 SER A N 1
ATOM 2436 C CA . SER A 1 337 ? 31.439 11.312 -42.444 1.00 81.75 337 SER A CA 1
ATOM 2437 C C . SER A 1 337 ? 30.178 11.926 -43.085 1.00 81.75 337 SER A C 1
ATOM 2439 O O . SER A 1 337 ? 29.453 11.277 -43.842 1.00 81.75 337 SER A O 1
ATOM 2441 N N . ASP A 1 338 ? 29.952 13.224 -42.856 1.00 76.81 338 ASP A N 1
ATOM 2442 C CA . ASP A 1 338 ? 28.909 14.023 -43.523 1.00 76.81 338 ASP A CA 1
ATOM 2443 C C . ASP A 1 338 ? 28.930 14.003 -45.072 1.00 76.81 338 ASP A C 1
ATOM 2445 O O . ASP A 1 338 ? 27.845 13.978 -45.678 1.00 76.81 338 ASP A O 1
ATOM 2449 N N . PRO A 1 339 ? 30.092 13.991 -45.764 1.00 80.06 339 PRO A N 1
ATOM 2450 C CA . PRO A 1 339 ? 30.117 13.842 -47.221 1.00 80.06 339 PRO A CA 1
ATOM 2451 C C . PRO A 1 339 ? 29.504 12.517 -47.693 1.00 80.06 339 PRO A C 1
ATOM 2453 O O . PRO A 1 339 ? 28.757 12.514 -48.672 1.00 80.06 339 PRO A O 1
ATOM 2456 N N . ALA A 1 340 ? 29.708 11.415 -46.965 1.00 80.00 340 ALA A N 1
ATOM 2457 C CA . ALA A 1 340 ? 29.140 10.117 -47.325 1.00 80.00 340 ALA A CA 1
ATOM 2458 C C . ALA A 1 340 ? 27.607 10.067 -47.151 1.00 80.00 340 ALA A C 1
ATOM 2460 O O . ALA A 1 340 ? 26.918 9.418 -47.939 1.00 80.00 340 ALA A O 1
ATOM 2461 N N . CYS A 1 341 ? 27.037 10.823 -46.201 1.00 77.31 341 CYS A N 1
ATOM 2462 C CA . CYS A 1 341 ? 25.582 11.028 -46.126 1.00 77.31 341 CYS A CA 1
ATOM 2463 C C . CYS A 1 341 ? 25.029 11.731 -47.378 1.00 77.31 341 CYS A C 1
ATOM 2465 O O . CYS A 1 341 ? 23.946 11.391 -47.858 1.00 77.31 341 CYS A O 1
ATOM 2467 N N . SER A 1 342 ? 25.759 12.716 -47.902 1.00 80.75 342 SER A N 1
ATOM 2468 C CA . SER A 1 342 ? 25.342 13.497 -49.074 1.00 80.75 342 SER A CA 1
ATOM 2469 C C . SER A 1 342 ? 25.471 12.685 -50.366 1.00 80.75 342 SER A C 1
ATOM 2471 O O . SER A 1 342 ? 24.585 12.736 -51.218 1.00 80.75 342 SER A O 1
ATOM 2473 N N . GLU A 1 343 ? 26.517 11.863 -50.479 1.00 84.00 343 GLU A N 1
ATOM 2474 C CA . GLU A 1 343 ? 26.684 10.908 -51.578 1.00 84.00 343 GLU A CA 1
ATOM 2475 C C . GLU A 1 343 ? 25.584 9.836 -51.567 1.00 84.00 343 GLU A C 1
ATOM 2477 O O . GLU A 1 343 ? 24.992 9.530 -52.606 1.00 84.00 343 GLU A O 1
ATOM 2482 N N . LEU A 1 344 ? 25.255 9.302 -50.388 1.00 80.62 344 LEU A N 1
ATOM 2483 C CA . LEU A 1 344 ? 24.166 8.344 -50.231 1.00 80.62 344 LEU A CA 1
ATOM 2484 C C . LEU A 1 344 ? 22.817 8.972 -50.605 1.00 80.62 344 LEU A C 1
ATOM 2486 O O . LEU A 1 344 ? 22.052 8.365 -51.351 1.00 80.62 344 LEU A O 1
ATOM 2490 N N . ALA A 1 345 ? 22.551 10.209 -50.179 1.00 83.25 345 ALA A N 1
ATOM 2491 C CA . ALA A 1 345 ? 21.352 10.949 -50.571 1.00 83.25 345 ALA A CA 1
ATOM 2492 C C . ALA A 1 345 ? 21.260 11.145 -52.097 1.00 83.25 345 ALA A C 1
ATOM 2494 O O . ALA A 1 345 ? 20.210 10.889 -52.690 1.00 83.25 345 ALA A O 1
ATOM 2495 N N . ALA A 1 346 ? 22.369 11.522 -52.744 1.00 84.50 346 ALA A N 1
ATOM 2496 C CA . ALA A 1 346 ? 22.438 11.711 -54.192 1.00 84.50 346 ALA A CA 1
ATOM 2497 C C . ALA A 1 346 ? 22.180 10.405 -54.963 1.00 84.50 346 ALA A C 1
ATOM 2499 O O . ALA A 1 346 ? 21.410 10.393 -55.926 1.00 84.50 346 ALA A O 1
ATOM 2500 N N . ARG A 1 347 ? 22.759 9.286 -54.508 1.00 78.88 347 ARG A N 1
ATOM 2501 C CA . ARG A 1 347 ? 22.539 7.957 -55.106 1.00 78.88 347 ARG A CA 1
ATOM 2502 C C . ARG A 1 347 ? 21.104 7.471 -54.930 1.00 78.88 347 ARG A C 1
ATOM 2504 O O . ARG A 1 347 ? 20.527 6.923 -55.866 1.00 78.88 347 ARG A O 1
ATOM 2511 N N . LEU A 1 348 ? 20.520 7.705 -53.757 1.00 76.12 348 LEU A N 1
ATOM 2512 C CA . LEU A 1 348 ? 19.123 7.369 -53.483 1.00 76.12 348 LEU A CA 1
ATOM 2513 C C . LEU A 1 348 ? 18.140 8.335 -54.161 1.00 76.12 348 LEU A C 1
ATOM 2515 O O . LEU A 1 348 ? 16.949 8.045 -54.210 1.00 76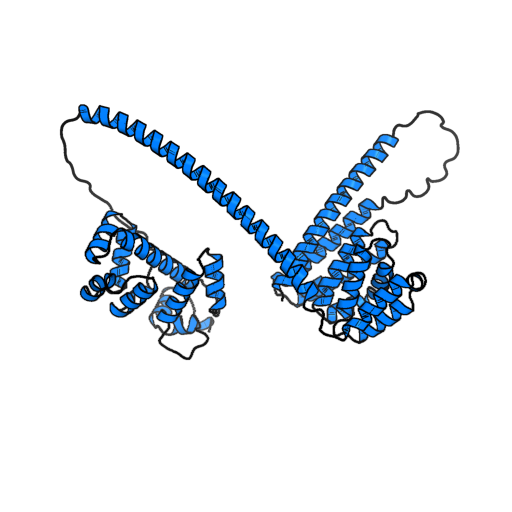.12 348 LEU A O 1
ATOM 2519 N N . ARG A 1 349 ? 18.635 9.444 -54.734 1.00 82.81 349 ARG A N 1
ATOM 2520 C CA . ARG A 1 349 ? 17.842 10.546 -55.301 1.00 82.81 349 ARG A CA 1
ATOM 2521 C C . ARG A 1 349 ? 16.847 11.130 -54.298 1.00 82.81 349 ARG A C 1
ATOM 2523 O O . ARG A 1 349 ? 15.756 11.547 -54.673 1.00 82.81 349 ARG A O 1
ATOM 2530 N N . VAL A 1 350 ? 17.238 11.163 -53.029 1.00 77.81 350 VAL A N 1
ATOM 2531 C CA . VAL A 1 350 ? 16.409 11.657 -51.928 1.00 77.81 350 VAL A CA 1
ATOM 2532 C C . VAL A 1 350 ? 16.961 13.002 -51.468 1.00 77.81 350 VAL A C 1
ATOM 2534 O O . VAL A 1 350 ? 18.183 13.152 -51.375 1.00 77.81 350 VAL A O 1
ATOM 2537 N N . PRO A 1 351 ? 16.105 13.991 -51.146 1.00 82.19 351 PRO A N 1
ATOM 2538 C CA . PRO A 1 351 ? 16.564 15.249 -50.580 1.00 82.19 351 PRO A CA 1
ATOM 2539 C C . PRO A 1 351 ? 17.481 15.016 -49.365 1.00 82.19 351 PRO A C 1
ATOM 2541 O O . PRO A 1 351 ? 17.147 14.210 -48.491 1.00 82.19 351 PRO A O 1
ATOM 2544 N N . PRO A 1 352 ? 18.617 15.726 -49.252 1.00 78.25 352 PRO A N 1
ATOM 2545 C CA . PRO A 1 352 ? 19.640 15.437 -48.243 1.00 78.25 352 PRO A CA 1
ATOM 2546 C C . PRO A 1 352 ? 19.115 15.514 -46.801 1.00 78.25 352 PRO A C 1
ATOM 2548 O O . PRO A 1 352 ? 19.556 14.755 -45.941 1.00 78.25 352 PRO A O 1
ATOM 2551 N N . HIS A 1 353 ? 18.120 16.364 -46.529 1.00 79.19 353 HIS A N 1
ATOM 2552 C CA . HIS A 1 353 ? 17.472 16.449 -45.217 1.00 79.19 353 HIS A CA 1
ATOM 2553 C C . HIS A 1 353 ? 16.595 15.220 -44.898 1.00 79.19 353 HIS A C 1
ATOM 2555 O O . HIS A 1 353 ? 16.620 14.732 -43.766 1.00 79.19 353 HIS A O 1
ATOM 2561 N N . LYS A 1 354 ? 15.867 14.676 -45.888 1.00 75.75 354 LYS A N 1
ATOM 2562 C CA . LYS A 1 354 ? 15.082 13.436 -45.753 1.00 75.75 354 LYS A CA 1
ATOM 2563 C C . LYS A 1 354 ? 16.007 12.233 -45.566 1.00 75.75 354 LYS A C 1
ATOM 2565 O O . LYS A 1 354 ? 15.777 11.435 -44.662 1.00 75.75 354 LYS A O 1
ATOM 2570 N N . ALA A 1 355 ? 17.093 12.162 -46.339 1.00 76.50 355 ALA A N 1
ATOM 2571 C CA . ALA A 1 355 ? 18.109 11.124 -46.196 1.00 76.50 355 ALA A CA 1
ATOM 2572 C C . ALA A 1 355 ? 18.735 11.153 -44.794 1.00 76.50 355 ALA A C 1
ATOM 2574 O O . ALA A 1 355 ? 18.725 10.141 -44.106 1.00 76.50 355 ALA A O 1
ATOM 2575 N N . ARG A 1 356 ? 19.178 12.317 -44.295 1.00 79.50 356 ARG A N 1
ATOM 2576 C CA . ARG A 1 356 ? 19.738 12.430 -42.935 1.00 79.50 356 ARG A CA 1
ATOM 2577 C C . ARG A 1 356 ? 18.760 11.970 -41.853 1.00 79.50 356 ARG A C 1
ATOM 2579 O O . ARG A 1 356 ? 19.150 11.207 -40.975 1.00 79.50 356 ARG A O 1
ATOM 2586 N N . ARG A 1 357 ? 17.494 12.402 -41.905 1.00 79.44 357 ARG A N 1
ATOM 2587 C CA . ARG A 1 357 ? 16.491 12.043 -40.886 1.00 79.44 357 ARG A CA 1
ATOM 2588 C C . ARG A 1 357 ? 16.082 10.572 -40.971 1.00 79.44 357 ARG A C 1
ATOM 2590 O O . ARG A 1 357 ? 16.001 9.903 -39.947 1.00 79.44 357 ARG A O 1
ATOM 2597 N N . GLY A 1 358 ? 15.826 10.071 -42.176 1.00 72.62 358 GLY A N 1
ATOM 2598 C CA . GLY A 1 358 ? 15.386 8.698 -42.402 1.00 72.62 358 GLY A CA 1
ATOM 2599 C C . GLY A 1 358 ? 16.490 7.667 -42.163 1.00 72.62 358 GLY A C 1
ATOM 2600 O O . GLY A 1 358 ? 16.223 6.634 -41.561 1.00 72.62 358 GLY A O 1
ATOM 2601 N N . LEU A 1 359 ? 17.732 7.962 -42.562 1.00 74.81 359 LEU A N 1
ATOM 2602 C CA . LEU A 1 359 ? 18.881 7.078 -42.339 1.00 74.81 359 LEU A CA 1
ATOM 2603 C C . LEU A 1 359 ? 19.296 7.042 -40.865 1.00 74.81 359 LEU A C 1
ATOM 2605 O O . LEU A 1 359 ? 19.662 5.975 -40.384 1.00 74.81 359 LEU A O 1
ATOM 2609 N N . ARG A 1 360 ? 19.182 8.164 -40.131 1.00 78.06 360 ARG A N 1
ATOM 2610 C CA . ARG A 1 360 ? 19.330 8.160 -38.664 1.00 78.06 360 ARG A CA 1
ATOM 2611 C C . ARG A 1 360 ? 18.278 7.263 -38.021 1.00 78.06 360 ARG A C 1
ATOM 2613 O O . ARG A 1 360 ? 18.649 6.321 -37.346 1.00 78.06 360 ARG A O 1
ATOM 2620 N N . ARG A 1 361 ? 16.995 7.455 -38.347 1.00 73.38 361 ARG A N 1
ATOM 2621 C CA . ARG A 1 361 ? 15.902 6.610 -37.832 1.00 73.38 361 ARG A CA 1
ATOM 2622 C C . ARG A 1 361 ? 16.094 5.125 -38.126 1.00 73.38 361 ARG A C 1
ATOM 2624 O O . ARG A 1 361 ? 15.877 4.308 -37.244 1.00 73.38 361 ARG A O 1
ATOM 2631 N N . LEU A 1 362 ? 16.503 4.776 -39.345 1.00 71.75 362 LEU A N 1
ATOM 2632 C CA . LEU A 1 362 ? 16.779 3.388 -39.707 1.00 71.75 362 LEU A CA 1
ATOM 2633 C C . LEU A 1 362 ? 17.966 2.836 -38.911 1.00 71.75 362 LEU A C 1
ATOM 2635 O O . LEU A 1 362 ? 17.884 1.736 -38.383 1.00 71.75 362 LEU A O 1
ATOM 2639 N N . ARG A 1 363 ? 19.056 3.599 -38.798 1.00 75.62 363 ARG A N 1
ATOM 2640 C CA . ARG A 1 363 ? 20.228 3.205 -38.012 1.00 75.62 363 ARG A CA 1
ATOM 2641 C C . ARG A 1 363 ? 19.874 3.004 -36.541 1.00 75.62 363 ARG A C 1
ATOM 2643 O O . ARG A 1 363 ? 20.296 2.014 -35.959 1.00 75.62 363 ARG A O 1
ATOM 2650 N N . ASP A 1 364 ? 19.107 3.920 -35.966 1.00 71.50 364 ASP A N 1
ATOM 2651 C CA . ASP A 1 364 ? 18.714 3.877 -34.561 1.00 71.50 364 ASP A CA 1
ATOM 2652 C C . ASP A 1 364 ? 17.758 2.692 -34.315 1.00 71.50 364 ASP A C 1
ATOM 2654 O O . ASP A 1 364 ? 17.939 1.952 -33.354 1.00 71.50 364 ASP A O 1
ATOM 2658 N N . ALA A 1 365 ? 16.830 2.415 -35.243 1.00 64.94 365 ALA A N 1
ATOM 2659 C CA . ALA A 1 365 ? 15.970 1.230 -35.197 1.00 64.94 365 ALA A CA 1
ATOM 2660 C C . ALA A 1 365 ? 16.760 -0.088 -35.304 1.00 64.94 365 ALA A C 1
ATOM 2662 O O . ALA A 1 365 ? 16.469 -1.038 -34.583 1.00 64.94 365 ALA A O 1
ATOM 2663 N N . VAL A 1 366 ? 17.777 -0.148 -36.170 1.00 66.19 366 VAL A N 1
ATOM 2664 C CA . VAL A 1 366 ? 18.654 -1.323 -36.321 1.00 66.19 366 VAL A CA 1
ATOM 2665 C C . VAL A 1 366 ? 19.514 -1.530 -35.078 1.00 66.19 366 VAL A C 1
ATOM 2667 O O . VAL A 1 366 ? 19.598 -2.645 -34.582 1.00 66.19 366 VAL A O 1
ATOM 2670 N N . ALA A 1 367 ? 20.101 -0.461 -34.534 1.00 67.81 367 ALA A N 1
ATOM 2671 C CA . ALA A 1 367 ? 20.886 -0.517 -33.302 1.00 67.81 367 ALA A CA 1
ATOM 2672 C C . ALA A 1 367 ? 20.055 -1.031 -32.123 1.00 67.81 367 ALA A C 1
ATOM 2674 O O . ALA A 1 367 ? 20.519 -1.843 -31.325 1.00 67.81 367 ALA A O 1
ATOM 2675 N N . LEU A 1 368 ? 18.813 -0.564 -32.039 1.00 60.81 368 LEU A N 1
ATOM 2676 C CA . LEU A 1 368 ? 17.861 -0.945 -31.013 1.00 60.81 368 LEU A CA 1
ATOM 2677 C C . LEU A 1 368 ? 17.412 -2.407 -31.180 1.00 60.81 368 LEU A C 1
ATOM 2679 O O . LEU A 1 368 ? 17.343 -3.144 -30.197 1.00 60.81 368 LEU A O 1
ATOM 2683 N N . PHE A 1 369 ? 17.196 -2.859 -32.417 1.00 60.91 369 PHE A N 1
ATOM 2684 C CA . PHE A 1 369 ? 16.925 -4.264 -32.726 1.00 60.91 369 PHE A CA 1
ATOM 2685 C C . PHE A 1 369 ? 18.110 -5.173 -32.356 1.00 60.91 369 PHE A C 1
ATOM 2687 O O . PHE A 1 369 ? 17.921 -6.190 -31.692 1.00 60.91 369 PHE A O 1
ATOM 2694 N N . ASP A 1 370 ? 19.338 -4.786 -32.709 1.00 63.12 370 ASP A N 1
ATOM 2695 C CA . ASP A 1 370 ? 20.553 -5.538 -32.375 1.00 63.12 370 ASP A CA 1
ATOM 2696 C C . ASP A 1 370 ? 20.789 -5.595 -30.852 1.00 63.12 370 ASP A C 1
ATOM 2698 O O . ASP A 1 370 ? 21.205 -6.626 -30.320 1.00 63.12 370 ASP A O 1
ATOM 2702 N N . ALA A 1 371 ? 20.482 -4.517 -30.121 1.00 61.53 371 ALA A N 1
ATOM 2703 C CA . ALA A 1 371 ? 20.549 -4.481 -28.658 1.00 61.53 371 ALA A CA 1
ATOM 2704 C C . ALA A 1 371 ? 19.509 -5.403 -27.997 1.00 61.53 371 ALA A C 1
ATOM 2706 O O . ALA A 1 371 ? 19.800 -6.041 -26.984 1.00 61.53 371 ALA A O 1
ATOM 2707 N N . ALA A 1 372 ? 18.311 -5.512 -28.581 1.00 58.09 372 ALA A N 1
ATOM 2708 C CA . ALA A 1 372 ? 17.287 -6.447 -28.123 1.00 58.09 372 ALA A CA 1
ATOM 2709 C C . ALA A 1 372 ? 17.672 -7.907 -28.432 1.00 58.09 372 ALA A C 1
ATOM 2711 O O . ALA A 1 372 ? 17.508 -8.780 -27.581 1.00 58.09 372 ALA A O 1
ATOM 2712 N N . GLY A 1 373 ? 18.241 -8.164 -29.615 1.00 57.53 373 GLY A N 1
ATOM 2713 C CA . GLY A 1 373 ? 18.631 -9.502 -30.070 1.00 57.53 373 GLY A CA 1
ATOM 2714 C C . GLY A 1 373 ? 19.884 -10.085 -29.402 1.00 57.53 373 GLY A C 1
ATOM 2715 O O . GLY A 1 373 ? 20.089 -11.294 -29.448 1.00 57.53 373 GLY A O 1
ATOM 2716 N N . THR A 1 374 ? 20.724 -9.262 -28.765 1.00 56.44 374 THR A N 1
ATOM 2717 C CA . THR A 1 374 ? 21.999 -9.693 -28.149 1.00 56.44 374 THR A CA 1
ATOM 2718 C C . THR A 1 374 ? 21.908 -10.012 -26.648 1.00 56.44 374 THR A C 1
ATOM 2720 O O . THR A 1 374 ? 22.919 -10.354 -26.031 1.00 56.44 374 THR A O 1
ATOM 2723 N N . ARG A 1 375 ? 20.719 -9.952 -26.029 1.00 55.62 375 ARG A N 1
ATOM 2724 C CA . ARG A 1 375 ? 20.536 -10.299 -24.607 1.00 55.62 375 ARG A CA 1
ATOM 2725 C C . ARG A 1 375 ? 20.595 -11.813 -24.371 1.00 55.62 375 ARG A C 1
ATOM 2727 O O . ARG A 1 375 ? 19.785 -12.570 -24.889 1.00 55.62 375 ARG A O 1
ATOM 2734 N N . ALA A 1 376 ? 21.517 -12.232 -23.506 1.00 44.41 376 ALA A N 1
ATOM 2735 C CA . ALA A 1 376 ? 21.892 -13.630 -23.279 1.00 44.41 376 ALA A CA 1
ATOM 2736 C C . ALA A 1 376 ? 20.856 -14.514 -22.543 1.00 44.41 376 ALA A C 1
ATOM 2738 O O . ALA A 1 376 ? 21.114 -15.701 -22.369 1.00 44.41 376 ALA A O 1
ATOM 2739 N N . ALA A 1 377 ? 19.717 -13.984 -22.078 1.00 45.94 377 ALA A N 1
ATOM 2740 C CA . ALA A 1 377 ? 18.845 -14.730 -21.161 1.00 45.94 377 ALA A CA 1
ATOM 2741 C C . ALA A 1 377 ? 17.375 -14.270 -21.148 1.00 45.94 377 ALA A C 1
ATOM 2743 O O . ALA A 1 377 ? 16.885 -13.832 -20.110 1.00 45.94 377 ALA A O 1
ATOM 2744 N N . GLN A 1 378 ? 16.637 -14.363 -22.262 1.00 49.62 378 GLN A N 1
ATOM 2745 C CA . GLN A 1 378 ? 15.178 -14.176 -22.200 1.00 49.62 378 GLN A CA 1
ATOM 2746 C C . GLN A 1 378 ? 14.381 -15.300 -22.875 1.00 49.62 378 GLN A C 1
ATOM 2748 O O . GLN A 1 378 ? 14.518 -15.519 -24.083 1.00 49.62 378 GLN A O 1
ATOM 2753 N N . PRO A 1 379 ? 13.497 -15.990 -22.127 1.00 52.44 379 PRO A N 1
ATOM 2754 C CA . PRO A 1 379 ? 12.479 -16.837 -22.709 1.00 52.44 379 PRO A CA 1
ATOM 2755 C C . PRO A 1 379 ? 11.289 -15.951 -23.103 1.00 52.44 379 PRO A C 1
ATOM 2757 O O . PRO A 1 379 ? 10.566 -15.472 -22.246 1.00 52.44 379 PRO A O 1
ATOM 2760 N N . ARG A 1 380 ? 11.077 -15.776 -24.414 1.00 54.94 380 ARG A N 1
ATOM 2761 C CA . ARG A 1 380 ? 9.861 -15.208 -25.041 1.00 54.94 380 ARG A CA 1
ATOM 2762 C C . ARG A 1 380 ? 9.556 -13.742 -24.676 1.00 54.94 380 ARG A C 1
ATOM 2764 O O . ARG A 1 380 ? 8.961 -13.462 -23.651 1.00 54.94 380 ARG A O 1
ATOM 2771 N N . LEU A 1 381 ? 9.872 -12.823 -25.590 1.00 54.81 381 LEU A N 1
ATOM 2772 C CA . LEU A 1 381 ? 9.388 -11.440 -25.537 1.00 54.81 381 LEU A CA 1
ATOM 2773 C C . LEU A 1 381 ? 8.002 -11.360 -26.184 1.00 54.81 381 LEU A C 1
ATOM 2775 O O . LEU A 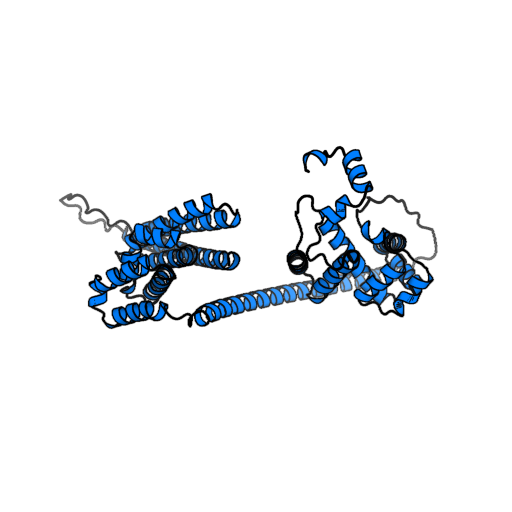1 381 ? 7.856 -11.528 -27.394 1.00 54.81 381 LEU A O 1
ATOM 2779 N N . SER A 1 382 ? 6.980 -11.111 -25.375 1.00 65.25 382 SER A N 1
ATOM 2780 C CA . SER A 1 382 ? 5.647 -10.752 -25.849 1.00 65.25 382 SER A CA 1
ATOM 2781 C C . SER A 1 382 ? 5.663 -9.378 -26.528 1.00 65.25 382 SER A C 1
ATOM 2783 O O . SER A 1 382 ? 6.466 -8.503 -26.201 1.00 65.25 382 SER A O 1
ATOM 2785 N N . GLU A 1 383 ? 4.727 -9.143 -27.452 1.00 71.69 383 GLU A N 1
ATOM 2786 C CA . GLU A 1 383 ? 4.563 -7.830 -28.092 1.00 71.69 383 GLU A CA 1
ATOM 2787 C C . GLU A 1 383 ? 4.391 -6.705 -27.058 1.00 71.69 383 GLU A C 1
ATOM 2789 O O . GLU A 1 383 ? 4.875 -5.590 -27.247 1.00 71.69 383 GLU A O 1
ATOM 2794 N N . ILE A 1 384 ? 3.729 -7.006 -25.940 1.00 68.56 384 ILE A N 1
ATOM 2795 C CA . ILE A 1 384 ? 3.519 -6.066 -24.840 1.00 68.56 384 ILE A CA 1
ATOM 2796 C C . ILE A 1 384 ? 4.855 -5.693 -24.193 1.00 68.56 384 ILE A C 1
ATOM 2798 O O . ILE A 1 384 ? 5.096 -4.512 -23.962 1.00 68.56 384 ILE A O 1
ATOM 2802 N N . GLU A 1 385 ? 5.746 -6.652 -23.950 1.00 64.94 385 GLU A N 1
ATOM 2803 C CA . GLU A 1 385 ? 7.074 -6.378 -23.385 1.00 64.94 385 GLU A CA 1
ATOM 2804 C C . GLU A 1 385 ? 7.951 -5.581 -24.351 1.00 64.94 385 GLU A C 1
ATOM 2806 O O . GLU A 1 385 ? 8.632 -4.651 -23.924 1.00 64.94 385 GLU A O 1
ATOM 2811 N N . VAL A 1 386 ? 7.875 -5.867 -25.655 1.00 69.31 386 VAL A N 1
ATOM 2812 C CA . VAL A 1 386 ? 8.560 -5.073 -26.688 1.00 69.31 386 VAL A CA 1
ATOM 2813 C C . VAL A 1 386 ? 8.039 -3.635 -26.691 1.00 69.31 386 VAL A C 1
ATOM 2815 O O . VAL A 1 386 ? 8.828 -2.691 -26.676 1.00 69.31 386 VAL A O 1
ATOM 2818 N N . ARG A 1 387 ? 6.715 -3.443 -26.648 1.00 77.56 387 ARG A N 1
ATOM 2819 C CA . ARG A 1 387 ? 6.090 -2.113 -26.583 1.00 77.56 387 ARG A CA 1
ATOM 2820 C C . ARG A 1 387 ? 6.483 -1.352 -25.316 1.00 77.56 387 ARG A C 1
ATOM 2822 O O . ARG A 1 387 ? 6.825 -0.176 -25.404 1.00 77.56 387 ARG A O 1
ATOM 2829 N N . LEU A 1 388 ? 6.446 -2.012 -24.157 1.00 61.78 388 LEU A N 1
ATOM 2830 C CA . LEU A 1 388 ? 6.811 -1.422 -22.866 1.00 61.78 388 LEU A CA 1
ATOM 2831 C C . LEU A 1 388 ? 8.291 -1.049 -22.812 1.00 61.78 388 LEU A C 1
ATOM 2833 O O . LEU A 1 388 ? 8.635 0.011 -22.299 1.00 61.78 388 LEU A O 1
ATOM 2837 N N . TRP A 1 389 ? 9.161 -1.881 -23.378 1.00 68.56 389 TRP A N 1
ATOM 2838 C CA . TRP A 1 389 ? 10.585 -1.588 -23.444 1.00 68.56 389 TRP A CA 1
ATOM 2839 C C . TRP A 1 389 ? 10.897 -0.412 -24.375 1.00 68.56 389 TRP A C 1
ATOM 2841 O O . TRP A 1 389 ? 11.673 0.471 -24.008 1.00 68.56 389 TRP A O 1
ATOM 2851 N N . LEU A 1 390 ? 10.257 -0.353 -25.546 1.00 65.00 390 LEU A N 1
ATOM 2852 C CA . LEU A 1 390 ? 10.391 0.777 -26.468 1.00 65.00 390 LEU A CA 1
ATOM 2853 C C . LEU A 1 390 ? 9.920 2.081 -25.812 1.00 65.00 390 LEU A C 1
ATOM 2855 O O . LEU A 1 390 ? 10.620 3.090 -25.877 1.00 65.00 390 LEU A O 1
ATOM 2859 N N . ALA A 1 391 ? 8.777 2.044 -25.125 1.00 61.94 391 ALA A N 1
ATOM 2860 C CA . ALA A 1 391 ? 8.266 3.189 -24.375 1.00 61.94 391 ALA A CA 1
ATOM 2861 C C . ALA A 1 391 ? 9.221 3.605 -23.239 1.00 61.94 391 ALA A C 1
ATOM 2863 O O . ALA A 1 391 ? 9.544 4.782 -23.117 1.00 61.94 391 ALA A O 1
ATOM 2864 N N . GLY A 1 392 ? 9.745 2.646 -22.467 1.00 51.81 392 GLY A N 1
ATOM 2865 C CA . GLY A 1 392 ? 10.740 2.895 -21.415 1.00 51.81 392 GLY A CA 1
ATOM 2866 C C . GLY A 1 392 ? 12.097 3.389 -21.930 1.00 51.81 392 GLY A C 1
ATOM 2867 O O . GLY A 1 392 ? 12.879 3.935 -21.162 1.00 51.81 392 GLY A O 1
ATOM 2868 N N . SER A 1 393 ? 12.364 3.238 -23.229 1.00 58.06 393 SER A N 1
ATOM 2869 C CA . SER A 1 393 ? 13.564 3.753 -23.904 1.00 58.06 393 SER A CA 1
ATOM 2870 C C . SER A 1 393 ? 13.349 5.141 -24.527 1.00 58.06 393 SER A C 1
ATOM 2872 O O . SER A 1 393 ? 14.182 5.595 -25.310 1.00 58.06 393 SER A O 1
ATOM 2874 N N . GLY A 1 394 ? 12.225 5.805 -24.229 1.00 68.44 394 GLY A N 1
ATOM 2875 C CA . GLY A 1 394 ? 11.908 7.147 -24.725 1.00 68.44 394 GLY A CA 1
ATOM 2876 C C . GLY A 1 394 ? 11.340 7.189 -26.148 1.00 68.44 394 GLY A C 1
ATOM 2877 O O . GLY A 1 394 ? 11.289 8.258 -26.752 1.00 68.44 394 GLY A O 1
ATOM 2878 N N . CYS A 1 395 ? 10.910 6.056 -26.717 1.00 60.72 395 CYS A N 1
ATOM 2879 C CA . CYS A 1 395 ? 10.265 6.056 -28.033 1.00 60.72 395 CYS A CA 1
ATOM 2880 C C . CYS A 1 395 ? 8.838 6.612 -27.938 1.00 60.72 395 CYS A C 1
ATOM 2882 O O . CYS A 1 395 ? 8.042 6.190 -27.097 1.00 60.72 395 CYS A O 1
ATOM 2884 N N . SER A 1 396 ? 8.465 7.495 -28.867 1.00 71.19 396 SER A N 1
ATOM 2885 C CA . SER A 1 396 ? 7.076 7.951 -28.992 1.00 71.19 396 SER A CA 1
ATOM 2886 C C . SER A 1 396 ? 6.147 6.792 -29.377 1.00 71.19 396 SER A C 1
ATOM 2888 O O . SER A 1 396 ? 6.562 5.846 -30.046 1.00 71.19 396 SER A O 1
ATOM 2890 N N . ALA A 1 397 ? 4.852 6.880 -29.054 1.00 64.25 397 ALA A N 1
ATOM 2891 C CA . ALA A 1 397 ? 3.872 5.841 -29.408 1.00 64.25 397 ALA A CA 1
ATOM 2892 C C . ALA A 1 397 ? 3.876 5.488 -30.914 1.00 64.25 397 ALA A C 1
ATOM 2894 O O . ALA A 1 397 ? 3.736 4.327 -31.290 1.00 64.25 397 ALA A O 1
ATOM 2895 N N . SER A 1 398 ? 4.123 6.481 -31.778 1.00 68.06 398 SER A N 1
ATOM 2896 C CA . SER A 1 398 ? 4.244 6.285 -33.229 1.00 68.06 398 SER A CA 1
ATOM 2897 C C . SER A 1 398 ? 5.512 5.531 -33.651 1.00 68.06 398 SER A C 1
ATOM 2899 O O . SER A 1 398 ? 5.544 4.911 -34.714 1.00 68.06 398 SER A O 1
ATOM 2901 N N . GLU A 1 399 ? 6.592 5.634 -32.876 1.00 68.00 399 GLU A N 1
ATOM 2902 C CA . GLU A 1 399 ? 7.848 4.910 -33.097 1.00 68.00 399 GLU A CA 1
ATOM 2903 C C . GLU A 1 399 ? 7.731 3.490 -32.565 1.00 68.00 399 GLU A C 1
ATOM 2905 O O . GLU A 1 399 ? 8.108 2.563 -33.273 1.00 68.00 399 GLU A O 1
ATOM 2910 N N . VAL A 1 400 ? 7.099 3.316 -31.400 1.00 68.38 400 VAL A N 1
ATOM 2911 C CA . VAL A 1 400 ? 6.740 2.003 -30.855 1.00 68.38 400 VAL A CA 1
ATOM 2912 C C . VAL A 1 400 ? 5.933 1.206 -31.882 1.00 68.38 400 VAL A C 1
ATOM 2914 O O . VAL A 1 400 ? 6.292 0.081 -32.213 1.00 68.38 400 VAL A O 1
ATOM 2917 N N . GLU A 1 401 ? 4.876 1.797 -32.447 1.00 73.81 401 GLU A N 1
ATOM 2918 C CA . GLU A 1 401 ? 4.021 1.117 -33.423 1.00 73.81 401 GLU A CA 1
ATOM 2919 C C . GLU A 1 401 ? 4.763 0.789 -34.729 1.00 73.81 401 GLU A C 1
ATOM 2921 O O . GLU A 1 401 ? 4.564 -0.284 -35.297 1.00 73.81 401 GLU A O 1
ATOM 2926 N N . ARG A 1 402 ? 5.655 1.676 -35.191 1.00 70.56 402 ARG A N 1
ATOM 2927 C CA . ARG A 1 402 ? 6.487 1.429 -36.379 1.00 70.56 402 ARG A CA 1
ATOM 2928 C C . ARG A 1 402 ? 7.507 0.322 -36.149 1.00 70.56 402 ARG A C 1
ATOM 2930 O O . ARG A 1 402 ? 7.663 -0.520 -37.021 1.00 70.56 402 ARG A O 1
ATOM 2937 N N . VAL A 1 403 ? 8.168 0.290 -34.993 1.00 67.50 403 VAL A N 1
ATOM 2938 C CA . VAL A 1 403 ? 9.140 -0.761 -34.652 1.00 67.50 403 VAL A CA 1
ATOM 2939 C C . VAL A 1 403 ? 8.441 -2.102 -34.438 1.00 67.50 403 VAL A C 1
ATOM 2941 O O . VAL A 1 403 ? 8.932 -3.124 -34.895 1.00 67.50 403 VAL A O 1
ATOM 2944 N N . VAL A 1 404 ? 7.261 -2.119 -33.821 1.00 72.94 404 VAL A N 1
ATOM 2945 C CA . VAL A 1 404 ? 6.466 -3.346 -33.684 1.00 72.94 404 VAL A CA 1
ATOM 2946 C C . VAL A 1 404 ? 6.001 -3.851 -35.051 1.00 72.94 404 VAL A C 1
ATOM 2948 O O . VAL A 1 404 ? 6.174 -5.031 -35.338 1.00 72.94 404 VAL A O 1
ATOM 2951 N N . LYS A 1 405 ? 5.490 -2.979 -35.933 1.00 72.50 405 LYS A N 1
ATOM 2952 C CA . LYS A 1 405 ? 5.147 -3.351 -37.320 1.00 72.50 405 LYS A CA 1
ATOM 2953 C C . LYS A 1 405 ? 6.354 -3.865 -38.093 1.00 72.50 405 LYS A C 1
ATOM 2955 O O . LYS A 1 405 ? 6.227 -4.872 -38.772 1.00 72.50 405 LYS A O 1
ATOM 2960 N N . LEU A 1 406 ? 7.517 -3.241 -37.915 1.00 65.38 406 LEU A N 1
ATOM 2961 C CA . LEU A 1 406 ? 8.784 -3.674 -38.496 1.00 65.38 406 LEU A CA 1
ATOM 2962 C C . LEU A 1 406 ? 9.169 -5.084 -38.037 1.00 65.38 406 LEU A C 1
ATOM 2964 O O . LEU A 1 406 ? 9.506 -5.924 -38.865 1.00 65.38 406 LEU A O 1
ATOM 2968 N N . ILE A 1 407 ? 9.103 -5.345 -36.727 1.00 66.56 407 ILE A N 1
ATOM 2969 C CA . ILE A 1 407 ? 9.385 -6.656 -36.124 1.00 66.56 407 ILE A CA 1
ATOM 2970 C C . ILE A 1 407 ? 8.401 -7.699 -36.651 1.00 66.56 407 ILE A C 1
ATOM 2972 O O . ILE A 1 407 ? 8.808 -8.795 -37.012 1.00 66.56 407 ILE A O 1
ATOM 2976 N N . TRP A 1 408 ? 7.119 -7.361 -36.760 1.00 68.50 408 TRP A N 1
ATOM 2977 C CA . TRP A 1 408 ? 6.132 -8.266 -37.339 1.00 68.50 408 TRP A CA 1
ATOM 2978 C C . TRP A 1 408 ? 6.370 -8.496 -38.829 1.00 68.50 408 TRP A C 1
ATOM 2980 O O . TRP A 1 408 ? 6.341 -9.646 -39.247 1.00 68.50 408 TRP A O 1
ATOM 2990 N N . GLY A 1 409 ? 6.684 -7.443 -39.592 1.00 62.41 409 GLY A N 1
ATOM 2991 C CA . GLY A 1 409 ? 7.062 -7.448 -41.010 1.00 62.41 409 GLY A CA 1
ATOM 2992 C C . GLY A 1 409 ? 8.273 -8.337 -41.301 1.00 62.41 409 GLY A C 1
ATOM 2993 O O . GLY A 1 409 ? 8.284 -9.092 -42.269 1.00 62.41 409 GLY A O 1
ATOM 2994 N N . LEU A 1 410 ? 9.252 -8.307 -40.396 1.00 55.59 410 LEU A N 1
ATOM 2995 C CA . LEU A 1 410 ? 10.429 -9.175 -40.358 1.00 55.59 410 LEU A CA 1
ATOM 2996 C C . LEU A 1 410 ? 10.093 -10.656 -40.120 1.00 55.59 410 LEU A C 1
ATOM 2998 O O . LEU A 1 410 ? 10.883 -11.522 -40.487 1.00 55.59 410 LEU A O 1
ATOM 3002 N N . VAL A 1 411 ? 8.944 -10.955 -39.506 1.00 58.53 411 VAL A N 1
ATOM 3003 C CA . VAL A 1 411 ? 8.553 -12.308 -39.075 1.00 58.53 411 VAL A CA 1
ATOM 3004 C C . VAL A 1 411 ? 7.387 -12.890 -39.905 1.00 58.53 411 VAL A C 1
ATOM 3006 O O . VAL A 1 411 ? 6.913 -13.988 -39.624 1.00 58.53 411 VAL A O 1
ATOM 3009 N N . VAL A 1 412 ? 6.954 -12.236 -40.997 1.00 50.38 412 VAL A N 1
ATOM 3010 C CA . VAL A 1 412 ? 5.777 -12.612 -41.837 1.00 50.38 412 VAL A CA 1
ATOM 3011 C C . VAL A 1 412 ? 5.926 -13.934 -42.632 1.00 50.38 412 VAL A C 1
ATOM 3013 O O . VAL A 1 412 ? 5.269 -14.152 -43.645 1.00 50.38 412 VAL A O 1
ATOM 3016 N N . GLY A 1 413 ? 6.713 -14.897 -42.161 1.00 48.91 413 GLY A N 1
ATOM 3017 C CA . GLY A 1 413 ? 6.648 -16.277 -42.643 1.00 48.91 413 GLY A CA 1
ATOM 3018 C C . GLY A 1 413 ? 5.439 -17.072 -42.129 1.00 48.91 413 GLY A C 1
ATOM 3019 O O . GLY A 1 413 ? 5.062 -18.050 -42.767 1.00 48.91 413 GLY A O 1
ATOM 3020 N N . ASN A 1 414 ? 4.813 -16.692 -41.005 1.00 44.34 414 ASN A N 1
ATOM 3021 C CA . ASN A 1 414 ? 3.787 -17.535 -40.377 1.00 44.34 414 ASN A CA 1
ATOM 3022 C C . ASN A 1 414 ? 2.652 -16.703 -39.755 1.00 44.34 414 ASN A C 1
ATOM 3024 O O . ASN A 1 414 ? 2.789 -16.144 -38.671 1.00 44.34 414 ASN A O 1
ATOM 3028 N N . LYS A 1 415 ? 1.528 -16.589 -40.472 1.00 45.97 415 LYS A N 1
ATOM 3029 C CA . LYS A 1 415 ? 0.420 -15.670 -40.142 1.00 45.97 415 LYS A CA 1
ATOM 3030 C C . LYS A 1 415 ? -0.433 -16.090 -38.934 1.00 45.97 415 LYS A C 1
ATOM 3032 O O . LYS A 1 415 ? -1.248 -15.289 -38.492 1.00 45.97 415 LYS A O 1
ATOM 3037 N N . ASP A 1 416 ? -0.203 -17.280 -38.376 1.00 47.91 416 ASP A N 1
ATOM 3038 C CA . ASP A 1 416 ? -1.019 -17.849 -37.291 1.00 47.91 416 ASP A CA 1
ATOM 3039 C C . ASP A 1 416 ? -0.298 -17.917 -35.929 1.00 47.91 416 ASP A C 1
ATOM 3041 O O . ASP A 1 416 ? -0.850 -18.418 -34.948 1.00 47.91 416 ASP A O 1
ATOM 3045 N N . ALA A 1 417 ? 0.933 -17.404 -35.822 1.00 51.78 417 ALA A N 1
ATOM 3046 C CA . ALA A 1 417 ? 1.697 -17.455 -34.578 1.00 51.78 417 ALA A CA 1
ATOM 3047 C C . ALA A 1 417 ? 1.417 -16.224 -33.694 1.00 51.78 417 ALA A C 1
ATOM 3049 O O . ALA A 1 417 ? 2.031 -15.172 -33.848 1.00 51.78 417 ALA A O 1
ATOM 3050 N N . ALA A 1 418 ? 0.515 -16.371 -32.715 1.00 43.44 418 ALA A N 1
ATOM 3051 C CA . ALA A 1 418 ? 0.250 -15.363 -31.675 1.00 43.44 418 ALA A CA 1
ATOM 3052 C C . ALA A 1 418 ? 1.453 -15.109 -30.734 1.00 43.44 418 ALA A C 1
ATOM 3054 O O . ALA A 1 418 ? 1.424 -14.198 -29.908 1.00 43.44 418 ALA A O 1
ATOM 3055 N N . PHE A 1 419 ? 2.509 -15.918 -30.858 1.00 45.97 419 PHE A N 1
ATOM 3056 C CA . PHE A 1 419 ? 3.755 -15.830 -30.111 1.00 45.97 419 PHE A CA 1
ATOM 3057 C C . PHE A 1 419 ? 4.905 -16.216 -31.044 1.00 45.97 419 PHE A C 1
ATOM 3059 O O . PHE A 1 419 ? 4.854 -17.274 -31.664 1.00 45.97 419 PHE A O 1
ATOM 3066 N N . ILE A 1 420 ? 5.948 -15.392 -31.121 1.00 49.97 420 ILE A N 1
ATOM 3067 C CA . ILE A 1 420 ? 7.209 -15.748 -31.777 1.00 49.97 420 ILE A CA 1
ATOM 3068 C C . ILE A 1 420 ? 8.207 -16.007 -30.661 1.00 49.97 420 ILE A C 1
ATOM 3070 O O . ILE A 1 420 ? 8.515 -15.111 -29.872 1.00 49.97 420 ILE A O 1
ATOM 3074 N N . THR A 1 421 ? 8.707 -17.233 -30.549 1.00 53.19 421 THR A N 1
ATOM 3075 C CA . THR A 1 421 ? 9.820 -17.472 -29.637 1.00 53.19 421 THR A CA 1
ATOM 3076 C C . THR A 1 421 ? 11.114 -17.022 -30.315 1.00 53.19 421 THR A C 1
ATOM 3078 O O . THR A 1 421 ? 11.403 -17.394 -31.449 1.00 53.19 421 THR A O 1
ATOM 3081 N N . CYS A 1 422 ? 11.933 -16.240 -29.608 1.00 45.50 422 CYS A N 1
ATOM 3082 C CA . CYS A 1 422 ? 13.306 -15.938 -30.031 1.00 45.50 422 CYS A CA 1
ATOM 3083 C C . CYS A 1 422 ? 14.082 -17.234 -30.375 1.00 45.50 422 CYS A C 1
ATOM 3085 O O . CYS A 1 422 ? 14.913 -17.248 -31.272 1.00 45.50 422 CYS A O 1
ATOM 3087 N N . TRP A 1 423 ? 13.737 -18.361 -29.743 1.00 41.09 423 TRP A N 1
ATOM 3088 C CA . TRP A 1 423 ? 14.332 -19.673 -29.999 1.00 41.09 423 TRP A CA 1
ATOM 3089 C C . TRP A 1 423 ? 13.876 -20.356 -31.303 1.00 41.09 423 TRP A C 1
ATOM 3091 O O . TRP A 1 423 ? 14.718 -20.948 -31.969 1.00 41.09 423 TRP A O 1
ATOM 3101 N N . GLU A 1 424 ? 12.625 -20.225 -31.756 1.00 45.84 424 GLU A N 1
ATOM 3102 C CA . GLU A 1 424 ? 12.229 -20.667 -33.113 1.00 45.84 424 GLU A CA 1
ATOM 3103 C C . GLU A 1 424 ? 12.881 -19.805 -34.206 1.00 45.84 424 GLU A C 1
ATOM 3105 O O . GLU A 1 424 ? 13.171 -20.292 -35.299 1.00 45.84 424 GLU A O 1
ATOM 3110 N N . TRP A 1 425 ? 13.183 -18.544 -33.888 1.00 49.75 425 TRP A N 1
ATOM 3111 C CA . TRP A 1 425 ? 13.926 -17.629 -34.755 1.00 49.75 425 TRP A CA 1
ATOM 3112 C C . TRP A 1 425 ? 15.435 -17.947 -34.812 1.00 49.75 425 TRP A C 1
ATOM 3114 O O . TRP A 1 425 ? 16.037 -17.880 -35.883 1.00 49.75 425 TRP A O 1
ATOM 3124 N N . VAL A 1 426 ? 16.043 -18.359 -33.693 1.00 43.16 426 VAL A N 1
ATOM 3125 C CA . VAL A 1 426 ? 17.485 -18.663 -33.584 1.00 43.16 426 VAL A CA 1
ATOM 3126 C C . VAL A 1 426 ? 17.842 -20.093 -34.022 1.00 43.16 426 VAL A C 1
ATOM 3128 O O . VAL A 1 426 ? 18.874 -20.293 -34.663 1.00 43.16 426 VAL A O 1
ATOM 3131 N N . VAL A 1 427 ? 17.009 -21.098 -33.727 1.00 44.69 427 VAL A N 1
ATOM 3132 C CA . VAL A 1 427 ? 17.300 -22.523 -34.022 1.00 44.69 427 VAL A CA 1
ATOM 3133 C C . VAL A 1 427 ? 17.065 -22.873 -35.491 1.00 44.69 427 VAL A C 1
ATOM 3135 O O . VAL A 1 427 ? 17.631 -23.840 -35.998 1.00 44.69 427 VAL A O 1
ATOM 3138 N N . GLY A 1 428 ? 16.300 -22.057 -36.220 1.00 46.62 428 GLY A N 1
ATOM 3139 C CA . GLY A 1 428 ? 16.017 -22.280 -37.638 1.00 46.62 428 GLY A CA 1
ATOM 3140 C C . GLY A 1 428 ? 17.223 -22.153 -38.578 1.00 46.62 428 GLY A C 1
ATOM 3141 O O . GLY A 1 428 ? 17.075 -22.417 -39.769 1.00 46.62 428 GLY A O 1
ATOM 3142 N N . TRP A 1 429 ? 18.406 -21.742 -38.101 1.00 47.47 429 TRP A N 1
ATOM 3143 C CA . TRP A 1 429 ? 19.546 -21.470 -38.975 1.00 47.47 429 TRP A CA 1
ATOM 3144 C C . TRP A 1 429 ? 20.849 -22.135 -38.497 1.00 47.47 429 TRP A C 1
ATOM 3146 O O . TRP A 1 429 ? 21.454 -21.742 -37.501 1.00 47.47 429 TRP A O 1
ATOM 3156 N N . GLN A 1 430 ? 21.343 -23.087 -39.300 1.00 42.91 430 GLN A N 1
ATOM 3157 C CA . GLN A 1 430 ? 22.556 -23.896 -39.076 1.00 42.91 430 GLN A CA 1
ATOM 3158 C C . GLN A 1 430 ? 23.849 -23.104 -38.775 1.00 42.91 430 GLN A C 1
ATOM 3160 O O . GLN A 1 430 ? 24.827 -23.675 -38.294 1.00 42.91 430 GLN A O 1
ATOM 3165 N N . TRP A 1 431 ? 23.892 -21.795 -39.040 1.00 49.66 431 TRP A N 1
ATOM 3166 C CA . TRP A 1 431 ? 25.068 -20.972 -38.743 1.00 49.66 431 TRP A CA 1
ATOM 3167 C C . TRP A 1 431 ? 25.183 -20.591 -37.262 1.00 49.66 431 TRP A C 1
ATOM 3169 O O . TRP A 1 431 ? 26.296 -20.344 -36.803 1.00 49.66 431 TRP A O 1
ATOM 3179 N N . VAL A 1 432 ? 24.082 -20.566 -36.497 1.00 42.19 432 VAL A N 1
ATOM 3180 C CA . VAL A 1 432 ? 24.131 -20.246 -35.059 1.00 42.19 432 VAL A CA 1
ATOM 3181 C C . VAL A 1 432 ? 24.645 -21.437 -34.260 1.00 42.19 432 VAL A C 1
ATOM 3183 O O . VAL A 1 432 ? 25.516 -21.266 -33.412 1.00 42.19 432 VAL A O 1
ATOM 3186 N N . THR A 1 433 ? 24.202 -22.651 -34.591 1.00 48.59 433 THR A N 1
ATOM 3187 C CA . THR A 1 433 ? 24.774 -23.884 -34.030 1.00 48.59 433 THR A CA 1
ATOM 3188 C C . THR A 1 433 ? 26.261 -24.003 -34.365 1.00 48.59 433 THR A C 1
ATOM 3190 O O . THR A 1 433 ? 27.051 -24.332 -33.488 1.00 48.59 433 THR A O 1
ATOM 3193 N N . HIS A 1 434 ? 26.670 -23.626 -35.585 1.00 45.91 434 HIS A N 1
ATOM 3194 C CA . HIS A 1 434 ? 28.083 -23.593 -35.975 1.00 45.91 434 HIS A CA 1
ATOM 3195 C C . HIS A 1 434 ? 28.882 -22.524 -35.212 1.00 45.91 434 HIS A C 1
ATOM 3197 O O . HIS A 1 434 ? 30.005 -22.776 -34.793 1.00 45.91 434 HIS A O 1
ATOM 3203 N N . ALA A 1 435 ? 28.308 -21.340 -34.977 1.00 42.81 435 ALA A N 1
ATOM 3204 C CA . ALA A 1 435 ? 28.953 -20.298 -34.183 1.00 42.81 435 ALA A CA 1
ATOM 3205 C C . ALA A 1 435 ? 29.112 -20.720 -32.713 1.00 42.81 435 ALA A C 1
ATOM 3207 O O . ALA A 1 435 ? 30.190 -20.556 -32.152 1.00 42.81 435 ALA A O 1
ATOM 3208 N N . LEU A 1 436 ? 28.084 -21.309 -32.098 1.00 44.59 436 LEU A N 1
ATOM 3209 C CA . LEU A 1 436 ? 28.145 -21.797 -30.715 1.00 44.59 436 LEU A CA 1
ATOM 3210 C C . LEU A 1 436 ? 29.162 -22.939 -30.552 1.00 44.59 436 LEU A C 1
ATOM 3212 O O . LEU A 1 436 ? 29.905 -22.950 -29.573 1.00 44.59 436 LEU A O 1
ATOM 3216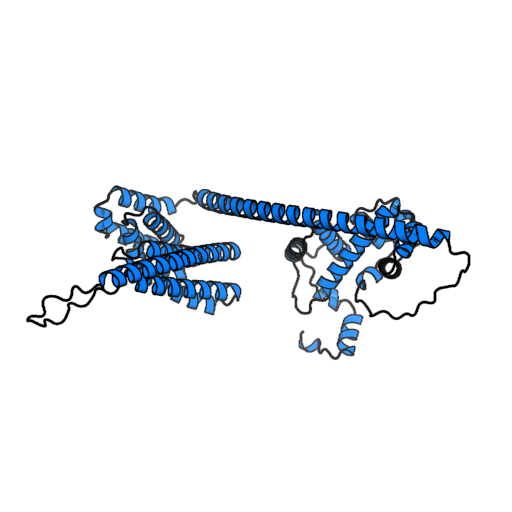 N N . GLU A 1 437 ? 29.276 -23.826 -31.546 1.00 56.25 437 GLU A N 1
ATOM 3217 C CA . GLU A 1 437 ? 30.319 -24.861 -31.600 1.00 56.25 437 GLU A CA 1
ATOM 3218 C C . GLU A 1 437 ? 31.729 -24.264 -31.776 1.00 56.25 437 GLU A C 1
ATOM 3220 O O . GLU A 1 437 ? 32.659 -24.678 -31.087 1.00 56.25 437 GLU A O 1
ATOM 3225 N N . VAL A 1 438 ? 31.898 -23.244 -32.628 1.00 53.44 438 VAL A N 1
ATOM 3226 C CA . VAL A 1 438 ? 33.179 -22.529 -32.818 1.00 53.44 438 VAL A CA 1
ATOM 3227 C C . VAL A 1 438 ? 33.612 -21.772 -31.555 1.00 53.44 438 VAL A C 1
ATOM 3229 O O . VAL A 1 438 ? 34.810 -21.632 -31.308 1.00 53.44 438 VAL A O 1
ATOM 3232 N N . TYR A 1 439 ? 32.662 -21.310 -30.739 1.00 47.16 439 TYR A N 1
ATOM 3233 C CA . TYR A 1 439 ? 32.926 -20.607 -29.479 1.00 47.16 439 TYR A CA 1
ATOM 3234 C C . TYR A 1 439 ? 32.899 -21.513 -28.235 1.00 47.16 439 TYR A C 1
ATOM 3236 O O . TYR A 1 439 ? 33.016 -21.005 -27.122 1.00 47.16 439 TYR A O 1
ATOM 3244 N N . GLY A 1 440 ? 32.793 -22.838 -28.403 1.00 41.28 440 GLY A N 1
ATOM 3245 C CA . GLY A 1 440 ? 32.900 -23.809 -27.307 1.00 41.28 440 GLY A CA 1
ATOM 3246 C C . GLY A 1 440 ? 31.752 -23.765 -26.296 1.00 41.28 440 GLY A C 1
ATOM 3247 O O . GLY A 1 440 ? 31.923 -24.193 -25.156 1.00 41.28 440 GLY A O 1
ATOM 3248 N N . VAL A 1 441 ? 30.593 -23.234 -26.688 1.00 46.56 441 VAL A N 1
ATOM 3249 C CA . VAL A 1 441 ? 29.403 -23.176 -25.836 1.00 46.56 441 VAL A CA 1
ATOM 3250 C C . VAL A 1 441 ? 28.622 -24.474 -26.021 1.00 46.56 441 VAL A C 1
ATOM 3252 O O . VAL A 1 441 ? 28.105 -24.732 -27.111 1.00 46.56 441 VAL A O 1
ATOM 3255 N N . ASP A 1 442 ? 28.528 -25.290 -24.966 1.00 49.62 442 ASP A N 1
ATOM 3256 C CA . ASP A 1 442 ? 27.744 -26.530 -24.988 1.00 49.62 442 ASP A CA 1
ATOM 3257 C C . ASP A 1 442 ? 26.246 -26.219 -24.916 1.00 49.62 442 ASP A C 1
ATOM 3259 O O . ASP A 1 442 ? 25.595 -26.239 -23.874 1.00 49.62 442 ASP A O 1
ATOM 3263 N N . TRP A 1 443 ? 25.696 -25.868 -26.071 1.00 61.50 443 TRP A N 1
ATOM 3264 C CA . TRP A 1 443 ? 24.283 -25.560 -26.221 1.00 61.50 443 TRP A CA 1
ATOM 3265 C C . TRP A 1 443 ? 23.398 -26.812 -26.137 1.00 61.50 443 TRP A C 1
ATOM 3267 O O . TRP A 1 443 ? 22.191 -26.681 -25.950 1.00 61.50 443 TRP A O 1
ATOM 3277 N N . ARG A 1 444 ? 23.973 -28.022 -26.247 1.00 52.22 444 ARG A N 1
ATOM 3278 C CA . ARG A 1 444 ? 23.224 -29.287 -26.183 1.00 52.22 444 ARG A CA 1
ATOM 3279 C C . ARG A 1 444 ? 22.860 -29.674 -24.755 1.00 52.22 444 ARG A C 1
ATOM 3281 O O . ARG A 1 444 ? 21.874 -30.371 -24.582 1.00 52.22 444 ARG A O 1
ATOM 3288 N N . SER A 1 445 ? 23.607 -29.212 -23.752 1.00 41.44 445 SER A N 1
ATOM 3289 C CA . SER A 1 445 ? 23.262 -29.410 -22.337 1.00 41.44 445 SER A CA 1
ATOM 3290 C C . SER A 1 445 ? 22.197 -28.437 -21.816 1.00 41.44 445 SER A C 1
ATOM 3292 O O . SER A 1 445 ? 21.754 -28.571 -20.679 1.00 41.44 445 SER A O 1
ATOM 3294 N N . ALA A 1 446 ? 21.847 -27.416 -22.605 1.00 43.28 446 ALA A N 1
ATOM 3295 C CA . ALA A 1 446 ? 20.854 -26.394 -22.264 1.00 43.28 446 ALA A CA 1
ATOM 3296 C C . ALA A 1 446 ? 19.472 -26.642 -22.907 1.00 43.28 446 ALA A C 1
ATOM 3298 O O . ALA A 1 446 ? 18.532 -25.895 -22.629 1.00 43.28 446 ALA A O 1
ATOM 3299 N N . LEU A 1 447 ? 19.369 -27.669 -23.758 1.00 38.50 447 LEU A N 1
ATOM 3300 C CA . LEU A 1 447 ? 18.124 -28.270 -24.247 1.00 38.50 447 LEU A CA 1
ATOM 3301 C C . LEU A 1 447 ? 17.810 -29.505 -23.404 1.00 38.50 447 LEU A C 1
ATOM 3303 O O . LEU A 1 447 ? 16.607 -29.722 -23.138 1.00 38.50 447 LEU A O 1
#

Secondary structure (DSSP, 8-state):
-HHHHHHHHHHHHHHHHHHHHHHHHHHHHHHHHHHHTT--------S--PPPPPPPP-HHHHHHHHHHHHHHHHHHHHHHHHHT-HHHHHHHHHHHHHHHHHHHHHGGGSTTHHHHHHHHHHHHHHHTT-HHHHHHHHHTTHHHHHHHHTT-SSHHHHHHHHHHHHHHHTT-HHHHHHHHHHHHH-HHHHH-HHHHHHHHHHHHHTTSGGGGTHHHHHHHHHHHHHHHHHHHHHHHHHHHHHHHHHHHHHHHHHHHHHHHHHHHHHHTT------PPP---------TTTTGGG--HHHHHHHHHHTT--TTTTHHHHHTT--HHHHHHHHHHHHH-HHHHHHHHHHHT--HHHHHHHHHHHHHHHHHHHHHHT-S--S---HHHHHHHHHHTT--HHHHHHHHHHHHHHTTT-TT-S---HHHHHHT-HHHHHHHHHTT--GGGG-

pLDDT: mean 75.69, std 17.65, range [30.83, 97.69]

Radius of gyration: 35.11 Å; chains: 1; bounding box: 76×69×115 Å